Protein 4I2O (pdb70)

Organism: Bradyrhizobium japonicum (NCBI:txid375)

Foldseek 3Di:
DDWAKDKDAAFAWPFAAFAFLFKKKAWQAAKKWWWDADVVGQIATLDMHHHGRIDSQDPDGGDHTIMTTNHITMIIMDTNVVLVVVVVVDVVSVVVSVVSVVVSVVSNVVLVCQQVPWDLLLLLLVVVVVQCVVADDPQKGQASHDLCNSCSNRVHHSVSSVVSVVVCVVVVQWDDPDDRIIGGPDNVVSVVRHDDDD/DDWDKDKDAAFAWPFAAFAFLFKKKAWQAAKKWWWDADPVGQIATLDMHHHGGIDSQDPDTTHHTIMTTNHITMMIMDTNVVLVVVVVVDVVSVVVSVVSVVVSVVSNVVLVCQQPPWDLLLLLLVVVVVQCVVANDPQKGQASHDLCNSCSNRVHHSVSSVVSVVVCVVVVQWDDPDDRIIGGPDNVVSVVRHDDDD

Nearest PDB structures (foldseek):
  4i2o-assembly1_B  TM=1.005E+00  e=2.728E-39  Bradyrhizobium japonicum
  3e5u-assembly2_B  TM=6.978E-01  e=2.171E-11  Desulfitobacterium hafniense DCB-2
  3e5x-assembly1_A  TM=6.929E-01  e=2.901E-11  Desulfitobacterium hafniense DCB-2
  3e5u-assembly2_A  TM=6.449E-01  e=1.855E-10  Desulfitobacterium hafniense DCB-2
  2h6b-assembly1_B  TM=4.361E-01  e=1.288E-11  Desulfitobacterium hafniense

Solvent-accessible surface area: 18217 Å² total; per-residue (Å²): 190,118,41,78,155,110,74,22,182,122,77,65,91,17,9,11,59,106,72,92,10,100,64,6,14,46,1,68,78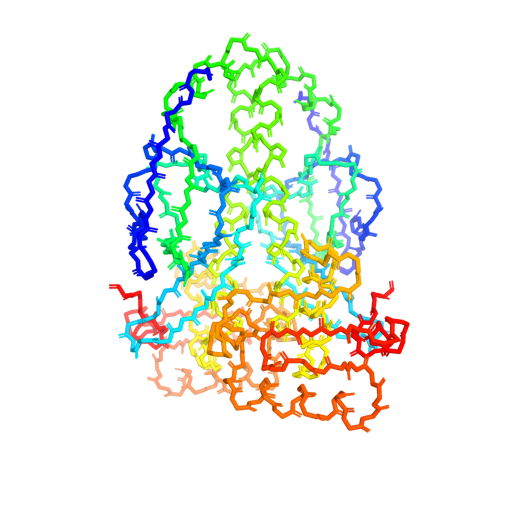,16,0,0,18,8,13,19,57,5,75,99,52,64,34,3,0,5,25,2,22,7,80,46,44,59,4,10,6,29,12,29,110,20,2,50,15,6,0,35,0,6,58,100,4,30,0,120,24,27,111,28,75,45,28,69,140,32,13,46,131,60,78,123,43,18,61,127,5,7,42,42,3,14,19,64,13,99,59,3,16,73,10,6,18,4,3,8,44,27,74,35,37,22,27,0,0,35,2,0,27,19,0,18,178,71,31,37,114,113,30,56,0,56,8,17,0,38,47,142,7,0,0,14,2,0,15,26,82,60,86,42,0,46,164,8,4,62,94,0,88,118,77,37,2,2,5,68,73,50,63,102,64,0,35,6,154,52,98,119,93,0,100,101,58,29,14,61,75,90,178,125,41,76,153,108,76,20,185,124,80,64,92,17,8,10,61,104,74,89,9,103,66,6,12,51,1,53,78,15,0,0,18,7,14,16,56,4,75,99,51,63,32,4,0,5,24,2,22,7,80,43,44,58,5,8,6,26,10,32,104,23,2,57,18,7,0,34,0,8,60,99,4,28,0,104,24,29,113,27,79,28,30,76,130,27,12,39,126,58,75,123,42,20,61,130,8,6,39,47,3,18,40,65,12,109,56,2,18,58,9,6,14,4,4,8,43,27,73,34,36,24,28,0,0,36,2,0,27,19,0,18,179,71,29,37,114,113,31,56,0,54,7,18,0,37,46,145,7,0,0,15,1,0,15,28,83,59,88,43,1,46,164,8,3,62,93,0,88,120,87,41,4,2,4,64,75,51,63,99,64,0,36,6,154,54,96,116,95,0,97,104,59,32,14,57,82,94

Structure (mmCIF, N/CA/C/O backbone):
data_4I2O
#
_entry.id   4I2O
#
_cell.length_a   111.330
_cell.length_b   43.880
_cell.length_c   70.110
_cell.angle_alpha   90.00
_cell.angle_beta   90.04
_cell.angle_gamma   90.00
#
_symmetry.space_group_name_H-M   'P 1 21 1'
#
loop_
_entity.id
_entity.type
_entity.pdbx_description
1 polymer 'FixK2 protein'
2 polymer 'Promoter of fixK2 direct target, fixN, upstream'
3 polymer 'Promoter of fixK2 direct target, fixN, downstream'
4 water water
#
loop_
_atom_site.group_PDB
_atom_site.id
_atom_site.type_symbol
_atom_site.label_atom_id
_atom_site.label_alt_id
_atom_site.label_comp_id
_atom_site.label_asym_id
_atom_site.label_entity_id
_atom_site.label_seq_id
_atom_site.pdbx_PDB_ins_code
_atom_site.Cartn_x
_atom_site.Cartn_y
_atom_site.Cartn_z
_atom_site.occupancy
_atom_site.B_iso_or_equiv
_atom_site.auth_seq_id
_atom_site.auth_comp_id
_atom_site.auth_asym_id
_atom_site.auth_atom_id
_atom_site.pdbx_PDB_model_num
ATOM 1 N N . LEU A 1 38 ? -43.320 2.791 20.719 1.00 64.02 38 LEU A N 1
ATOM 2 C CA . LEU A 1 38 ? -44.294 2.838 21.807 1.00 64.81 38 LEU A CA 1
ATOM 3 C C . LEU A 1 38 ? -45.740 2.897 21.292 1.00 63.61 38 LEU A C 1
ATOM 4 O O . LEU A 1 38 ? -46.266 1.888 20.816 1.00 68.00 38 LEU A O 1
ATOM 9 N N . VAL A 1 39 ? -46.382 4.063 21.406 1.00 57.51 39 VAL A N 1
ATOM 10 C CA . VAL A 1 39 ? -47.728 4.264 20.846 1.00 52.62 39 VAL A CA 1
ATOM 11 C C . VAL A 1 39 ? -47.748 4.746 19.376 1.00 49.88 39 VAL A C 1
ATOM 12 O O . VAL A 1 39 ? -47.240 5.829 19.017 1.00 52.16 39 VAL A O 1
ATOM 16 N N . ALA A 1 40 ? -48.292 3.915 18.500 1.00 46.82 40 ALA A N 1
ATOM 17 C CA . ALA A 1 40 ? -48.315 4.290 17.089 1.00 41.65 40 ALA A CA 1
ATOM 18 C C . ALA A 1 40 ? -49.615 5.053 16.823 1.00 44.02 40 ALA A C 1
ATOM 19 O O . ALA A 1 40 ? -50.613 4.862 17.554 1.00 53.36 40 ALA A O 1
ATOM 21 N N . THR A 1 41 ? -49.605 5.928 15.815 1.00 37.67 41 THR A N 1
ATOM 22 C CA . THR A 1 41 ? -50.822 6.636 15.394 1.00 38.98 41 THR A CA 1
ATOM 23 C C . THR A 1 41 ? -51.111 6.257 13.922 1.00 33.70 41 THR A C 1
ATOM 24 O O . THR A 1 41 ? -50.271 5.742 13.240 1.00 31.90 41 THR A O 1
ATOM 28 N N . GLU A 1 42 ? -52.347 6.422 13.469 1.00 36.72 42 GLU A N 1
ATOM 29 C CA . GLU A 1 42 ? -52.710 5.958 12.147 1.00 35.75 42 GLU A CA 1
ATOM 30 C C . GLU A 1 42 ? -52.789 7.162 11.221 1.00 34.00 42 GLU A C 1
ATOM 31 O O . GLU A 1 42 ? -53.163 8.261 11.682 1.00 40.37 42 GLU A O 1
ATOM 37 N N . PHE A 1 43 ? -52.523 6.976 9.928 1.00 33.34 43 PHE A N 1
ATOM 38 C CA . PHE A 1 43 ? -52.733 8.064 8.970 1.00 33.50 43 PHE A CA 1
ATOM 39 C C . PHE A 1 43 ? -52.937 7.485 7.592 1.00 27.83 43 PHE A C 1
ATOM 40 O O . PHE A 1 43 ? -52.492 6.418 7.353 1.00 31.03 43 PHE A O 1
ATOM 48 N N . SER A 1 44 ? -53.605 8.191 6.678 1.00 25.69 44 SER A N 1
ATOM 49 C CA . SER A 1 44 ? -53.739 7.629 5.336 1.00 24.28 44 SER A CA 1
ATOM 50 C C . SER A 1 44 ? -53.290 8.625 4.287 1.00 24.22 44 SER A C 1
ATOM 51 O O . SER A 1 44 ? -53.405 9.849 4.514 1.00 31.23 44 SER A O 1
ATOM 54 N N . TYR A 1 45 ? -52.812 8.113 3.157 1.00 26.88 45 TYR A N 1
ATOM 55 C CA . TYR A 1 45 ? -52.426 8.947 2.020 1.00 31.29 45 TYR A CA 1
ATOM 56 C C . TYR A 1 45 ? -53.144 8.486 0.753 1.00 26.56 45 TYR A C 1
ATOM 57 O O . TYR A 1 45 ? -53.249 7.257 0.532 1.00 26.69 45 TYR A O 1
ATOM 66 N N . ARG A 1 46 ? -53.582 9.451 -0.077 1.00 26.81 46 ARG A N 1
ATOM 67 C CA . ARG A 1 46 ? -54.188 9.189 -1.392 1.00 33.10 46 ARG A CA 1
ATOM 68 C C . ARG A 1 46 ? -53.115 8.737 -2.376 1.00 28.16 46 ARG A C 1
ATOM 69 O O . ARG A 1 46 ? -51.906 9.048 -2.220 1.00 29.84 46 ARG A O 1
ATOM 77 N N . LYS A 1 47 ? -53.543 7.965 -3.373 1.00 26.07 47 LYS A N 1
ATOM 78 C CA . LYS A 1 47 ? -52.690 7.630 -4.529 1.00 27.47 47 LYS A CA 1
ATOM 79 C C . LYS A 1 47 ? -51.911 8.860 -4.962 1.00 28.72 47 LYS A C 1
ATOM 80 O O . LYS A 1 47 ? -52.487 9.967 -5.081 1.00 27.91 47 LYS A O 1
ATOM 86 N N . ASP A 1 48 ? -50.603 8.666 -5.117 1.00 27.86 48 ASP A N 1
ATOM 87 C CA . ASP A 1 48 ? -49.647 9.700 -5.527 1.00 28.69 48 ASP A CA 1
ATOM 88 C C . ASP A 1 48 ? -49.324 10.785 -4.504 1.00 27.13 48 ASP A C 1
ATOM 89 O O . ASP A 1 48 ? -48.554 11.696 -4.806 1.00 32.47 48 ASP A O 1
ATOM 94 N N . GLU A 1 49 ? -49.883 10.715 -3.299 1.00 25.63 49 GLU A N 1
ATOM 95 C CA . GLU A 1 49 ? -49.525 11.721 -2.295 1.00 25.22 49 GLU A CA 1
ATOM 96 C C . GLU A 1 49 ? -48.119 11.448 -1.748 1.00 25.68 49 GLU A C 1
ATOM 97 O O . GLU A 1 49 ? -47.752 10.287 -1.475 1.00 26.90 49 GLU A O 1
ATOM 103 N N . GLU A 1 50 ? -47.351 12.516 -1.572 1.00 24.04 50 GLU A N 1
ATOM 104 C CA . GLU A 1 50 ? -45.991 12.388 -1.022 1.00 26.64 50 GLU A CA 1
ATOM 105 C C . GLU A 1 50 ? -46.149 12.200 0.500 1.00 27.09 50 GLU A C 1
ATOM 106 O O . GLU A 1 50 ? -46.951 12.905 1.138 1.00 28.94 50 GLU A O 1
ATOM 112 N N . ILE A 1 51 ? -45.433 11.231 1.060 1.00 24.39 51 ILE A N 1
ATOM 113 C CA . ILE A 1 51 ? -45.454 10.991 2.496 1.00 26.41 51 ILE A CA 1
ATOM 114 C C . ILE A 1 51 ? -44.311 11.798 3.123 1.00 29.06 51 ILE A C 1
ATOM 115 O O . ILE A 1 51 ? -44.520 12.433 4.166 1.00 30.50 51 ILE A O 1
ATOM 120 N N . TYR A 1 52 ? -43.120 11.762 2.503 1.00 28.44 52 TYR A N 1
ATOM 121 C CA . TYR A 1 52 ? -42.018 12.688 2.839 1.00 29.00 52 TYR A CA 1
ATOM 122 C C . TYR A 1 52 ? -41.133 12.901 1.627 1.00 30.58 52 TYR A C 1
ATOM 123 O O . TYR A 1 52 ? -41.101 12.052 0.741 1.00 27.65 52 TYR A O 1
ATOM 132 N N . GLY A 1 53 ? -40.386 14.015 1.613 1.00 33.94 53 GLY A N 1
ATOM 133 C CA . GLY A 1 53 ? -39.487 14.328 0.508 1.00 33.99 53 GLY A CA 1
ATOM 134 C C . GLY A 1 53 ? -38.057 13.980 0.770 1.00 35.42 53 GLY A C 1
ATOM 135 O O . GLY A 1 53 ? -37.633 13.779 1.932 1.00 34.72 53 GLY A O 1
ATOM 136 N N . GLU A 1 54 ? -37.290 13.914 -0.325 1.00 35.71 54 GLU A N 1
ATOM 137 C CA . GLU A 1 54 ? -35.851 13.753 -0.250 1.00 37.30 54 GLU A CA 1
ATOM 138 C C . GLU A 1 54 ? -35.198 14.889 0.536 1.00 40.74 54 GLU A C 1
ATOM 139 O O . GLU A 1 54 ? -35.514 16.057 0.319 1.00 43.95 54 GLU A O 1
ATOM 145 N N . ASP A 1 55 ? -34.276 14.539 1.436 1.00 44.86 55 ASP A N 1
ATOM 146 C CA . ASP A 1 55 ? -33.586 15.508 2.286 1.00 49.30 55 ASP A CA 1
ATOM 147 C C . ASP A 1 55 ? -34.472 16.175 3.331 1.00 49.13 55 ASP A C 1
ATOM 148 O O . ASP A 1 55 ? -34.004 17.108 3.981 1.00 46.64 55 ASP A O 1
ATOM 153 N N . GLU A 1 56 ? -35.737 15.764 3.462 1.00 48.34 56 GLU A N 1
ATOM 154 C CA . GLU A 1 56 ? -36.638 16.317 4.498 1.00 47.10 56 GLU A CA 1
ATOM 155 C C . GLU A 1 56 ? -36.276 15.713 5.872 1.00 39.82 56 GLU A C 1
ATOM 156 O O . GLU A 1 56 ? -35.789 14.588 5.943 1.00 38.59 56 GLU A O 1
ATOM 162 N N . PRO A 1 57 ? -36.489 16.462 6.968 1.00 43.13 57 PRO A N 1
ATOM 163 C CA . PRO A 1 57 ? -36.274 15.921 8.319 1.00 45.46 57 PRO A CA 1
ATOM 164 C C . PRO A 1 57 ? -36.954 14.553 8.573 1.00 42.35 57 PRO A C 1
ATOM 165 O O . PRO A 1 57 ? -38.138 14.357 8.276 1.00 41.26 57 PRO A O 1
ATOM 169 N N . ALA A 1 58 ? -36.176 13.601 9.096 1.00 42.53 58 ALA A N 1
ATOM 170 C CA . ALA A 1 58 ? -36.638 12.223 9.308 1.00 39.41 58 ALA A CA 1
ATOM 171 C C . ALA A 1 58 ? -37.286 12.141 10.665 1.00 41.05 58 ALA A C 1
ATOM 172 O O . ALA A 1 58 ? -36.696 11.595 11.583 1.00 43.33 58 ALA A O 1
ATOM 174 N N . GLU A 1 59 ? -38.500 12.670 10.775 1.00 42.73 59 GLU A N 1
ATOM 175 C CA . GLU A 1 59 ? -39.163 12.881 12.053 1.00 48.74 59 GLU A CA 1
ATOM 176 C C . GLU A 1 59 ? -40.041 11.695 12.479 1.00 42.27 59 GLU A C 1
ATOM 177 O O . GLU A 1 59 ? -40.212 11.416 13.682 1.00 42.35 59 GLU A O 1
ATOM 183 N N . TYR A 1 60 ? -40.571 10.995 11.495 1.00 33.12 60 TYR A N 1
ATOM 184 C CA . TYR A 1 60 ? -41.418 9.834 11.742 1.00 33.47 60 TYR A CA 1
ATOM 185 C C . TYR A 1 60 ? -40.906 8.596 11.052 1.00 29.55 60 TYR A C 1
ATOM 186 O O . TYR A 1 60 ? -40.150 8.693 10.083 1.00 28.88 60 TYR A O 1
ATOM 195 N N . VAL A 1 61 ? -41.276 7.431 11.592 1.00 26.76 61 VAL A N 1
ATOM 196 C CA . VAL A 1 61 ? -41.023 6.135 10.959 1.00 26.46 61 VAL A CA 1
ATOM 197 C C . VAL A 1 61 ? -42.393 5.521 10.766 1.00 28.90 61 VAL A C 1
ATOM 198 O O . VAL A 1 61 ? -43.279 5.746 11.582 1.00 30.11 61 VAL A O 1
ATOM 202 N N . TYR A 1 62 ? -42.548 4.737 9.707 1.00 25.03 62 TYR A N 1
ATOM 203 C CA . TYR A 1 62 ? -43.879 4.345 9.193 1.00 25.88 62 TYR A CA 1
ATOM 204 C C . TYR A 1 62 ? -43.976 2.843 8.922 1.00 28.21 62 TYR A C 1
ATOM 205 O O . TYR A 1 62 ? -42.973 2.200 8.586 1.00 28.85 62 TYR A O 1
ATOM 214 N N . GLN A 1 63 ? -45.182 2.283 9.014 1.00 26.44 63 GLN A N 1
ATOM 215 C CA . GLN A 1 63 ? -45.365 0.894 8.632 1.00 23.59 63 GLN A CA 1
ATOM 216 C C . GLN A 1 63 ? -46.607 0.841 7.762 1.00 25.27 63 GLN A C 1
ATOM 217 O O . GLN A 1 63 ? -47.646 1.375 8.138 1.00 24.54 63 GLN A O 1
ATOM 223 N N . VAL A 1 64 ? -46.503 0.269 6.561 1.00 22.93 64 VAL A N 1
ATOM 224 C CA . VAL A 1 64 ? -47.735 0.115 5.733 1.00 19.06 64 VAL A CA 1
ATOM 225 C C . VAL A 1 64 ? -48.725 -0.836 6.406 1.00 23.62 64 VAL A C 1
ATOM 226 O O . VAL A 1 64 ? -48.354 -1.941 6.833 1.00 26.86 64 VAL A O 1
ATOM 230 N N . VAL A 1 65 ? -49.981 -0.413 6.538 1.00 26.16 65 VAL A N 1
ATOM 231 C CA . VAL A 1 65 ? -51.045 -1.316 7.006 1.00 26.59 65 VAL A CA 1
ATOM 232 C C . VAL A 1 65 ? -51.795 -1.814 5.775 1.00 29.93 65 VAL A C 1
ATOM 233 O O . VAL A 1 65 ? -51.860 -3.025 5.511 1.00 31.30 65 VAL A O 1
ATOM 237 N N . THR A 1 66 ? -52.343 -0.898 4.991 1.00 23.34 66 THR A N 1
ATOM 238 C CA . THR A 1 66 ? -52.870 -1.322 3.676 1.00 23.07 66 THR A CA 1
ATOM 239 C C . THR A 1 66 ? -52.326 -0.437 2.602 1.00 22.97 66 THR A C 1
ATOM 240 O O . THR A 1 66 ? -51.930 0.689 2.889 1.00 28.37 66 THR A O 1
ATOM 244 N N . GLY A 1 67 ? -52.322 -0.939 1.368 1.00 23.91 67 GLY A N 1
ATOM 245 C CA . GLY A 1 67 ? -51.821 -0.191 0.223 1.00 20.35 67 GLY A CA 1
ATOM 246 C C . GLY A 1 67 ? -50.357 -0.457 -0.128 1.00 22.94 67 GLY A C 1
ATOM 247 O O . GLY A 1 67 ? -49.901 -1.580 -0.048 1.00 23.96 67 GLY A O 1
ATOM 248 N N . ALA A 1 68 ? -49.655 0.562 -0.606 1.00 17.80 68 ALA A N 1
ATOM 249 C CA . ALA A 1 68 ? -48.288 0.354 -1.130 1.00 20.18 68 ALA A CA 1
ATOM 250 C C . ALA A 1 68 ? -47.625 1.701 -1.309 1.00 19.19 68 ALA A C 1
ATOM 251 O O . ALA A 1 68 ? -48.286 2.680 -1.690 1.00 19.54 68 ALA A O 1
ATOM 253 N N . VAL A 1 69 ? -46.309 1.712 -1.119 1.00 19.28 69 VAL A N 1
ATOM 254 C CA . VAL A 1 69 ? -45.536 2.966 -1.141 1.00 15.79 69 VAL A CA 1
ATOM 255 C C . VAL A 1 69 ? -44.303 2.752 -2.028 1.00 18.85 69 VAL A C 1
ATOM 256 O O . VAL A 1 69 ? -43.712 1.686 -2.021 1.00 19.67 69 VAL A O 1
ATOM 260 N N . ARG A 1 70 ? -43.896 3.772 -2.764 1.00 16.93 70 ARG A N 1
ATOM 261 C CA . ARG A 1 70 ? -42.581 3.701 -3.454 1.00 17.73 70 ARG A CA 1
ATOM 262 C C . ARG A 1 70 ? -41.592 4.703 -2.882 1.00 19.71 70 ARG A C 1
ATOM 263 O O . ARG A 1 70 ? -41.972 5.832 -2.591 1.00 20.93 70 ARG A O 1
ATOM 271 N N . SER A 1 71 ? -40.327 4.295 -2.729 1.00 19.30 71 SER A N 1
ATOM 272 C CA . SER A 1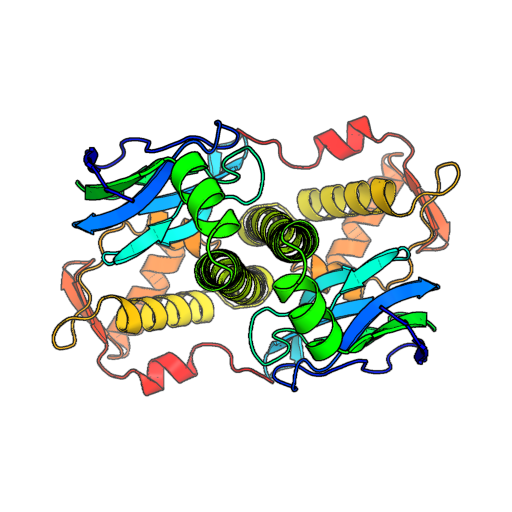 71 ? -39.250 5.175 -2.271 1.00 18.13 71 SER A CA 1
ATOM 273 C C . SER A 1 71 ? -38.352 5.361 -3.479 1.00 20.20 71 SER A C 1
ATOM 274 O O . SER A 1 71 ? -38.027 4.367 -4.130 1.00 19.04 71 SER A O 1
ATOM 277 N N . TYR A 1 72 ? -37.966 6.610 -3.770 1.00 17.75 72 TYR A N 1
ATOM 278 C CA . TYR A 1 72 ? -37.216 6.894 -4.996 1.00 20.60 72 TYR A CA 1
ATOM 279 C C . TYR A 1 72 ? -36.329 8.118 -4.903 1.00 22.04 72 TYR A C 1
ATOM 280 O O . TYR A 1 72 ? -36.428 8.960 -3.966 1.00 20.17 72 TYR A O 1
ATOM 289 N N . LYS A 1 73 ? -35.399 8.212 -5.859 1.00 20.49 73 LYS A N 1
ATOM 290 C CA . LYS A 1 73 ? -34.569 9.395 -5.973 1.00 22.42 73 LYS A CA 1
ATOM 291 C C . LYS A 1 73 ? -34.791 9.924 -7.363 1.00 20.75 73 LYS A C 1
ATOM 292 O O . LYS A 1 73 ? -34.982 9.135 -8.280 1.00 22.18 73 LYS A O 1
ATOM 298 N N . LEU A 1 74 ? -34.738 11.243 -7.532 1.00 23.03 74 LEU A N 1
ATOM 299 C CA . LEU A 1 74 ? -34.888 11.830 -8.891 1.00 26.59 74 LEU A CA 1
ATOM 300 C C . LEU A 1 74 ? -33.670 12.513 -9.387 1.00 32.67 74 LEU A C 1
ATOM 301 O O . LEU A 1 74 ? -32.845 12.997 -8.603 1.00 31.85 74 LEU A O 1
ATOM 306 N N . LEU A 1 75 ? -33.507 12.569 -10.712 1.00 29.28 75 LEU A N 1
ATOM 307 C CA . LEU A 1 75 ? -32.542 13.488 -11.249 1.00 26.77 75 LEU A CA 1
ATOM 308 C C . LEU A 1 75 ? -33.326 14.688 -11.762 1.00 25.78 75 LEU A C 1
ATOM 309 O O . LEU A 1 75 ? -34.535 14.610 -11.960 1.00 29.41 75 LEU A O 1
ATOM 314 N N . SER A 1 76 ? -32.645 15.798 -11.982 1.00 29.85 76 SER A N 1
ATOM 315 C CA . SER A 1 76 ? -33.324 17.043 -12.387 1.00 34.61 76 SER A CA 1
ATOM 316 C C . SER A 1 76 ? -34.112 17.001 -13.711 1.00 37.58 76 SER A C 1
ATOM 317 O O . SER A 1 76 ? -35.056 17.795 -13.911 1.00 32.66 76 SER A O 1
ATOM 320 N N . ASP A 1 77 ? -33.731 16.115 -14.630 1.00 37.79 77 ASP A N 1
ATOM 321 C CA . ASP A 1 77 ? -34.451 16.099 -15.891 1.00 33.55 77 ASP A CA 1
ATOM 322 C C . ASP A 1 77 ? -35.623 15.176 -15.765 1.00 31.17 77 ASP A C 1
ATOM 323 O O . ASP A 1 77 ? -36.297 14.908 -16.758 1.00 29.92 77 ASP A O 1
ATOM 328 N N . GLY A 1 78 ? -35.862 14.637 -14.564 1.00 26.98 78 GLY A N 1
ATOM 329 C CA . GLY A 1 78 ? -37.048 13.828 -14.377 1.00 29.32 78 GLY A CA 1
ATOM 330 C C . GLY A 1 78 ? -36.785 12.344 -14.316 1.00 25.40 78 GLY A C 1
ATOM 331 O O . GLY A 1 78 ? -37.681 11.560 -13.994 1.00 24.47 78 GLY A O 1
ATOM 332 N N . ARG A 1 79 ? -35.557 11.909 -14.627 1.00 18.92 79 ARG A N 1
ATOM 333 C CA . ARG A 1 79 ? -35.278 10.488 -14.488 1.00 17.04 79 ARG A CA 1
ATOM 334 C C . ARG A 1 79 ? -35.431 10.039 -13.045 1.00 19.48 79 ARG A C 1
ATOM 335 O O . ARG A 1 79 ? -35.087 10.783 -12.139 1.00 22.40 79 ARG A O 1
ATOM 343 N N . ARG A 1 80 ? -35.932 8.824 -12.820 1.00 20.46 80 ARG A N 1
ATOM 344 C CA . ARG A 1 80 ? -36.307 8.413 -11.464 1.00 17.06 80 ARG A CA 1
ATOM 345 C C . ARG A 1 80 ? -35.861 6.970 -11.220 1.00 19.98 80 ARG A C 1
ATOM 346 O O . ARG A 1 80 ? -36.077 6.132 -12.093 1.00 19.60 80 ARG A O 1
ATOM 354 N N . GLN A 1 81 ? -35.170 6.699 -10.107 1.00 15.82 81 GLN A N 1
ATOM 355 C CA . GLN A 1 81 ? -34.820 5.354 -9.702 1.00 14.75 81 GLN A CA 1
ATOM 356 C C . GLN A 1 81 ? -35.679 5.080 -8.483 1.00 18.29 81 GLN A C 1
ATOM 357 O O . GLN A 1 81 ? -35.573 5.800 -7.451 1.00 20.38 81 GLN A O 1
ATOM 363 N N . ILE A 1 82 ? -36.566 4.079 -8.591 1.00 15.66 82 ILE A N 1
ATOM 364 C CA . ILE A 1 82 ? -37.238 3.576 -7.375 1.00 16.62 82 ILE A CA 1
ATOM 365 C C . ILE A 1 82 ? -36.307 2.575 -6.630 1.00 19.16 82 ILE A C 1
ATOM 366 O O . ILE A 1 82 ? -35.862 1.521 -7.190 1.00 17.66 82 ILE A O 1
ATOM 371 N N . GLY A 1 83 ? -36.017 2.859 -5.350 1.00 21.64 83 GLY A N 1
ATOM 372 C CA . GLY A 1 83 ? -35.126 2.047 -4.565 1.00 20.00 83 GLY A CA 1
ATOM 373 C C . GLY A 1 83 ? -35.842 0.917 -3.887 1.00 21.32 83 GLY A C 1
ATOM 374 O O . GLY A 1 83 ? -35.237 -0.141 -3.628 1.00 20.66 83 GLY A O 1
ATOM 375 N N . ALA A 1 84 ? -37.161 1.078 -3.651 1.00 20.17 84 ALA A N 1
ATOM 376 C CA . ALA A 1 84 ? -37.862 0.029 -2.968 1.00 14.47 84 ALA A CA 1
ATOM 377 C C . ALA A 1 84 ? -39.361 0.259 -3.074 1.00 16.08 84 ALA A C 1
ATOM 378 O O . ALA A 1 84 ? -39.816 1.409 -3.155 1.00 18.64 84 ALA A O 1
ATOM 380 N N . PHE A 1 85 ? -40.083 -0.839 -3.014 1.00 17.33 85 PHE A N 1
ATOM 381 C CA . PHE A 1 85 ? -41.576 -0.795 -2.863 1.00 19.76 85 PHE A CA 1
ATOM 382 C C . PHE A 1 85 ? -41.861 -1.270 -1.462 1.00 18.29 85 PHE A C 1
ATOM 383 O O . PHE A 1 85 ? -41.256 -2.249 -1.015 1.00 21.47 85 PHE A O 1
ATOM 391 N N . HIS A 1 86 ? -42.730 -0.575 -0.718 1.00 17.99 86 HIS A N 1
ATOM 392 C CA . HIS A 1 86 ? -43.063 -1.005 0.670 1.00 18.48 86 HIS A CA 1
ATOM 393 C C . HIS A 1 86 ? -44.507 -1.432 0.652 1.00 22.82 86 HIS A C 1
ATOM 394 O O . HIS A 1 86 ? -45.365 -0.733 0.104 1.00 21.51 86 HIS A O 1
ATOM 401 N N . LEU A 1 87 ? -44.735 -2.653 1.120 1.00 18.82 87 LEU A N 1
ATOM 402 C CA . LEU A 1 87 ? -46.011 -3.341 0.939 1.00 21.78 87 LEU A CA 1
ATOM 403 C C . LEU A 1 87 ? -46.537 -3.574 2.377 1.00 20.78 87 LEU A C 1
ATOM 404 O O . LEU A 1 87 ? -45.850 -3.272 3.339 1.00 23.44 87 LEU A O 1
ATOM 409 N N . PRO A 1 88 ? -47.766 -4.093 2.543 1.00 23.75 88 PRO A N 1
ATOM 410 C CA . PRO A 1 88 ? -48.280 -4.193 3.912 1.00 24.52 88 PRO A CA 1
ATOM 411 C C . PRO A 1 88 ? -47.420 -4.997 4.898 1.00 27.19 88 PRO A C 1
ATOM 412 O O . PRO A 1 88 ? -46.905 -6.107 4.580 1.00 28.40 88 PRO A O 1
ATOM 416 N N . GLY A 1 89 ? -47.262 -4.397 6.074 1.00 28.48 89 GLY A N 1
ATOM 417 C CA . GLY A 1 89 ? -46.392 -4.900 7.118 1.00 26.91 89 GLY A CA 1
ATOM 418 C C . GLY A 1 89 ? -44.971 -4.333 7.041 1.00 23.34 89 GLY A C 1
ATOM 419 O O . GLY A 1 89 ? -44.235 -4.370 8.031 1.00 26.30 89 GLY A O 1
ATOM 420 N N . ASP A 1 90 ? -44.572 -3.801 5.893 1.00 22.92 90 ASP A N 1
ATOM 421 C CA . ASP A 1 90 ? -43.199 -3.302 5.759 1.00 22.88 90 ASP A CA 1
ATOM 422 C C . ASP A 1 90 ? -43.005 -1.999 6.517 1.00 27.04 90 ASP A C 1
ATOM 423 O O . ASP A 1 90 ? -43.845 -1.111 6.459 1.00 24.26 90 ASP A O 1
ATOM 428 N N . VAL A 1 91 ? -41.857 -1.840 7.182 1.00 26.93 91 VAL A N 1
ATOM 429 C CA . VAL A 1 91 ? -41.543 -0.573 7.829 1.00 25.71 91 VAL A CA 1
ATOM 430 C C . VAL A 1 91 ? -40.687 0.278 6.927 1.00 28.78 91 VAL A C 1
ATOM 431 O O . VAL A 1 91 ? -39.825 -0.272 6.210 1.00 35.18 91 VAL A O 1
ATOM 435 N N . PHE A 1 92 ? -40.920 1.599 6.883 1.00 22.37 92 PHE A N 1
ATOM 436 C CA . PHE A 1 92 ? -40.082 2.443 6.024 1.00 23.35 92 PHE A CA 1
ATOM 437 C C . PHE A 1 92 ? -39.878 3.803 6.675 1.00 24.62 92 PHE A C 1
ATOM 438 O O . PHE A 1 92 ? -40.568 4.189 7.639 1.00 25.37 92 PHE A O 1
ATOM 446 N N . GLY A 1 93 ? -38.890 4.513 6.167 1.00 24.76 93 GLY A N 1
ATOM 447 C CA . GLY A 1 93 ? -38.582 5.864 6.612 1.00 29.48 93 GLY A CA 1
ATOM 448 C C . GLY A 1 93 ? -37.662 5.929 7.800 1.00 27.95 93 GLY A C 1
ATOM 449 O O . GLY A 1 93 ? -37.415 7.026 8.316 1.00 27.62 93 GLY A O 1
ATOM 450 N N . LEU A 1 94 ? -37.168 4.770 8.265 1.00 24.16 94 LEU A N 1
ATOM 451 C CA . LEU A 1 94 ? -36.195 4.719 9.360 1.00 28.16 94 LEU A CA 1
ATOM 452 C C . LEU A 1 94 ? -34.837 5.235 8.886 1.00 29.05 94 LEU A C 1
ATOM 453 O O . LEU A 1 94 ? -34.296 4.759 7.872 1.00 29.22 94 LEU A O 1
ATOM 458 N N . GLU A 1 95 ? -34.317 6.230 9.595 1.00 31.74 95 GLU A N 1
ATOM 459 C CA . GLU A 1 95 ? -32.996 6.788 9.289 1.00 31.07 95 GLU A CA 1
ATOM 460 C C . GLU A 1 95 ? -32.175 6.898 10.536 1.00 28.57 95 GLU A C 1
ATOM 461 O O . GLU A 1 95 ? -32.671 7.295 11.643 1.00 31.32 95 GLU A O 1
ATOM 467 N N . SER A 1 96 ? -30.890 6.540 10.399 1.00 28.59 96 SER A N 1
ATOM 468 C CA . SER A 1 96 ? -30.002 6.707 11.504 1.00 32.45 96 SER A CA 1
ATOM 469 C C . SER A 1 96 ? -29.674 8.191 11.547 1.00 32.52 96 SER A C 1
ATOM 470 O O . SER A 1 96 ? -29.511 8.783 12.619 1.00 38.43 96 SER A O 1
ATOM 473 N N . GLY A 1 97 ? -29.555 8.783 10.364 1.00 34.61 97 GLY A N 1
ATOM 474 C CA . GLY A 1 97 ? -29.187 10.185 10.272 1.00 40.73 97 GLY A CA 1
ATOM 475 C C . GLY A 1 97 ? -30.419 11.069 10.388 1.00 44.65 97 GLY A C 1
ATOM 476 O O . GLY A 1 97 ? -31.514 10.593 10.726 1.00 44.36 97 GLY A O 1
ATOM 477 N N . PRO A 1 98 ? -30.250 12.365 10.100 1.00 44.52 98 PRO A N 1
ATOM 478 C CA . PRO A 1 98 ? -31.249 13.388 10.426 1.00 45.36 98 PRO A CA 1
ATOM 479 C C . PRO A 1 98 ? -32.302 13.590 9.334 1.00 42.53 98 PRO A C 1
ATOM 480 O O . PRO A 1 98 ? -33.286 14.278 9.573 1.00 41.08 98 PRO A O 1
ATOM 484 N N . SER A 1 99 ? -32.114 12.994 8.164 1.00 42.87 99 SER A N 1
ATOM 485 C CA . SER A 1 99 ? -33.041 13.257 7.065 1.00 42.51 99 SER A CA 1
ATOM 486 C C . SER A 1 99 ? -33.300 12.049 6.181 1.00 38.77 99 SER A C 1
ATOM 487 O O . SER A 1 99 ? -32.464 11.142 6.052 1.00 34.97 99 SER A O 1
ATOM 490 N N . HIS A 1 100 ? -34.487 12.024 5.572 1.00 29.13 100 HIS A N 1
ATOM 491 C CA . HIS A 1 100 ? -34.814 11.044 4.564 1.00 34.52 100 HIS A CA 1
ATOM 492 C C . HIS A 1 100 ? -33.940 11.166 3.353 1.00 35.89 100 HIS A C 1
ATOM 493 O O . HIS A 1 100 ? -33.814 12.263 2.804 1.00 36.04 100 HIS A O 1
ATOM 500 N N . ARG A 1 101 ? -33.362 10.039 2.924 1.00 32.33 101 ARG A N 1
ATOM 501 C CA . ARG A 1 101 ? -32.450 10.051 1.796 1.00 29.77 101 ARG A CA 1
ATOM 502 C C . ARG A 1 101 ? -33.163 9.714 0.500 1.00 31.63 101 ARG A C 1
ATOM 503 O O . ARG A 1 101 ? -32.570 9.856 -0.577 1.00 31.59 101 ARG A O 1
ATOM 511 N N . LEU A 1 102 ? -34.420 9.263 0.595 1.00 25.30 102 LEU A N 1
ATOM 512 C CA . LEU A 1 102 ? -35.255 8.994 -0.550 1.00 24.36 102 LEU A CA 1
ATOM 513 C C . LEU A 1 102 ? -36.595 9.676 -0.260 1.00 22.82 102 LEU A C 1
ATOM 514 O O . LEU A 1 102 ? -36.959 9.847 0.901 1.00 27.80 102 LEU A O 1
ATOM 519 N N . ALA A 1 103 ? -37.303 10.052 -1.299 1.00 26.10 103 ALA A N 1
ATOM 520 C CA . ALA A 1 103 ? -38.690 10.525 -1.162 1.00 27.35 103 ALA A CA 1
ATOM 521 C C . ALA A 1 103 ? -39.573 9.285 -1.093 1.00 24.90 103 ALA A C 1
ATOM 522 O O . ALA A 1 103 ? -39.146 8.205 -1.498 1.00 24.43 103 ALA A O 1
ATOM 524 N N . ALA A 1 104 ? -40.825 9.427 -0.605 1.00 20.04 104 ALA A N 1
ATOM 525 C CA . ALA A 1 104 ? -41.721 8.267 -0.521 1.00 19.29 104 ALA A CA 1
ATOM 526 C C . ALA A 1 104 ? -43.062 8.791 -0.901 1.00 23.77 104 ALA A C 1
ATOM 527 O O . ALA A 1 104 ? -43.443 9.893 -0.455 1.00 24.17 104 ALA A O 1
ATOM 529 N N . GLU A 1 105 ? -43.776 8.016 -1.711 1.00 20.85 105 GLU A N 1
ATOM 530 C CA . GLU A 1 105 ? -45.108 8.409 -2.196 1.00 19.79 105 GLU A CA 1
ATOM 531 C C . GLU A 1 105 ? -46.012 7.222 -2.143 1.00 20.81 105 GLU A C 1
ATOM 532 O O . GLU A 1 105 ? -45.606 6.109 -2.422 1.00 23.56 105 GLU A O 1
ATOM 538 N N . ALA A 1 106 ? -47.293 7.463 -1.845 1.00 20.69 106 ALA A N 1
ATOM 539 C CA . ALA A 1 106 ? -48.276 6.385 -1.932 1.00 21.05 106 ALA A CA 1
ATOM 540 C C . ALA A 1 106 ? -48.497 6.003 -3.391 1.00 19.25 106 ALA A C 1
ATOM 541 O O . ALA A 1 106 ? -48.717 6.864 -4.221 1.00 23.65 106 ALA A O 1
ATOM 543 N N . ILE A 1 107 ? -48.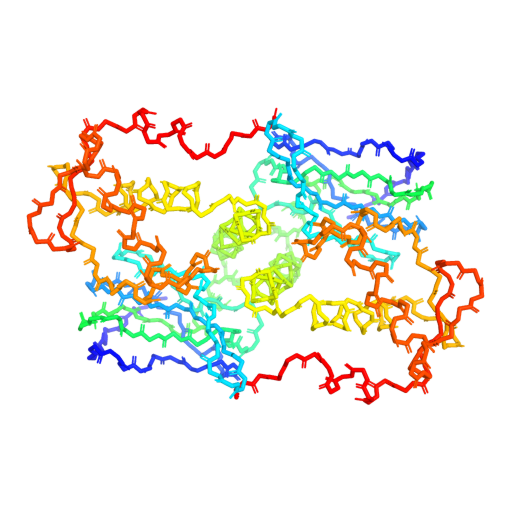460 4.699 -3.688 1.00 18.73 107 ILE A N 1
ATOM 544 C CA . ILE A 1 107 ? -48.714 4.195 -5.052 1.00 16.29 107 ILE A CA 1
ATOM 545 C C . ILE A 1 107 ? -50.215 4.113 -5.305 1.00 21.26 107 ILE A C 1
ATOM 546 O O . ILE A 1 107 ? -50.689 4.358 -6.434 1.00 22.29 107 ILE A O 1
ATOM 551 N N . ILE A 1 108 ? -50.948 3.784 -4.237 1.00 20.94 108 ILE A N 1
ATOM 552 C CA . ILE A 1 108 ? -52.439 3.684 -4.253 1.00 20.10 108 ILE A CA 1
ATOM 553 C C . ILE A 1 108 ? -52.865 4.212 -2.901 1.00 21.52 108 ILE A C 1
ATOM 554 O O . ILE A 1 108 ? -52.026 4.414 -2.043 1.00 24.75 108 ILE A O 1
ATOM 559 N N . ASP A 1 109 ? -54.162 4.496 -2.714 1.00 22.07 109 ASP A N 1
ATOM 560 C CA . ASP A 1 109 ? -54.579 4.882 -1.348 1.00 21.81 109 ASP A CA 1
ATOM 561 C C . ASP A 1 109 ? -53.968 3.937 -0.317 1.00 23.76 109 ASP A C 1
ATOM 562 O O . ASP A 1 109 ? -54.071 2.699 -0.492 1.00 24.19 109 ASP A O 1
ATOM 567 N N . THR A 1 110 ? -53.377 4.497 0.757 1.00 23.10 110 THR A N 1
ATOM 568 C CA . THR A 1 110 ? -52.551 3.691 1.679 1.00 20.10 110 THR A CA 1
ATOM 569 C C . THR A 1 110 ? -52.818 4.129 3.105 1.00 23.81 110 THR A C 1
ATOM 570 O O . THR A 1 110 ? -52.943 5.339 3.369 1.00 23.73 110 THR A O 1
ATOM 574 N N . SER A 1 111 ? -52.925 3.155 4.019 1.00 22.65 111 SER A N 1
ATOM 575 C CA . SER A 1 111 ? -52.979 3.487 5.449 1.00 19.27 111 SER A CA 1
ATOM 576 C C . SER A 1 111 ? -51.680 3.019 6.108 1.00 22.82 111 SER A C 1
ATOM 577 O O . SER A 1 111 ? -51.138 1.974 5.770 1.00 28.03 111 SER A O 1
ATOM 580 N N . VAL A 1 112 ? -51.145 3.849 6.995 1.00 27.55 112 VAL A N 1
ATOM 581 C CA . VAL A 1 112 ? -49.909 3.495 7.659 1.00 25.62 112 VAL A CA 1
ATOM 582 C C . VAL A 1 112 ? -50.120 3.630 9.173 1.00 28.45 112 VAL A C 1
ATOM 583 O O . VAL A 1 112 ? -51.087 4.260 9.660 1.00 31.68 112 VAL A O 1
ATOM 587 N N . ARG A 1 113 ? -49.210 3.038 9.925 1.00 26.92 113 ARG A N 1
ATOM 588 C CA . ARG A 1 113 ? -49.072 3.399 11.354 1.00 29.34 113 ARG A CA 1
ATOM 589 C C . ARG A 1 113 ? -47.748 4.172 11.427 1.00 29.99 113 ARG A C 1
ATOM 590 O O . ARG A 1 113 ? -46.818 3.906 10.642 1.00 30.64 113 ARG A O 1
ATOM 598 N N . LEU A 1 114 ? -47.624 5.145 12.331 1.00 31.84 114 LEU A N 1
ATOM 599 C CA . LEU A 1 114 ? -46.319 5.815 12.442 1.00 30.43 114 LEU A CA 1
ATOM 600 C C . LEU A 1 114 ? -45.978 6.132 13.883 1.00 34.14 114 LEU A C 1
ATOM 601 O O . LEU A 1 114 ? -46.860 6.214 14.708 1.00 33.98 114 LEU A O 1
ATOM 606 N N . VAL A 1 115 ? -44.686 6.305 14.161 1.00 33.60 115 VAL A N 1
ATOM 607 C CA . VAL A 1 115 ? -44.215 6.608 15.503 1.00 39.80 115 VAL A CA 1
ATOM 608 C C . VAL A 1 115 ? -43.190 7.705 15.360 1.00 35.91 115 VAL A C 1
ATOM 609 O O . VAL A 1 115 ? -42.572 7.823 14.316 1.00 34.77 115 VAL A O 1
ATOM 613 N N . LYS A 1 116 ? -43.008 8.519 16.393 1.00 37.76 116 LYS A N 1
ATOM 614 C CA . LYS A 1 116 ? -41.955 9.516 16.294 1.00 39.82 116 LYS A CA 1
ATOM 615 C C . LYS A 1 116 ? -40.596 8.829 16.338 1.00 40.12 116 LYS A C 1
ATOM 616 O O . LYS A 1 116 ? -40.369 7.922 17.142 1.00 40.60 116 LYS A O 1
ATOM 622 N N . ARG A 1 117 ? -39.723 9.264 15.445 1.00 37.89 117 ARG A N 1
ATOM 623 C CA . ARG A 1 117 ? -38.330 8.840 15.466 1.00 38.59 117 ARG A CA 1
ATOM 624 C C . ARG A 1 117 ? -37.707 9.064 16.864 1.00 42.42 117 ARG A C 1
ATOM 625 O O . ARG A 1 117 ? -36.973 8.213 17.374 1.00 42.93 117 ARG A O 1
ATOM 633 N N . SER A 1 118 ? -38.033 10.172 17.519 1.00 43.25 118 SER A N 1
ATOM 634 C CA . SER A 1 118 ? -37.445 10.434 18.838 1.00 46.17 118 SER A CA 1
ATOM 635 C C . SER A 1 118 ? -37.952 9.418 19.871 1.00 51.19 118 SER A C 1
ATOM 636 O O . SER A 1 118 ? -37.280 9.102 20.859 1.00 45.29 118 SER A O 1
ATOM 639 N N . SER A 1 119 ? -39.161 8.916 19.654 1.00 48.16 119 SER A N 1
ATOM 640 C CA . SER A 1 119 ? -39.696 7.895 20.536 1.00 43.91 119 SER A CA 1
ATOM 641 C C . SER A 1 119 ? -38.905 6.580 20.421 1.00 41.07 119 SER A C 1
ATOM 642 O O . SER A 1 119 ? -38.662 5.922 21.440 1.00 41.14 119 SER A O 1
ATOM 645 N N . LEU A 1 120 ? -38.506 6.227 19.195 1.00 36.28 120 LEU A N 1
ATOM 646 C CA . LEU A 1 120 ? -37.675 5.043 18.923 1.00 34.55 120 LEU A CA 1
ATOM 647 C C . LEU A 1 120 ? -36.273 5.182 19.512 1.00 41.84 120 LEU A C 1
ATOM 648 O O . LEU A 1 120 ? -35.723 4.219 20.073 1.00 45.53 120 LEU A O 1
ATOM 653 N N . GLU A 1 121 ? -35.677 6.367 19.341 1.00 37.46 121 GLU A N 1
ATOM 654 C CA . GLU A 1 121 ? -34.334 6.669 19.876 1.00 39.90 121 GLU A CA 1
ATOM 655 C C . GLU A 1 121 ? -34.326 6.494 21.396 1.00 41.16 121 GLU A C 1
ATOM 656 O O . GLU A 1 121 ? -33.347 6.037 21.985 1.00 44.90 121 GLU A O 1
ATOM 662 N N . LYS A 1 122 ? -35.417 6.858 22.047 1.00 44.94 122 LYS A N 1
ATOM 663 C CA . LYS A 1 122 ? -35.456 6.727 23.507 1.00 46.57 122 LYS A CA 1
ATOM 664 C C . LYS A 1 122 ? -35.565 5.259 23.944 1.00 47.63 122 LYS A C 1
ATOM 665 O O . LYS A 1 122 ? -34.867 4.818 24.879 1.00 46.88 122 LYS A O 1
ATOM 671 N N . ALA A 1 123 ? -36.432 4.506 23.263 1.00 45.56 123 ALA A N 1
ATOM 672 C CA . ALA A 1 123 ? -36.583 3.074 23.538 1.00 40.11 123 ALA A CA 1
ATOM 673 C C . ALA A 1 123 ? -35.261 2.332 23.286 1.00 45.66 123 ALA A C 1
ATOM 674 O O . ALA A 1 123 ? -34.859 1.453 24.060 1.00 43.23 123 ALA A O 1
ATOM 676 N N . ALA A 1 124 ? -34.569 2.701 22.206 1.00 40.54 124 ALA A N 1
ATOM 677 C CA . ALA A 1 124 ? -33.313 2.047 21.868 1.00 42.63 124 ALA A CA 1
ATOM 678 C C . ALA A 1 124 ? -32.237 2.340 22.886 1.00 41.27 124 ALA A C 1
ATOM 679 O O . ALA A 1 124 ? -31.310 1.552 23.031 1.00 48.67 124 ALA A O 1
ATOM 681 N N . GLY A 1 125 ? -32.342 3.473 23.572 1.00 41.39 125 GLY A N 1
ATOM 682 C CA . GLY A 1 125 ? -31.373 3.817 24.596 1.00 43.15 125 GLY A CA 1
ATOM 683 C C . GLY A 1 125 ? -31.663 3.066 25.873 1.00 45.36 125 GLY A C 1
ATOM 684 O O . GLY A 1 125 ? -30.737 2.822 26.682 1.00 47.31 125 GLY A O 1
ATOM 685 N N . ILE A 1 126 ? -32.935 2.709 26.050 1.00 44.62 126 ILE A N 1
ATOM 686 C CA . ILE A 1 126 ? -33.403 2.047 27.257 1.00 49.50 126 ILE A CA 1
ATOM 687 C C . ILE A 1 126 ? -33.186 0.538 27.094 1.00 50.95 126 ILE A C 1
ATOM 688 O O . ILE A 1 126 ? -32.791 -0.155 28.034 1.00 49.41 126 ILE A O 1
ATOM 693 N N . ASP A 1 127 ? -33.445 0.026 25.897 1.00 49.86 127 ASP A N 1
ATOM 694 C CA . ASP A 1 127 ? -33.386 -1.422 25.670 1.00 48.45 127 ASP A CA 1
ATOM 695 C C . ASP A 1 127 ? -32.415 -1.835 24.552 1.00 52.68 127 ASP A C 1
ATOM 696 O O . ASP A 1 127 ? -32.640 -1.522 23.382 1.00 41.97 127 ASP A O 1
ATOM 701 N N . VAL A 1 128 ? -31.374 -2.574 24.923 1.00 49.33 128 VAL A N 1
ATOM 702 C CA . VAL A 1 128 ? -30.410 -3.161 23.981 1.00 48.28 128 VAL A CA 1
ATOM 703 C C . VAL A 1 128 ? -31.081 -3.906 22.808 1.00 46.75 128 VAL A C 1
ATOM 704 O O . VAL A 1 128 ? -30.623 -3.818 21.666 1.00 41.41 128 VAL A O 1
ATOM 708 N N . GLN A 1 129 ? -32.178 -4.618 23.060 1.00 45.43 129 GLN A N 1
ATOM 709 C CA . GLN A 1 129 ? -32.818 -5.366 21.969 1.00 46.52 129 GLN A CA 1
ATOM 710 C C . GLN A 1 129 ? -33.533 -4.462 20.951 1.00 38.80 129 GLN A C 1
ATOM 711 O O . GLN A 1 129 ? -33.616 -4.776 19.754 1.00 39.76 129 GLN A O 1
ATOM 717 N N . VAL A 1 130 ? -34.094 -3.350 21.422 1.00 36.25 130 VAL A N 1
ATOM 718 C CA . VAL A 1 130 ? -34.648 -2.355 20.507 1.00 35.24 130 VAL A CA 1
ATOM 719 C C . VAL A 1 130 ? -33.535 -1.767 19.607 1.00 35.65 130 VAL A C 1
ATOM 720 O O . VAL A 1 130 ? -33.650 -1.794 18.374 1.00 33.81 130 VAL A O 1
ATOM 724 N N . ALA A 1 131 ? -32.445 -1.261 20.201 1.00 37.09 131 ALA A N 1
ATOM 725 C CA . ALA A 1 131 ? -31.299 -0.743 19.424 1.00 35.45 131 ALA A CA 1
ATOM 726 C C . ALA A 1 131 ? -30.836 -1.739 18.373 1.00 36.51 131 ALA A C 1
ATOM 727 O O . ALA A 1 131 ? -30.507 -1.388 17.218 1.00 33.76 131 ALA A O 1
ATOM 729 N N . ARG A 1 132 ? -30.826 -3.007 18.768 1.00 33.44 132 ARG A N 1
ATOM 730 C CA . ARG A 1 132 ? -30.357 -4.063 17.901 1.00 30.92 132 ARG A CA 1
ATOM 731 C C . ARG A 1 132 ? -31.318 -4.303 16.726 1.00 32.89 132 ARG A C 1
ATOM 732 O O . ARG A 1 132 ? -30.918 -4.564 15.577 1.00 32.77 132 ARG A O 1
ATOM 740 N N . LYS A 1 133 ? -32.608 -4.194 17.007 1.00 31.25 133 LYS A N 1
ATOM 741 C CA . LYS A 1 133 ? -33.634 -4.372 15.951 1.00 28.23 133 LYS A CA 1
ATOM 742 C C . LYS A 1 133 ? -33.587 -3.216 14.971 1.00 26.30 133 LYS A C 1
ATOM 743 O O . LYS A 1 133 ? -33.719 -3.414 13.753 1.00 33.77 133 LYS A O 1
ATOM 749 N N . LEU A 1 134 ? -33.364 -2.002 15.469 1.00 27.99 134 LEU A N 1
ATOM 750 C CA . LEU A 1 134 ? -33.217 -0.852 14.555 1.00 29.13 134 LEU A CA 1
ATOM 751 C C . LEU A 1 134 ? -32.045 -1.033 13.588 1.00 28.20 134 LEU A C 1
ATOM 752 O O . LEU A 1 134 ? -32.174 -0.866 12.363 1.00 24.14 134 LEU A O 1
ATOM 757 N N . TRP A 1 135 ? -30.887 -1.399 14.136 1.00 26.44 135 TRP A N 1
ATOM 758 C CA . TRP A 1 135 ? -29.729 -1.739 13.287 1.00 24.24 135 TRP A CA 1
ATOM 759 C C . TRP A 1 135 ? -30.101 -2.843 12.298 1.00 23.95 135 TRP A C 1
ATOM 760 O O . TRP A 1 135 ? -29.835 -2.747 11.087 1.00 23.34 135 TRP A O 1
ATOM 771 N N . ALA A 1 136 ? -30.749 -3.900 12.784 1.00 26.11 136 ALA A N 1
ATOM 772 C CA . ALA A 1 136 ? -31.171 -4.987 11.873 1.00 25.45 136 ALA A CA 1
ATOM 773 C C . ALA A 1 136 ? -32.081 -4.481 10.766 1.00 28.53 136 ALA A C 1
ATOM 774 O O . ALA A 1 136 ? -31.979 -4.949 9.638 1.00 25.30 136 ALA A O 1
ATOM 776 N N . MET A 1 137 ? -32.983 -3.540 11.064 1.00 26.12 137 MET A N 1
ATOM 777 C CA . MET A 1 137 ? -33.853 -3.022 9.990 1.00 23.44 137 MET A CA 1
ATOM 778 C C . MET A 1 137 ? -33.034 -2.366 8.895 1.00 24.04 137 MET A C 1
ATOM 779 O O . MET A 1 137 ? -33.218 -2.643 7.686 1.00 21.51 137 MET A O 1
ATOM 784 N N . THR A 1 138 ? -32.155 -1.465 9.299 1.00 22.66 138 THR A N 1
ATOM 785 C CA . THR A 1 138 ? -31.328 -0.751 8.332 1.00 25.18 138 THR A CA 1
ATOM 786 C C . THR A 1 138 ? -30.454 -1.770 7.572 1.00 22.11 138 THR A C 1
ATOM 787 O O . THR A 1 138 ? -30.176 -1.657 6.338 1.00 19.28 138 THR A O 1
ATOM 791 N N . ALA A 1 139 ? -29.982 -2.785 8.280 1.00 24.61 139 ALA A N 1
ATOM 792 C CA . ALA A 1 139 ? -29.126 -3.779 7.604 1.00 23.57 139 ALA A CA 1
ATOM 793 C C . ALA A 1 139 ? -29.901 -4.566 6.548 1.00 25.16 139 ALA A C 1
ATOM 794 O O . ALA A 1 139 ? -29.329 -4.972 5.517 1.00 20.27 139 ALA A O 1
ATOM 796 N N . GLY A 1 140 ? -31.195 -4.811 6.804 1.00 19.89 140 GLY A N 1
ATOM 797 C CA . GLY A 1 140 ? -32.004 -5.511 5.804 1.00 20.86 140 GLY A CA 1
ATOM 798 C C . GLY A 1 140 ? -32.212 -4.637 4.595 1.00 23.32 140 GLY A C 1
ATOM 799 O O . GLY A 1 140 ? -32.260 -5.162 3.469 1.00 20.27 140 GLY A O 1
ATOM 800 N N . GLU A 1 141 ? -32.359 -3.320 4.804 1.00 22.70 141 GLU A N 1
ATOM 801 C CA . GLU A 1 141 ? -32.434 -2.372 3.671 1.00 20.06 141 GLU A CA 1
ATOM 802 C C . GLU A 1 141 ? -31.155 -2.372 2.857 1.00 17.11 141 GLU A C 1
ATOM 803 O O . GLU A 1 141 ? -31.178 -2.342 1.610 1.00 18.72 141 GLU A O 1
ATOM 809 N N . LEU A 1 142 ? -30.013 -2.428 3.557 1.00 15.10 142 LEU A N 1
ATOM 810 C CA . LEU A 1 142 ? -28.718 -2.510 2.890 1.00 16.92 142 LEU A CA 1
ATOM 811 C C . LEU A 1 142 ? -28.575 -3.805 2.041 1.00 15.39 142 LEU A C 1
ATOM 812 O O . LEU A 1 142 ? -28.057 -3.761 0.878 1.00 16.68 142 LEU A O 1
ATOM 817 N N . ARG A 1 143 ? -28.999 -4.936 2.577 1.00 16.77 143 ARG A N 1
ATOM 818 C CA . ARG A 1 143 ? -28.901 -6.196 1.860 1.00 22.97 143 ARG A CA 1
ATOM 819 C C . ARG A 1 143 ? -29.767 -6.082 0.604 1.00 20.52 143 ARG A C 1
ATOM 820 O O . ARG A 1 143 ? -29.333 -6.453 -0.482 1.00 15.93 143 ARG A O 1
ATOM 828 N N . HIS A 1 144 ? -30.980 -5.535 0.739 1.00 17.91 144 HIS A N 1
ATOM 829 C CA . HIS A 1 144 ? -31.799 -5.352 -0.467 1.00 18.32 144 HIS A CA 1
ATOM 830 C C . HIS A 1 144 ? -31.121 -4.455 -1.526 1.00 19.18 144 HIS A C 1
ATOM 831 O O . HIS A 1 144 ? -31.149 -4.794 -2.715 1.00 18.17 144 HIS A O 1
ATOM 838 N N . ALA A 1 145 ? -30.493 -3.353 -1.092 1.00 15.67 145 ALA A N 1
ATOM 839 C CA . ALA A 1 145 ? -29.880 -2.396 -1.990 1.00 19.10 145 ALA A CA 1
ATOM 840 C C . ALA A 1 145 ? -28.661 -3.028 -2.639 1.00 17.14 145 ALA A C 1
ATOM 841 O O . ALA A 1 145 ? -28.439 -2.794 -3.850 1.00 17.03 145 ALA A O 1
ATOM 843 N N . GLU A 1 146 ? -27.891 -3.809 -1.881 1.00 16.11 146 GLU A N 1
ATOM 844 C CA . GLU A 1 146 ? -26.728 -4.545 -2.478 1.00 17.47 146 GLU A CA 1
ATOM 845 C C . GLU A 1 146 ? -27.149 -5.488 -3.606 1.00 20.00 146 GLU A C 1
ATOM 846 O O . GLU A 1 146 ? -26.568 -5.502 -4.722 1.00 18.45 146 GLU A O 1
ATOM 852 N N . ASP A 1 147 ? -28.176 -6.275 -3.352 1.00 17.10 147 ASP A N 1
ATOM 853 C CA . ASP A 1 147 ? -28.689 -7.163 -4.400 1.00 16.39 147 ASP A CA 1
ATOM 854 C C . ASP A 1 147 ? -29.182 -6.332 -5.551 1.00 18.05 147 ASP A C 1
ATOM 855 O O . ASP A 1 147 ? -29.002 -6.724 -6.742 1.00 17.81 147 ASP A O 1
ATOM 860 N N . HIS A 1 148 ? -29.877 -5.217 -5.236 1.00 17.68 148 HIS A N 1
ATOM 861 C CA . HIS A 1 148 ? -30.440 -4.392 -6.300 1.00 17.92 148 HIS A CA 1
ATOM 862 C C . HIS A 1 148 ? -29.343 -3.690 -7.109 1.00 20.07 148 HIS A C 1
ATOM 863 O O . HIS A 1 148 ? -29.507 -3.496 -8.318 1.00 17.94 148 HIS A O 1
ATOM 870 N N . MET A 1 149 ? -28.212 -3.331 -6.502 1.00 15.62 149 MET A N 1
ATOM 871 C CA . MET A 1 149 ? -27.105 -2.847 -7.371 1.00 14.69 149 MET A CA 1
ATOM 872 C C . MET A 1 149 ? -26.631 -3.841 -8.377 1.00 14.04 149 MET A C 1
ATOM 873 O O . MET A 1 149 ? -26.302 -3.482 -9.532 1.00 16.12 149 MET A O 1
ATOM 878 N N . LEU A 1 150 ? -26.515 -5.108 -7.962 1.00 15.94 150 LEU A N 1
ATOM 879 C CA . LEU A 1 150 ? -26.118 -6.158 -8.893 1.00 17.47 150 LEU A CA 1
ATOM 880 C C . LEU A 1 150 ? -27.107 -6.217 -10.036 1.00 16.29 150 LEU A C 1
ATOM 881 O O . LEU A 1 150 ? -26.741 -6.378 -11.191 1.00 15.68 150 LEU A O 1
ATOM 886 N N . LEU A 1 151 ? -28.390 -6.215 -9.707 1.00 13.42 151 LEU A N 1
ATOM 887 C CA . LEU A 1 151 ? -29.405 -6.190 -10.775 1.00 13.21 151 LEU A CA 1
ATOM 888 C C . LEU A 1 151 ? -29.267 -5.011 -11.722 1.00 16.05 151 LEU A C 1
ATOM 889 O O . LEU A 1 151 ? -29.297 -5.193 -12.973 1.00 14.37 151 LEU A O 1
ATOM 894 N N . LEU A 1 152 ? -29.135 -3.795 -11.196 1.00 13.32 152 LEU A N 1
ATOM 895 C CA . LEU A 1 152 ? -29.079 -2.579 -12.016 1.00 15.54 152 LEU A CA 1
ATOM 896 C C . LEU A 1 152 ? -27.757 -2.458 -12.780 1.00 15.57 152 LEU A C 1
ATOM 897 O O . LEU A 1 152 ? -27.753 -1.941 -13.917 1.00 15.09 152 LEU A O 1
ATOM 902 N N . GLY A 1 153 ? -26.689 -2.959 -12.203 1.00 16.19 153 GLY A N 1
ATOM 903 C CA . GLY A 1 153 ? -25.391 -2.894 -12.907 1.00 14.65 153 GLY A CA 1
ATOM 904 C C . GLY A 1 153 ? -25.188 -4.003 -13.922 1.00 15.38 153 GLY A C 1
ATOM 905 O O . GLY A 1 153 ? -24.487 -3.811 -14.947 1.00 17.27 153 GLY A O 1
ATOM 906 N N . ARG A 1 154 ? -25.734 -5.194 -13.669 1.00 13.49 154 ARG A N 1
ATOM 907 C CA . ARG A 1 154 ? -25.257 -6.340 -14.427 1.00 14.18 154 ARG A CA 1
ATOM 908 C C . ARG A 1 154 ? -26.329 -7.255 -15.076 1.00 17.60 154 ARG A C 1
ATOM 909 O O . ARG A 1 154 ? -25.965 -8.039 -15.989 1.00 18.10 154 ARG A O 1
ATOM 917 N N . LYS A 1 155 ? -27.629 -7.170 -14.673 1.00 17.70 155 LYS A N 1
ATOM 918 C CA . LYS A 1 155 ? -28.602 -8.154 -15.176 1.00 15.99 155 LYS A CA 1
ATOM 919 C C . LYS A 1 155 ? -29.215 -7.694 -16.510 1.00 18.86 155 LYS A C 1
ATOM 920 O O . LYS A 1 155 ? -29.292 -6.491 -16.788 1.00 16.35 155 LYS A O 1
ATOM 926 N N . THR A 1 156 ? -29.575 -8.640 -17.363 1.00 17.27 156 THR A N 1
ATOM 927 C CA . THR A 1 156 ? -30.222 -8.247 -18.638 1.00 18.68 156 THR A CA 1
ATOM 928 C C . THR A 1 156 ? -31.650 -7.820 -18.329 1.00 20.74 156 THR A C 1
ATOM 929 O O . THR A 1 156 ? -32.191 -8.000 -17.213 1.00 17.24 156 THR A O 1
ATOM 933 N N . ALA A 1 157 ? -32.325 -7.241 -19.294 1.00 18.66 157 ALA A N 1
ATOM 934 C CA . ALA A 1 157 ? -33.710 -6.786 -19.028 1.00 17.18 157 ALA A CA 1
ATOM 935 C C . ALA A 1 157 ? -34.580 -7.987 -18.586 1.00 16.80 157 ALA A C 1
ATOM 936 O O . ALA A 1 157 ? -35.382 -7.928 -17.644 1.00 17.94 157 ALA A O 1
ATOM 938 N N . MET A 1 158 ? -34.441 -9.112 -19.257 1.00 18.26 158 MET A N 1
ATOM 939 C CA . MET A 1 158 ? -35.269 -10.262 -18.848 1.00 20.88 158 MET A CA 1
ATOM 940 C C . MET A 1 158 ? -34.931 -10.793 -17.459 1.00 18.72 158 MET A C 1
ATOM 941 O O . MET A 1 158 ? -35.825 -11.112 -16.647 1.00 17.82 158 MET A O 1
ATOM 946 N N . GLU A 1 159 ? -33.645 -10.883 -17.152 1.00 16.04 159 GLU A N 1
ATOM 947 C CA . GLU A 1 159 ? -33.264 -11.227 -15.759 1.00 16.44 159 GLU A CA 1
ATOM 948 C C . GLU A 1 159 ? -33.810 -10.308 -14.717 1.00 15.90 159 GLU A C 1
ATOM 949 O O . GLU A 1 159 ? -34.161 -10.748 -13.577 1.00 17.53 159 GLU A O 1
ATOM 955 N N . ARG A 1 160 ? -33.852 -9.003 -15.009 1.00 14.78 160 ARG A N 1
ATOM 956 C CA . ARG A 1 160 ? -34.412 -8.047 -14.070 1.00 17.12 160 ARG A CA 1
ATOM 957 C C . ARG A 1 160 ? -35.885 -8.286 -13.887 1.00 13.97 160 ARG A C 1
ATOM 958 O O . ARG A 1 160 ? -36.388 -8.243 -12.757 1.00 14.70 160 ARG A O 1
ATOM 966 N N . VAL A 1 161 ? -36.591 -8.495 -14.975 1.00 15.08 161 VAL A N 1
ATOM 967 C CA . VAL A 1 161 ? -38.041 -8.712 -14.834 1.00 15.71 161 VAL A CA 1
ATOM 968 C C . VAL A 1 161 ? -38.384 -10.013 -14.119 1.00 15.08 161 VAL A C 1
ATOM 969 O O . VAL A 1 161 ? -39.285 -10.054 -13.264 1.00 19.79 161 VAL A O 1
ATOM 973 N N . ALA A 1 162 ? -37.638 -11.065 -14.396 1.00 19.85 162 ALA A N 1
ATOM 974 C CA . ALA A 1 162 ? -37.882 -12.323 -13.714 1.00 20.34 162 ALA A CA 1
ATOM 975 C C . ALA A 1 162 ? -37.542 -12.160 -12.231 1.00 20.46 162 ALA A C 1
ATOM 976 O O . ALA A 1 162 ? -38.251 -12.689 -11.377 1.00 20.92 162 ALA A O 1
ATOM 978 N N . THR A 1 163 ? -36.459 -11.442 -11.926 1.00 16.42 163 THR A N 1
ATOM 979 C CA . THR A 1 163 ? -36.142 -11.201 -10.486 1.00 16.86 163 THR A CA 1
ATOM 980 C C . THR A 1 163 ? -37.326 -10.500 -9.816 1.00 19.99 163 THR A C 1
ATOM 981 O O . THR A 1 163 ? -37.764 -10.899 -8.737 1.00 18.96 163 THR A O 1
ATOM 985 N N . PHE A 1 164 ? -37.827 -9.451 -10.462 1.00 16.94 164 PHE A N 1
ATOM 986 C CA . PHE A 1 164 ? -38.910 -8.644 -9.933 1.00 20.16 164 PHE A CA 1
ATOM 987 C C . PHE A 1 164 ? -40.130 -9.514 -9.697 1.00 18.25 164 PHE A C 1
ATOM 988 O O . PHE A 1 164 ? -40.757 -9.468 -8.603 1.00 17.32 164 PHE A O 1
ATOM 996 N N . LEU A 1 165 ? -40.550 -10.295 -10.689 1.00 16.75 165 LEU A N 1
ATOM 997 C CA . LEU A 1 165 ? -41.759 -11.153 -10.512 1.00 18.77 165 LEU A CA 1
ATOM 998 C C . LEU A 1 165 ? -41.618 -12.144 -9.357 1.00 20.55 165 LEU A C 1
ATOM 999 O O . LEU A 1 165 ? -42.538 -12.365 -8.567 1.00 21.11 165 LEU A O 1
ATOM 1004 N N . LEU A 1 166 ? -40.456 -12.761 -9.238 1.00 19.12 166 LEU A N 1
ATOM 1005 C CA . LEU A 1 166 ? -40.210 -13.628 -8.093 1.00 18.78 166 LEU A CA 1
ATOM 1006 C C . LEU A 1 166 ? -40.221 -12.932 -6.731 1.00 21.69 166 LEU A C 1
ATOM 1007 O O . LEU A 1 166 ? -40.732 -13.494 -5.755 1.00 20.32 166 LEU A O 1
ATOM 1012 N N . GLU A 1 167 ? -39.635 -11.731 -6.659 1.00 18.72 167 GLU A N 1
ATOM 1013 C CA . GLU A 1 167 ? -39.688 -10.937 -5.430 1.00 17.26 167 GLU A CA 1
ATOM 1014 C C . GLU A 1 167 ? -41.150 -10.605 -5.088 1.00 20.17 167 GLU A C 1
ATOM 1015 O O . GLU A 1 167 ? -41.606 -10.730 -3.914 1.00 17.81 167 GLU A O 1
ATOM 1021 N N . MET A 1 168 ? -41.884 -10.111 -6.070 1.00 17.30 168 MET A N 1
ATOM 1022 C CA . MET A 1 168 ? -43.310 -9.795 -5.779 1.00 19.20 168 MET A CA 1
ATOM 1023 C C . MET A 1 168 ? -44.154 -11.013 -5.431 1.00 21.56 168 MET A C 1
ATOM 1024 O O . MET A 1 168 ? -45.057 -10.924 -4.590 1.00 22.68 168 MET A O 1
ATOM 1029 N N . ASP A 1 169 ? -43.921 -12.153 -6.084 1.00 20.79 169 ASP A N 1
ATOM 1030 C CA . ASP A 1 169 ? -44.621 -13.370 -5.724 1.00 25.77 169 ASP A CA 1
ATOM 1031 C C . ASP A 1 169 ? -44.361 -13.742 -4.242 1.00 25.56 169 ASP A C 1
ATOM 1032 O O . ASP A 1 169 ? -45.251 -14.095 -3.494 1.00 22.56 169 ASP A O 1
ATOM 1037 N N . ARG A 1 170 ? -43.110 -13.671 -3.815 1.00 19.20 170 ARG A N 1
ATOM 1038 C CA . ARG A 1 170 ? -42.803 -13.997 -2.426 1.00 18.02 170 ARG A CA 1
ATOM 1039 C C . ARG A 1 170 ? -43.481 -13.029 -1.464 1.00 21.00 170 ARG A C 1
ATOM 1040 O O . ARG A 1 170 ? -43.991 -13.434 -0.387 1.00 24.58 170 ARG A O 1
ATOM 1048 N N . ARG A 1 171 ? -43.529 -11.742 -1.815 1.00 19.98 171 ARG A N 1
ATOM 1049 C CA . ARG A 1 171 ? -43.991 -10.711 -0.863 1.00 23.12 171 ARG A CA 1
ATOM 1050 C C . ARG A 1 171 ? -45.485 -10.464 -0.897 1.00 25.80 171 ARG A C 1
ATOM 1051 O O . ARG A 1 171 ? -46.074 -10.021 0.092 1.00 24.43 171 ARG A O 1
ATOM 1059 N N . L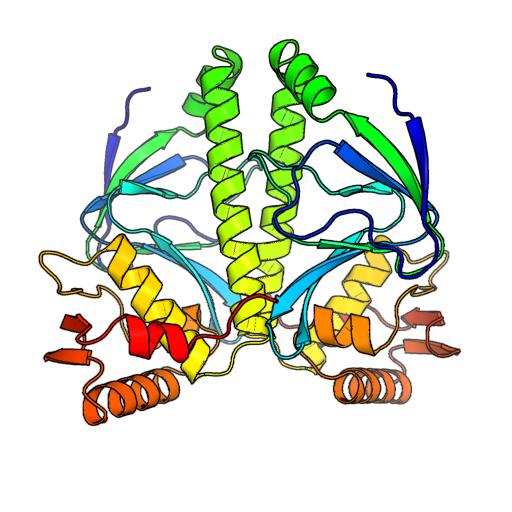EU A 1 172 ? -46.099 -10.708 -2.047 1.00 18.33 172 LEU A N 1
ATOM 1060 C CA . LEU A 1 172 ? -47.530 -10.345 -2.122 1.00 19.59 172 LEU A CA 1
ATOM 1061 C C . LEU A 1 172 ? -48.471 -11.369 -2.710 1.00 25.16 172 LEU A C 1
ATOM 1062 O O . LEU A 1 172 ? -49.700 -11.138 -2.688 1.00 27.32 172 LEU A O 1
ATOM 1067 N N . ALA A 1 173 ? -47.993 -12.528 -3.162 1.00 23.59 173 ALA A N 1
ATOM 1068 C CA . ALA A 1 173 ? -48.994 -13.462 -3.754 1.00 26.22 173 ALA A CA 1
ATOM 1069 C C . ALA A 1 173 ? -49.994 -13.937 -2.699 1.00 27.13 173 ALA A C 1
ATOM 1070 O O . ALA A 1 173 ? -49.639 -14.206 -1.537 1.00 24.57 173 ALA A O 1
ATOM 1072 N N . VAL A 1 174 ? -51.230 -14.097 -3.143 1.00 25.02 174 VAL A N 1
ATOM 1073 C CA . VAL A 1 174 ? -52.315 -14.634 -2.318 1.00 22.27 174 VAL A CA 1
ATOM 1074 C C . VAL A 1 174 ? -52.911 -15.812 -3.079 1.00 23.47 174 VAL A C 1
ATOM 1075 O O . VAL A 1 174 ? -53.392 -15.642 -4.224 1.00 26.16 174 VAL A O 1
ATOM 1079 N N . ALA A 1 175 ? -52.906 -16.995 -2.468 1.00 24.54 175 ALA A N 1
ATOM 1080 C CA . ALA A 1 175 ? -53.370 -18.212 -3.125 1.00 22.59 175 ALA A CA 1
ATOM 1081 C C . ALA A 1 175 ? -52.843 -18.246 -4.557 1.00 24.63 175 ALA A C 1
ATOM 1082 O O . ALA A 1 175 ? -53.585 -18.489 -5.510 1.00 25.60 175 ALA A O 1
ATOM 1084 N N . GLY A 1 176 ? -51.547 -17.989 -4.712 1.00 25.31 176 GLY A N 1
ATOM 1085 C CA . GLY A 1 176 ? -50.952 -18.077 -6.062 1.00 30.05 176 GLY A CA 1
ATOM 1086 C C . GLY A 1 176 ? -50.951 -16.886 -7.005 1.00 26.90 176 GLY A C 1
ATOM 1087 O O . GLY A 1 176 ? -50.270 -16.923 -8.043 1.00 30.83 176 GLY A O 1
ATOM 1088 N N . MET A 1 177 ? -51.686 -15.820 -6.692 1.00 24.83 177 MET A N 1
ATOM 1089 C CA . MET A 1 177 ? -51.830 -14.702 -7.641 1.00 20.84 177 MET A CA 1
ATOM 1090 C C . MET A 1 177 ? -51.329 -13.415 -7.010 1.00 25.94 177 MET A C 1
ATOM 1091 O O . MET A 1 177 ? -51.517 -13.220 -5.804 1.00 28.92 177 MET A O 1
ATOM 1096 N N . MET A 1 178 ? -50.607 -12.608 -7.804 1.00 25.76 178 MET A N 1
ATOM 1097 C CA . MET A 1 178 ? -50.076 -11.312 -7.403 1.00 24.73 178 MET A CA 1
ATOM 1098 C C . MET A 1 178 ? -50.978 -10.226 -7.939 1.00 25.85 178 MET A C 1
ATOM 1099 O O . MET A 1 178 ? -51.156 -10.107 -9.161 1.00 29.37 178 MET A O 1
ATOM 1104 N N . ALA A 1 179 ? -51.505 -9.398 -7.061 1.00 22.85 179 ALA A N 1
ATOM 1105 C CA . ALA A 1 179 ? -52.229 -8.219 -7.505 1.00 26.86 179 ALA A CA 1
ATOM 1106 C C . ALA A 1 179 ? -51.237 -7.087 -7.333 1.00 25.35 179 ALA A C 1
ATOM 1107 O O . ALA A 1 179 ? -50.945 -6.639 -6.191 1.00 27.16 179 ALA A O 1
ATOM 1109 N N . LEU A 1 180 ? -50.642 -6.661 -8.432 1.00 23.07 180 LEU A N 1
ATOM 1110 C CA . LEU A 1 180 ? -49.517 -5.732 -8.343 1.00 19.83 180 LEU A CA 1
ATOM 1111 C C . LEU A 1 180 ? -50.122 -4.358 -8.186 1.00 20.88 180 LEU A C 1
ATOM 1112 O O . LEU A 1 180 ? -51.133 -4.043 -8.869 1.00 22.13 180 LEU A O 1
ATOM 1117 N N . PRO A 1 181 ? -49.596 -3.555 -7.262 1.00 21.21 181 PRO A N 1
ATOM 1118 C CA . PRO A 1 181 ? -50.284 -2.257 -7.076 1.00 22.96 181 PRO A CA 1
ATOM 1119 C C . PRO A 1 181 ? -49.759 -1.158 -7.978 1.00 22.64 181 PRO A C 1
ATOM 1120 O O . PRO A 1 181 ? -50.445 -0.110 -8.049 1.00 24.17 181 PRO A O 1
ATOM 1124 N N . MET A 1 182 ? -48.602 -1.350 -8.640 1.00 20.19 182 MET A N 1
ATOM 1125 C CA . MET A 1 182 ? -47.950 -0.286 -9.360 1.00 21.38 182 MET A CA 1
ATOM 1126 C C . MET A 1 182 ? -48.006 -0.453 -10.913 1.00 17.93 182 MET A C 1
ATOM 1127 O O . MET A 1 182 ? -48.220 -1.586 -11.450 1.00 21.81 182 MET A O 1
ATOM 1132 N N . SER A 1 183 ? -47.801 0.674 -11.593 1.00 19.10 183 SER A N 1
ATOM 1133 C CA . SER A 1 183 ? -47.816 0.779 -13.038 1.00 20.13 183 SER A CA 1
ATOM 1134 C C . SER A 1 183 ? -46.560 0.209 -13.653 1.00 19.47 183 SER A C 1
ATOM 1135 O O . SER A 1 183 ? -45.581 -0.061 -12.954 1.00 20.24 183 SER A O 1
ATOM 1138 N N . ARG A 1 184 ? -46.579 0.072 -14.976 1.00 19.23 184 ARG A N 1
ATOM 1139 C CA . ARG A 1 184 ? -45.422 -0.417 -15.702 1.00 15.99 184 ARG A CA 1
ATOM 1140 C C . ARG A 1 184 ? -44.265 0.592 -15.604 1.00 15.40 184 ARG A C 1
ATOM 1141 O O . ARG A 1 184 ? -43.054 0.238 -15.624 1.00 19.04 184 ARG A O 1
ATOM 1149 N N . ARG A 1 185 ? -44.608 1.872 -15.525 1.00 19.02 185 ARG A N 1
ATOM 1150 C CA . ARG A 1 185 ? -43.557 2.869 -15.395 1.00 14.96 185 ARG A CA 1
ATOM 1151 C C . ARG A 1 185 ? -42.881 2.755 -14.011 1.00 18.39 185 ARG A C 1
ATOM 1152 O O . ARG A 1 185 ? -41.630 2.923 -13.899 1.00 18.68 185 ARG A O 1
ATOM 1160 N N . ASP A 1 186 ? -43.660 2.498 -12.968 1.00 18.49 186 ASP A N 1
ATOM 1161 C CA . ASP A 1 186 ? -42.980 2.295 -11.672 1.00 16.09 186 ASP A CA 1
ATOM 1162 C C . ASP A 1 186 ? -42.120 1.044 -11.748 1.00 18.32 186 ASP A C 1
ATOM 1163 O O . ASP A 1 186 ? -40.997 1.002 -11.192 1.00 18.81 186 ASP A O 1
ATOM 1168 N N . ILE A 1 187 ? -42.622 -0.033 -12.372 1.00 16.23 187 ILE A N 1
ATOM 1169 C CA . ILE A 1 187 ? -41.766 -1.238 -12.453 1.00 15.33 187 ILE A CA 1
ATOM 1170 C C . ILE A 1 187 ? -40.475 -0.914 -13.212 1.00 16.56 187 ILE A C 1
ATOM 1171 O O . ILE A 1 187 ? -39.403 -1.338 -12.797 1.00 17.79 187 ILE A O 1
ATOM 1176 N N . GLY A 1 188 ? -40.576 -0.274 -14.379 1.00 17.08 188 GLY A N 1
ATOM 1177 C CA . GLY A 1 188 ? -39.344 0.074 -15.120 1.00 14.08 188 GLY A CA 1
ATOM 1178 C C . GLY A 1 188 ? -38.437 0.945 -14.248 1.00 20.51 188 GLY A C 1
ATOM 1179 O O . GLY A 1 188 ? -37.241 0.698 -14.259 1.00 16.23 188 GLY A O 1
ATOM 1180 N N . ASP A 1 189 ? -38.960 1.953 -13.521 1.00 20.37 189 ASP A N 1
ATOM 1181 C CA . ASP A 1 189 ? -38.077 2.794 -12.667 1.00 19.66 189 ASP A CA 1
ATOM 1182 C C . ASP A 1 189 ? -37.493 2.085 -11.467 1.00 16.02 189 ASP A C 1
ATOM 1183 O O . ASP A 1 189 ? -36.430 2.496 -10.986 1.00 17.34 189 ASP A O 1
ATOM 1188 N N . TYR A 1 190 ? -38.079 0.947 -11.073 1.00 15.41 190 TYR A N 1
ATOM 1189 C CA . TYR A 1 190 ? -37.433 0.093 -10.055 1.00 17.91 190 TYR A CA 1
ATOM 1190 C C . TYR A 1 190 ? -36.323 -0.724 -10.669 1.00 16.71 190 TYR A C 1
ATOM 1191 O O . TYR A 1 190 ? -35.272 -0.947 -10.045 1.00 15.84 190 TYR A O 1
ATOM 1200 N N . LEU A 1 191 ? -36.489 -1.107 -11.933 1.00 17.54 191 LEU A N 1
ATOM 1201 C CA . LEU A 1 191 ? -35.549 -2.037 -12.574 1.00 15.84 191 LEU A CA 1
ATOM 1202 C C . LEU A 1 191 ? -34.543 -1.348 -13.523 1.00 15.77 191 LEU A C 1
ATOM 1203 O O . LEU A 1 191 ? -33.794 -2.050 -14.185 1.00 16.01 191 LEU A O 1
ATOM 1208 N N . GLY A 1 192 ? -34.524 -0.018 -13.605 1.00 12.76 192 GLY A N 1
ATOM 1209 C CA . GLY A 1 192 ? -33.564 0.666 -14.489 1.00 13.04 192 GLY A CA 1
ATOM 1210 C C . GLY A 1 192 ? -33.906 0.442 -15.947 1.00 18.99 192 GLY A C 1
ATOM 1211 O O . GLY A 1 192 ? -33.024 0.436 -16.808 1.00 17.15 192 GLY A O 1
ATOM 1212 N N . LEU A 1 193 ? -35.197 0.251 -16.244 1.00 14.58 193 LEU A N 1
ATOM 1213 C CA . LEU A 1 193 ? -35.689 -0.055 -17.653 1.00 13.65 193 LEU A CA 1
ATOM 1214 C C . LEU A 1 193 ? -36.838 0.875 -18.004 1.00 18.51 193 LEU A C 1
ATOM 1215 O O . LEU A 1 193 ? -37.381 1.531 -17.138 1.00 17.92 193 LEU A O 1
ATOM 1220 N N . THR A 1 194 ? -37.227 0.929 -19.289 1.00 15.32 194 THR A N 1
ATOM 1221 C CA . THR A 1 194 ? -38.471 1.638 -19.702 1.00 16.31 194 THR A CA 1
ATOM 1222 C C . THR A 1 194 ? -39.636 0.716 -19.493 1.00 21.04 194 THR A C 1
ATOM 1223 O O . THR A 1 194 ? -39.501 -0.532 -19.451 1.00 18.23 194 THR A O 1
ATOM 1227 N N . LEU A 1 195 ? -40.805 1.326 -19.328 1.00 17.27 195 LEU A N 1
ATOM 1228 C CA . LEU A 1 195 ? -42.025 0.545 -19.181 1.00 19.22 195 LEU A CA 1
ATOM 1229 C C . LEU A 1 195 ? -42.293 -0.309 -20.436 1.00 17.67 195 LEU A C 1
ATOM 1230 O O . LEU A 1 195 ? -42.840 -1.427 -20.312 1.00 20.24 195 LEU A O 1
ATOM 1235 N N . GLU A 1 196 ? -41.866 0.136 -21.619 1.00 17.07 196 GLU A N 1
ATOM 1236 C CA . GLU A 1 196 ? -42.066 -0.649 -22.841 1.00 21.51 196 GLU A CA 1
ATOM 1237 C C . GLU A 1 196 ? -41.247 -1.935 -22.759 1.00 20.35 196 GLU A C 1
ATOM 1238 O O . GLU A 1 196 ? -41.712 -3.002 -23.119 1.00 21.42 196 GLU A O 1
ATOM 1244 N N . THR A 1 197 ? -39.979 -1.818 -22.359 1.00 18.77 197 THR A N 1
ATOM 1245 C CA . THR A 1 197 ? -39.186 -3.025 -22.192 1.00 16.12 197 THR A CA 1
ATOM 1246 C C . THR A 1 197 ? -39.784 -4.004 -21.185 1.00 17.47 197 THR A C 1
ATOM 1247 O O . THR A 1 197 ? -39.818 -5.234 -21.411 1.00 19.09 197 THR A O 1
ATOM 1251 N N . VAL A 1 198 ? -40.202 -3.485 -20.034 1.00 16.85 198 VAL A N 1
ATOM 1252 C CA . VAL A 1 198 ? -40.925 -4.337 -19.064 1.00 19.00 198 VAL A CA 1
ATOM 1253 C C . VAL A 1 198 ? -42.150 -4.979 -19.714 1.00 19.66 198 VAL A C 1
ATOM 1254 O O . VAL A 1 198 ? -42.360 -6.191 -19.603 1.00 17.48 198 VAL A O 1
ATOM 1258 N N . SER A 1 199 ? -42.961 -4.201 -20.425 1.00 18.90 199 SER A N 1
ATOM 1259 C CA . SER A 1 199 ? -44.155 -4.807 -21.100 1.00 21.39 199 SER A CA 1
ATOM 1260 C C . SER A 1 199 ? -43.754 -5.963 -22.019 1.00 24.60 199 SER A C 1
ATOM 1261 O O . SER A 1 199 ? -44.392 -7.034 -22.015 1.00 22.26 199 SER A O 1
ATOM 1264 N N . ARG A 1 200 ? -42.693 -5.764 -22.821 1.00 24.84 200 ARG A N 1
ATOM 1265 C CA . ARG A 1 200 ? -42.281 -6.785 -23.767 1.00 21.71 200 ARG A CA 1
ATOM 1266 C C . ARG A 1 200 ? -41.834 -8.060 -23.098 1.00 20.06 200 ARG A C 1
ATOM 1267 O O . ARG A 1 200 ? -42.141 -9.161 -23.588 1.00 23.07 200 ARG A O 1
ATOM 1275 N N . ALA A 1 201 ? -41.109 -7.933 -21.983 1.00 21.35 201 ALA A N 1
ATOM 1276 C CA . ALA A 1 201 ? -40.615 -9.098 -21.278 1.00 24.31 201 ALA A CA 1
ATOM 1277 C C . ALA A 1 201 ? -41.808 -9.845 -20.685 1.00 22.42 201 ALA A C 1
ATOM 1278 O O . ALA A 1 201 ? -41.890 -11.082 -20.755 1.00 21.60 201 ALA A O 1
ATOM 1280 N N . LEU A 1 202 ? -42.742 -9.097 -20.094 1.00 17.88 202 LEU A N 1
ATOM 1281 C CA . LEU A 1 202 ? -43.978 -9.731 -19.566 1.00 23.31 202 LEU A CA 1
ATOM 1282 C C . LEU A 1 202 ? -44.787 -10.396 -20.672 1.00 27.10 202 LEU A C 1
ATOM 1283 O O . LEU A 1 202 ? -45.308 -11.504 -20.495 1.00 24.96 202 LEU A O 1
ATOM 1288 N N . SER A 1 203 ? -44.891 -9.745 -21.828 1.00 25.10 203 SER A N 1
ATOM 1289 C CA . SER A 1 203 ? -45.569 -10.380 -22.969 1.00 28.24 203 SER A CA 1
ATOM 1290 C C . SER A 1 203 ? -44.931 -11.683 -23.392 1.00 26.56 203 SER A C 1
ATOM 1291 O O . SER A 1 203 ? -45.605 -12.658 -23.691 1.00 32.24 203 SER A O 1
ATOM 1294 N N . GLN A 1 204 ? -43.604 -11.682 -23.441 1.00 23.44 204 GLN A N 1
ATOM 1295 C CA . GLN A 1 204 ? -42.893 -12.876 -23.799 1.00 23.23 204 GLN A CA 1
ATOM 1296 C C . GLN A 1 204 ? -43.099 -14.016 -22.792 1.00 27.57 204 GLN A C 1
ATOM 1297 O O . GLN A 1 204 ? -43.272 -15.174 -23.215 1.00 30.07 204 GLN A O 1
ATOM 1303 N N . LEU A 1 205 ? -43.083 -13.690 -21.485 1.00 24.35 205 LEU A N 1
ATOM 1304 C CA . LEU A 1 205 ? -43.259 -14.715 -20.422 1.00 24.48 205 LEU A CA 1
ATOM 1305 C C . LEU A 1 205 ? -44.655 -15.302 -20.524 1.00 25.97 205 LEU A C 1
ATOM 1306 O O . LEU A 1 205 ? -44.856 -16.525 -20.356 1.00 28.09 205 LEU A O 1
ATOM 1311 N N . HIS A 1 206 ? -45.621 -14.426 -20.808 1.00 25.41 206 HIS A N 1
ATOM 1312 C CA . HIS A 1 206 ? -47.000 -14.882 -21.040 1.00 29.76 206 HIS A CA 1
ATOM 1313 C C . HIS A 1 206 ? -47.105 -15.858 -22.204 1.00 30.57 206 HIS A C 1
ATOM 1314 O O . HIS A 1 206 ? -47.746 -16.923 -22.101 1.00 32.67 206 HIS A O 1
ATOM 1321 N N . THR A 1 207 ? -46.508 -15.498 -23.333 1.00 33.76 207 THR A N 1
ATOM 1322 C CA . THR A 1 207 ? -46.624 -16.302 -24.565 1.00 37.42 207 THR A CA 1
ATOM 1323 C C . THR A 1 207 ? -45.948 -17.661 -24.357 1.00 37.95 207 THR A C 1
ATOM 1324 O O . THR A 1 207 ? -46.410 -18.670 -24.863 1.00 36.04 207 THR A O 1
ATOM 1328 N N . GLN A 1 208 ? -44.894 -17.690 -23.535 1.00 34.09 208 GLN A N 1
ATOM 1329 C CA . GLN A 1 208 ? -44.184 -18.951 -23.249 1.00 36.21 208 GLN A CA 1
ATOM 1330 C C . GLN A 1 208 ? -44.883 -19.822 -22.192 1.00 34.32 208 GLN A C 1
ATOM 1331 O O . GLN A 1 208 ? -44.433 -20.936 -21.933 1.00 36.36 208 GLN A O 1
ATOM 1337 N N . GLY A 1 209 ? -45.952 -19.318 -21.568 1.00 35.82 209 GLY A N 1
ATOM 1338 C CA . GLY A 1 209 ? -46.701 -20.117 -20.605 1.00 35.13 209 GLY A CA 1
ATOM 1339 C C . GLY A 1 209 ? -46.151 -19.965 -19.185 1.00 33.18 209 GLY A C 1
ATOM 1340 O O . GLY A 1 209 ? -46.581 -20.670 -18.259 1.00 32.14 209 GLY A O 1
ATOM 1341 N N . ILE A 1 210 ? -45.213 -19.044 -18.997 1.00 27.67 210 ILE A N 1
ATOM 1342 C CA . ILE A 1 210 ? -44.658 -18.839 -17.658 1.00 25.25 210 ILE A CA 1
ATOM 1343 C C . ILE A 1 210 ? -45.529 -18.073 -16.679 1.00 30.37 210 ILE A C 1
ATOM 1344 O O . ILE A 1 210 ? -45.498 -18.357 -15.474 1.00 30.59 210 ILE A O 1
ATOM 1349 N N . LEU A 1 211 ? -46.340 -17.133 -17.159 1.00 29.27 211 LEU A N 1
ATOM 1350 C CA . LEU A 1 211 ? -47.269 -16.472 -16.267 1.00 26.75 211 LEU A CA 1
ATOM 1351 C C . LEU A 1 211 ? -48.618 -16.373 -16.934 1.00 31.05 211 LEU A C 1
ATOM 1352 O O . LEU A 1 211 ? -48.725 -16.538 -18.146 1.00 28.68 211 LEU A O 1
ATOM 1357 N N . GLY A 1 212 ? -49.622 -16.085 -16.128 1.00 25.87 212 GLY A N 1
ATOM 1358 C CA . GLY A 1 212 ? -50.988 -15.926 -16.623 1.00 29.24 212 GLY A CA 1
ATOM 1359 C C . GLY A 1 212 ? -51.351 -14.489 -16.265 1.00 32.89 212 GLY A C 1
ATOM 1360 O O . GLY A 1 212 ? -50.833 -13.969 -15.262 1.00 31.72 212 GLY A O 1
ATOM 1361 N N . PHE A 1 213 ? -52.273 -13.873 -17.020 1.00 30.76 213 PHE A N 1
ATOM 1362 C CA . PHE A 1 213 ? -52.800 -12.541 -16.678 1.00 28.51 213 PHE A CA 1
ATOM 1363 C C . PHE A 1 213 ? -54.293 -12.609 -16.451 1.00 33.75 213 PHE A C 1
ATOM 1364 O O . PHE A 1 213 ? -54.999 -13.385 -17.100 1.00 36.82 213 PHE A O 1
ATOM 1372 N N . SER A 1 214 ? -54.776 -11.773 -15.534 1.00 31.08 214 SER A N 1
ATOM 1373 C CA . SER A 1 214 ? -56.212 -11.581 -15.346 1.00 31.74 214 SER A CA 1
ATOM 1374 C C . SER A 1 214 ? -56.426 -10.075 -15.347 1.00 36.89 214 SER A C 1
ATOM 1375 O O . SER A 1 214 ? -56.878 -9.485 -14.359 1.00 38.66 214 SER A O 1
ATOM 1378 N N . GLY A 1 215 ? -56.023 -9.451 -16.452 1.00 37.44 215 GLY A N 1
ATOM 1379 C CA . GLY A 1 215 ? -55.831 -8.016 -16.454 1.00 32.25 215 GLY A CA 1
ATOM 1380 C C . GLY A 1 215 ? -54.328 -7.783 -16.226 1.00 32.23 215 GLY A C 1
ATOM 1381 O O . GLY A 1 215 ? -53.621 -8.642 -15.711 1.00 29.03 215 GLY A O 1
ATOM 1382 N N . ALA A 1 216 ? -53.852 -6.598 -16.578 1.00 28.14 216 ALA A N 1
ATOM 1383 C CA . ALA A 1 216 ? -52.390 -6.340 -16.624 1.00 22.16 216 ALA A CA 1
ATOM 1384 C C . ALA A 1 216 ? -51.666 -6.484 -15.307 1.00 23.50 216 ALA A C 1
ATOM 1385 O O . ALA A 1 216 ? -50.449 -6.818 -15.274 1.00 22.99 216 ALA A O 1
ATOM 1387 N N . ARG A 1 217 ? -52.317 -6.119 -14.213 1.00 25.11 217 ARG A N 1
ATOM 1388 C CA . ARG A 1 217 ? -51.587 -6.110 -12.935 1.00 24.15 217 ARG A CA 1
ATOM 1389 C C . ARG A 1 217 ? -51.997 -7.275 -12.049 1.00 32.93 217 ARG A C 1
ATOM 1390 O O .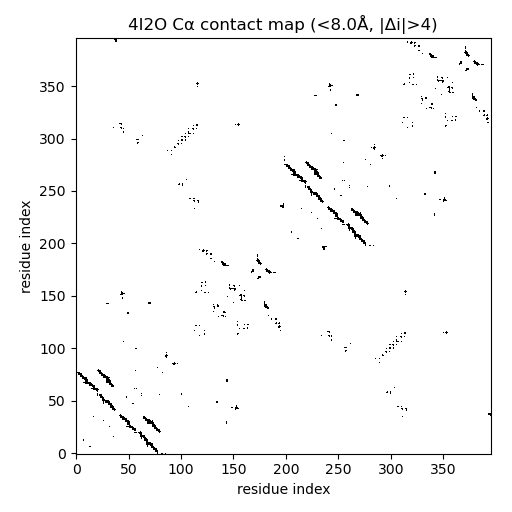 ARG A 1 217 ? -51.621 -7.303 -10.882 1.00 33.69 217 ARG A O 1
ATOM 1398 N N . GLN A 1 218 ? -52.766 -8.220 -12.586 1.00 24.82 218 GLN A N 1
ATOM 1399 C CA . GLN A 1 218 ? -53.114 -9.426 -11.817 1.00 26.98 218 GLN A CA 1
ATOM 1400 C C . GLN A 1 218 ? -52.387 -10.579 -12.467 1.00 28.52 218 GLN A C 1
ATOM 1401 O O . GLN A 1 218 ? -52.751 -11.004 -13.534 1.00 31.80 218 GLN A O 1
ATOM 1407 N N . ILE A 1 219 ? -51.341 -11.082 -11.840 1.00 24.96 219 ILE A N 1
ATOM 1408 C CA . ILE A 1 219 ? -50.426 -11.994 -12.539 1.00 20.83 219 ILE A CA 1
ATOM 1409 C C . ILE A 1 219 ? -50.321 -13.274 -11.744 1.00 27.83 219 ILE A C 1
ATOM 1410 O O . ILE A 1 219 ? -50.256 -13.223 -10.518 1.00 31.31 219 ILE A O 1
ATOM 1415 N N . VAL A 1 220 ? -50.334 -14.422 -12.424 1.00 28.86 220 VAL A N 1
ATOM 1416 C CA . VAL A 1 220 ? -50.271 -15.718 -11.727 1.00 26.26 220 VAL A CA 1
ATOM 1417 C C . VAL A 1 220 ? -49.037 -16.360 -12.318 1.00 31.43 220 VAL A C 1
ATOM 1418 O O . VAL A 1 220 ? -48.978 -16.573 -13.536 1.00 32.36 220 VAL A O 1
ATOM 1422 N N . LEU A 1 221 ? -48.024 -16.641 -11.498 1.00 27.10 221 LEU A N 1
ATOM 1423 C CA . LEU A 1 221 ? -46.856 -17.367 -12.014 1.00 29.24 221 LEU A CA 1
ATOM 1424 C C . LEU A 1 221 ? -47.214 -18.834 -12.173 1.00 35.32 221 LEU A C 1
ATOM 1425 O O . LEU A 1 221 ? -47.621 -19.500 -11.216 1.00 34.38 221 LEU A O 1
ATOM 1430 N N . ARG A 1 222 ? -47.059 -19.341 -13.383 1.00 29.00 222 ARG A N 1
ATOM 1431 C CA . ARG A 1 222 ? -47.415 -20.733 -13.671 1.00 32.23 222 ARG A CA 1
ATOM 1432 C C . ARG A 1 222 ? -46.267 -21.725 -13.494 1.00 35.32 222 ARG A C 1
ATOM 1433 O O . ARG A 1 222 ? -46.506 -22.931 -13.297 1.00 33.91 222 ARG A O 1
ATOM 1441 N N . ASN A 1 223 ? -45.024 -21.233 -13.605 1.00 34.60 223 ASN A N 1
ATOM 1442 C CA . ASN A 1 223 ? -43.849 -22.079 -13.383 1.00 34.12 223 ASN A CA 1
ATOM 1443 C C . ASN A 1 223 ? -42.734 -21.241 -12.774 1.00 35.52 223 ASN A C 1
ATOM 1444 O O . ASN A 1 223 ? -42.009 -20.545 -13.515 1.00 34.78 223 ASN A O 1
ATOM 1449 N N . ARG A 1 224 ? -42.603 -21.271 -11.439 1.00 35.67 224 ARG A N 1
ATOM 1450 C CA . ARG A 1 224 ? -41.601 -20.445 -10.781 1.00 31.96 224 ARG A CA 1
ATOM 1451 C C . ARG A 1 224 ? -40.206 -20.950 -11.133 1.00 28.64 224 ARG A C 1
ATOM 1452 O O . ARG A 1 224 ? -39.285 -20.161 -11.251 1.00 28.25 224 ARG A O 1
ATOM 1460 N N . GLN A 1 225 ? -40.045 -22.254 -11.303 1.00 29.17 225 GLN A N 1
ATOM 1461 C CA . GLN A 1 225 ? -38.717 -22.782 -11.652 1.00 30.47 225 GLN A CA 1
ATOM 1462 C C . GLN A 1 225 ? -38.233 -22.231 -12.986 1.00 33.41 225 GLN A C 1
ATOM 1463 O O . GLN A 1 225 ? -37.065 -21.785 -13.104 1.00 32.56 225 GLN A O 1
ATOM 1469 N N . ARG A 1 226 ? -39.099 -22.253 -13.997 1.00 29.71 226 ARG A N 1
ATOM 1470 C CA . ARG A 1 226 ? -38.681 -21.703 -15.289 1.00 30.89 226 ARG A CA 1
ATOM 1471 C C . ARG A 1 226 ? -38.321 -20.248 -15.181 1.00 31.75 226 ARG A C 1
ATOM 1472 O O . ARG A 1 226 ? -37.412 -19.767 -15.850 1.00 31.44 226 ARG A O 1
ATOM 1480 N N . LEU A 1 227 ? -39.048 -19.514 -14.346 1.00 29.55 227 LEU A N 1
ATOM 1481 C CA . LEU A 1 227 ? -38.763 -18.090 -14.191 1.00 28.50 227 LEU A CA 1
ATOM 1482 C C . LEU A 1 227 ? -37.473 -17.878 -13.410 1.00 33.64 227 LEU A C 1
ATOM 1483 O O . LEU A 1 227 ? -36.708 -16.941 -13.706 1.00 34.73 227 LEU A O 1
ATOM 1488 N N . HIS A 1 228 ? -37.231 -18.718 -12.394 1.00 28.28 228 HIS A N 1
ATOM 1489 C CA . HIS A 1 228 ? -35.973 -18.649 -11.648 1.00 29.51 228 HIS A CA 1
ATOM 1490 C C . HIS A 1 228 ? -34.829 -18.906 -12.626 1.00 31.90 228 HIS A C 1
ATOM 1491 O O . HIS A 1 228 ? -33.753 -18.306 -12.502 1.00 33.92 228 HIS A O 1
ATOM 1498 N N . ASN A 1 229 ? -35.019 -19.811 -13.582 1.00 29.22 229 ASN A N 1
ATOM 1499 C CA . ASN A 1 229 ? -33.920 -20.060 -14.560 1.00 29.87 229 ASN A CA 1
ATOM 1500 C C . ASN A 1 229 ? -33.578 -18.898 -15.479 1.00 31.62 229 ASN A C 1
ATOM 1501 O O . ASN A 1 229 ? -32.559 -18.964 -16.197 1.00 31.71 229 ASN A O 1
ATOM 1506 N N . LEU A 1 230 ? -34.466 -17.912 -15.539 1.00 29.85 230 LEU A N 1
ATOM 1507 C CA . LEU A 1 230 ? -34.258 -16.739 -16.375 1.00 32.48 230 LEU A CA 1
ATOM 1508 C C . LEU A 1 230 ? -33.667 -15.602 -15.573 1.00 29.69 230 LEU A C 1
ATOM 1509 O O . LEU A 1 230 ? -33.337 -14.561 -16.141 1.00 30.35 230 LEU A O 1
ATOM 1514 N N . ASP A 1 231 ? -33.574 -15.742 -14.251 1.00 30.18 231 ASP A N 1
ATOM 1515 C CA . ASP A 1 231 ? -32.893 -14.716 -13.545 1.00 31.75 231 ASP A CA 1
ATOM 1516 C C . ASP A 1 231 ? -31.390 -15.134 -13.693 1.00 38.52 231 ASP A C 1
ATOM 1517 O O . ASP A 1 231 ? -31.052 -16.107 -14.384 1.00 45.23 231 ASP A O 1
ATOM 1522 N N . ALA A 1 232 ? -30.485 -14.410 -13.108 1.00 42.06 232 ALA A N 1
ATOM 1523 C CA . ALA A 1 232 ? -29.093 -14.841 -13.298 1.00 38.87 232 ALA A CA 1
ATOM 1524 C C . ALA A 1 232 ? -28.696 -15.515 -11.991 1.00 50.79 232 ALA A C 1
ATOM 1525 O O . ALA A 1 232 ? -29.176 -15.108 -10.939 1.00 54.74 232 ALA A O 1
ATOM 1527 N N . ALA A 1 233 ? -27.834 -16.529 -12.019 1.00 60.32 233 ALA A N 1
ATOM 1528 C CA . ALA A 1 233 ? -27.513 -17.214 -10.750 1.00 64.27 233 ALA A CA 1
ATOM 1529 C C . ALA A 1 233 ? -26.216 -16.733 -10.142 1.00 65.84 233 ALA A C 1
ATOM 1530 O O . ALA A 1 233 ? -25.335 -16.258 -10.857 1.00 68.36 233 ALA A O 1
ATOM 1532 N N . ALA A 1 234 ? -26.113 -16.868 -8.819 1.00 63.81 234 ALA A N 1
ATOM 1533 C CA . ALA A 1 234 ? -24.931 -16.477 -8.077 1.00 75.37 234 ALA A CA 1
ATOM 1534 C C . ALA A 1 234 ? -23.794 -17.418 -8.427 1.00 78.94 234 ALA A C 1
ATOM 1535 O O . ALA A 1 234 ? -24.037 -18.579 -8.792 1.00 81.09 234 ALA A O 1
ATOM 1537 N N . ALA A 1 235 ? -22.566 -16.904 -8.311 1.00 78.15 235 ALA A N 1
ATOM 1538 C CA . ALA A 1 235 ? -21.355 -17.654 -8.592 1.00 76.91 235 ALA A CA 1
ATOM 1539 C C . ALA A 1 235 ? -21.156 -18.796 -7.593 1.00 83.11 235 ALA A C 1
ATOM 1540 O O . ALA A 1 235 ? -21.464 -18.657 -6.411 1.00 87.39 235 ALA A O 1
ATOM 1542 N N . LEU B 1 38 ? -12.402 -3.776 21.072 1.00 65.59 38 LEU B N 1
ATOM 1543 C CA . LEU B 1 38 ? -11.394 -3.699 22.122 1.00 70.74 38 LEU B CA 1
ATOM 1544 C C . LEU B 1 38 ? -10.045 -3.507 21.441 1.00 68.01 38 LEU B C 1
ATOM 1545 O O . LEU B 1 38 ? -9.780 -2.445 20.866 1.00 68.89 38 LEU B O 1
ATOM 1550 N N . VAL B 1 39 ? -9.199 -4.536 21.481 1.00 62.22 39 VAL B N 1
ATOM 1551 C CA . VAL B 1 39 ? -7.913 -4.468 20.789 1.00 51.75 39 VAL B CA 1
ATOM 1552 C C . VAL B 1 39 ? -7.944 -5.007 19.329 1.00 53.06 39 VAL B C 1
ATOM 1553 O O . VAL B 1 39 ? -8.525 -6.064 19.006 1.00 49.76 39 VAL B O 1
ATOM 1557 N N . ALA B 1 40 ? -7.386 -4.223 18.425 1.00 52.67 40 ALA B N 1
ATOM 1558 C CA . ALA B 1 40 ? -7.336 -4.653 17.040 1.00 46.79 40 ALA B CA 1
ATOM 1559 C C . ALA B 1 40 ? -6.014 -5.388 16.809 1.00 49.37 40 ALA B C 1
ATOM 1560 O O . ALA B 1 40 ? -5.021 -5.178 17.548 1.00 54.24 40 ALA B O 1
ATOM 1562 N N . THR B 1 41 ? -6.005 -6.265 15.807 1.00 37.91 41 THR B N 1
ATOM 1563 C CA . THR B 1 41 ? -4.806 -7.025 15.443 1.00 38.34 41 THR B CA 1
ATOM 1564 C C . THR B 1 41 ? -4.540 -6.675 13.966 1.00 36.67 41 THR B C 1
ATOM 1565 O O . THR B 1 41 ? -5.437 -6.273 13.262 1.00 33.83 41 THR B O 1
ATOM 1569 N N . GLU B 1 42 ? -3.293 -6.738 13.516 1.00 35.70 42 GLU B N 1
ATOM 1570 C CA . GLU B 1 42 ? -3.004 -6.310 12.148 1.00 33.60 42 GLU B CA 1
ATOM 1571 C C . GLU B 1 42 ? -2.928 -7.527 11.236 1.00 34.02 42 GLU B C 1
ATOM 1572 O O . GLU B 1 42 ? -2.559 -8.625 11.688 1.00 40.78 42 GLU B O 1
ATOM 1578 N N . PHE B 1 43 ? -3.170 -7.339 9.946 1.00 30.48 43 PHE B N 1
ATOM 1579 C CA . PHE B 1 43 ? -2.955 -8.425 9.000 1.00 32.46 43 PHE B CA 1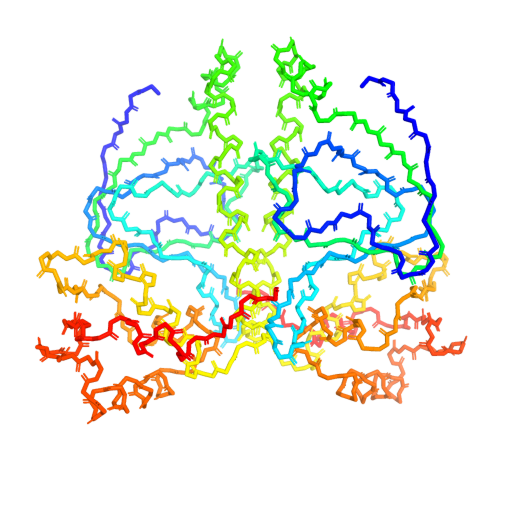
ATOM 1580 C C . PHE B 1 43 ? -2.752 -7.830 7.623 1.00 28.32 43 PHE B C 1
ATOM 1581 O O . PHE B 1 43 ? -3.188 -6.729 7.399 1.00 33.52 43 PHE B O 1
ATOM 1589 N N . SER B 1 44 ? -2.070 -8.534 6.707 1.00 27.95 44 SER B N 1
ATOM 1590 C CA . SER B 1 44 ? -1.925 -7.991 5.359 1.00 26.30 44 SER B CA 1
ATOM 1591 C C . SER B 1 44 ? -2.363 -9.000 4.304 1.00 27.69 44 SER B C 1
ATOM 1592 O O . SER B 1 44 ? -2.262 -10.230 4.526 1.00 34.28 44 SER B O 1
ATOM 1595 N N . TYR B 1 45 ? -2.803 -8.483 3.163 1.00 28.50 45 TYR B N 1
ATOM 1596 C CA . TYR B 1 45 ? -3.221 -9.298 2.043 1.00 27.57 45 TYR B CA 1
ATOM 1597 C C . TYR B 1 45 ? -2.523 -8.829 0.778 1.00 26.91 45 TYR B C 1
ATOM 1598 O O . TYR B 1 45 ? -2.438 -7.604 0.552 1.00 28.23 45 TYR B O 1
ATOM 1607 N N . ARG B 1 46 ? -2.048 -9.792 -0.029 1.00 26.68 46 ARG B N 1
ATOM 1608 C CA . ARG B 1 46 ? -1.486 -9.546 -1.360 1.00 30.71 46 ARG B CA 1
ATOM 1609 C C . ARG B 1 46 ? -2.564 -9.079 -2.333 1.00 26.01 46 ARG B C 1
ATOM 1610 O O . ARG B 1 46 ? -3.778 -9.410 -2.214 1.00 26.59 46 ARG B O 1
ATOM 1618 N N . LYS B 1 47 ? -2.134 -8.301 -3.323 1.00 26.33 47 LYS B N 1
ATOM 1619 C CA . LYS B 1 47 ? -2.987 -7.970 -4.479 1.00 25.02 47 LYS B CA 1
ATOM 1620 C C . LYS B 1 47 ? -3.750 -9.207 -4.944 1.00 26.40 47 LYS B C 1
ATOM 1621 O O . LYS B 1 47 ? -3.157 -10.313 -5.099 1.00 26.03 47 LYS B O 1
ATOM 1627 N N . ASP B 1 48 ? -5.067 -9.022 -5.100 1.00 27.64 48 ASP B N 1
ATOM 1628 C CA . ASP B 1 48 ? -6.011 -10.052 -5.507 1.00 29.56 48 ASP B CA 1
ATOM 1629 C C . ASP B 1 48 ? -6.340 -11.150 -4.479 1.00 27.56 48 ASP B C 1
ATOM 1630 O O . ASP B 1 48 ? -7.120 -12.052 -4.763 1.00 29.76 48 ASP B O 1
ATOM 1635 N N . GLU B 1 49 ? -5.792 -11.087 -3.278 1.00 26.46 49 GLU B N 1
ATOM 1636 C CA . GLU B 1 49 ? -6.134 -12.127 -2.305 1.00 27.99 49 GLU B CA 1
ATOM 1637 C C . GLU B 1 49 ? -7.543 -11.848 -1.767 1.00 24.94 49 GLU B C 1
ATOM 1638 O O . GLU B 1 49 ? -7.885 -10.684 -1.500 1.00 28.29 49 GLU B O 1
ATOM 1644 N N . GLU B 1 50 ? -8.346 -12.901 -1.639 1.00 25.59 50 GLU B N 1
ATOM 1645 C CA . GLU B 1 50 ? -9.686 -12.790 -1.033 1.00 30.56 50 GLU B CA 1
ATOM 1646 C C . GLU B 1 50 ? -9.521 -12.555 0.472 1.00 28.14 50 GLU B C 1
ATOM 1647 O O . GLU B 1 50 ? -8.707 -13.242 1.131 1.00 32.15 50 GLU B O 1
ATOM 1653 N N . ILE B 1 51 ? -10.265 -11.586 1.013 1.00 27.10 51 ILE B N 1
ATOM 1654 C CA . ILE B 1 51 ? -10.218 -11.339 2.456 1.00 25.15 51 ILE B CA 1
ATOM 1655 C C . ILE B 1 51 ? -11.358 -12.131 3.130 1.00 30.90 51 ILE B C 1
ATOM 1656 O O . ILE B 1 51 ? -11.133 -12.817 4.150 1.00 31.61 51 ILE B O 1
ATOM 1661 N N . TYR B 1 52 ? -12.570 -12.042 2.560 1.00 30.31 52 TYR B N 1
ATOM 1662 C CA . TYR B 1 52 ? -13.657 -12.978 2.882 1.00 33.21 52 TYR B CA 1
ATOM 1663 C C . TYR B 1 52 ? -14.531 -13.208 1.649 1.00 31.58 52 TYR B C 1
ATOM 1664 O O . TYR B 1 52 ? -14.534 -12.385 0.722 1.00 28.01 52 TYR B O 1
ATOM 1673 N N . GLY B 1 53 ? -15.303 -14.300 1.663 1.00 31.99 53 GLY B N 1
ATOM 1674 C CA . GLY B 1 53 ? -16.178 -14.630 0.539 1.00 36.09 53 GLY B CA 1
ATOM 1675 C C . GLY B 1 53 ? -17.625 -14.319 0.788 1.00 37.39 53 GLY B C 1
ATOM 1676 O O . GLY B 1 53 ? -18.068 -14.166 1.945 1.00 39.41 53 GLY B O 1
ATOM 1677 N N . GLU B 1 54 ? -18.389 -14.215 -0.300 1.00 39.33 54 GLU B N 1
ATOM 1678 C CA . GLU B 1 54 ? -19.831 -14.011 -0.177 1.00 38.04 54 GLU B CA 1
ATOM 1679 C C . GLU B 1 54 ? -20.462 -15.190 0.541 1.00 42.27 54 GLU B C 1
ATOM 1680 O O . GLU B 1 54 ? -20.125 -16.343 0.254 1.00 42.35 54 GLU B O 1
ATOM 1686 N N . ASP B 1 55 ? -21.374 -14.893 1.472 1.00 44.45 55 ASP B N 1
ATOM 1687 C CA . ASP B 1 55 ? -22.019 -15.882 2.337 1.00 45.91 55 ASP B CA 1
ATOM 1688 C C . ASP B 1 55 ? -21.143 -16.537 3.385 1.00 48.58 55 ASP B C 1
ATOM 1689 O O . ASP B 1 55 ? -21.622 -17.423 4.098 1.00 49.68 55 ASP B O 1
ATOM 1694 N N . GLU B 1 56 ? -19.863 -16.169 3.457 1.00 48.09 56 GLU B N 1
ATOM 1695 C CA . GLU B 1 56 ? -18.980 -16.710 4.495 1.00 46.63 56 GLU B CA 1
ATOM 1696 C C . GLU B 1 56 ? -19.379 -16.084 5.840 1.00 40.91 56 GLU B C 1
ATOM 1697 O O . GLU B 1 56 ? -19.870 -14.960 5.875 1.00 39.94 56 GLU B O 1
ATOM 1703 N N . PRO B 1 57 ? -19.171 -16.798 6.958 1.00 44.16 57 PRO B N 1
ATOM 1704 C CA . PRO B 1 57 ? -19.470 -16.214 8.279 1.00 44.40 57 PRO B CA 1
ATOM 1705 C C . PRO B 1 57 ? -18.800 -14.851 8.556 1.00 45.10 57 PRO B C 1
ATOM 1706 O O . PRO B 1 57 ? -17.592 -14.685 8.342 1.00 42.24 57 PRO B O 1
ATOM 1710 N N . ALA B 1 58 ? -19.593 -13.880 9.018 1.00 38.37 58 ALA B N 1
ATOM 1711 C CA . ALA B 1 58 ? -19.082 -12.535 9.270 1.00 37.89 58 ALA B CA 1
ATOM 1712 C C . ALA B 1 58 ? -18.428 -12.515 10.623 1.00 39.45 58 ALA B C 1
ATOM 1713 O O . ALA B 1 58 ? -18.993 -12.001 11.575 1.00 39.86 58 ALA B O 1
ATOM 1715 N N . GLU B 1 59 ? -17.212 -13.052 10.705 1.00 38.35 59 GLU B N 1
ATOM 1716 C CA . GLU B 1 59 ? -16.558 -13.252 11.979 1.00 35.84 59 GLU B CA 1
ATOM 1717 C C . GLU B 1 59 ? -15.671 -12.076 12.415 1.00 33.83 59 GLU B C 1
ATOM 1718 O O . GLU B 1 59 ? -15.491 -11.846 13.627 1.00 32.32 59 GLU B O 1
ATOM 1724 N N . TYR B 1 60 ? -15.146 -11.326 11.452 1.00 33.03 60 TYR B N 1
ATOM 1725 C CA . TYR B 1 60 ? -14.313 -10.155 11.763 1.00 30.81 60 TYR B CA 1
ATOM 1726 C C . TYR B 1 60 ? -14.803 -8.922 11.073 1.00 31.10 60 TYR B C 1
ATOM 1727 O O . TYR B 1 60 ? -15.548 -9.006 10.073 1.00 27.03 60 TYR B O 1
ATOM 1736 N N . VAL B 1 61 ? -14.387 -7.762 11.595 1.00 26.15 61 VAL B N 1
ATOM 1737 C CA . VAL B 1 61 ? -14.682 -6.477 10.945 1.00 26.19 61 VAL B CA 1
ATOM 1738 C C . VAL B 1 61 ? -13.320 -5.821 10.768 1.00 29.44 61 VAL B C 1
ATOM 1739 O O . VAL B 1 61 ? -12.422 -6.008 11.596 1.00 28.22 61 VAL B O 1
ATOM 1743 N N . TYR B 1 62 ? -13.156 -5.079 9.689 1.00 24.51 62 TYR B N 1
ATOM 1744 C CA . TYR B 1 62 ? -11.822 -4.694 9.195 1.00 24.36 62 TYR B CA 1
ATOM 1745 C C . TYR B 1 62 ? -11.716 -3.189 8.934 1.00 27.94 62 TYR B C 1
ATOM 1746 O O . TYR B 1 62 ? -12.710 -2.508 8.632 1.00 25.71 62 TYR B O 1
ATOM 1755 N N . GLN B 1 63 ? -10.504 -2.659 9.014 1.00 27.44 63 GLN B N 1
ATOM 1756 C CA . GLN B 1 63 ? -10.298 -1.277 8.642 1.00 24.95 63 GLN B CA 1
ATOM 1757 C C . GLN B 1 63 ? -9.051 -1.214 7.770 1.00 27.25 63 GLN B C 1
ATOM 1758 O O . GLN B 1 63 ? -8.009 -1.781 8.126 1.00 24.01 63 GLN B O 1
ATOM 1764 N N . VAL B 1 64 ? -9.153 -0.593 6.583 1.00 24.29 64 VAL B N 1
ATOM 1765 C CA . VAL B 1 64 ? -7.941 -0.470 5.754 1.00 20.62 64 VAL B CA 1
ATOM 1766 C C . VAL B 1 64 ? -6.936 0.488 6.396 1.00 21.16 64 VAL B C 1
ATOM 1767 O O . VAL B 1 64 ? -7.293 1.610 6.761 1.00 22.74 64 VAL B O 1
ATOM 1771 N N . VAL B 1 65 ? -5.676 0.061 6.540 1.00 25.75 65 VAL B N 1
ATOM 1772 C CA . VAL B 1 65 ? -4.592 0.939 7.015 1.00 25.28 65 VAL B CA 1
ATOM 1773 C C . VAL B 1 65 ? -3.844 1.436 5.798 1.00 27.39 65 VAL B C 1
ATOM 1774 O O . VAL B 1 65 ? -3.801 2.660 5.537 1.00 30.68 65 VAL B O 1
ATOM 1778 N N . THR B 1 66 ? -3.316 0.517 4.993 1.00 22.77 66 THR B N 1
ATOM 1779 C CA . THR B 1 66 ? -2.804 0.953 3.665 1.00 22.97 66 THR B CA 1
ATOM 1780 C C . THR B 1 66 ? -3.355 0.072 2.577 1.00 24.06 66 THR B C 1
ATOM 1781 O O . THR B 1 66 ? -3.767 -1.052 2.869 1.00 28.58 66 THR B O 1
ATOM 1785 N N . GLY B 1 67 ? -3.331 0.552 1.337 1.00 26.49 67 GLY B N 1
ATOM 1786 C CA . GLY B 1 67 ? -3.838 -0.221 0.202 1.00 21.92 67 GLY B CA 1
ATOM 1787 C C . GLY B 1 67 ? -5.313 0.088 -0.151 1.00 21.71 67 GLY B C 1
ATOM 1788 O O . GLY B 1 67 ? -5.745 1.230 -0.049 1.00 23.84 67 GLY B O 1
ATOM 1789 N N . ALA B 1 68 ? -6.048 -0.913 -0.618 1.00 18.81 68 ALA B N 1
ATOM 1790 C CA . ALA B 1 68 ? -7.419 -0.704 -1.122 1.00 17.97 68 ALA B CA 1
ATOM 1791 C C . ALA B 1 68 ? -8.044 -2.058 -1.323 1.00 18.50 68 ALA B C 1
ATOM 1792 O O . ALA B 1 68 ? -7.378 -3.033 -1.694 1.00 19.95 68 ALA B O 1
ATOM 1794 N N . VAL B 1 69 ? -9.360 -2.083 -1.134 1.00 19.15 69 VAL B N 1
ATOM 1795 C CA . VAL B 1 69 ? -10.119 -3.338 -1.166 1.00 15.29 69 VAL B CA 1
ATOM 1796 C C . VAL B 1 69 ? -11.354 -3.127 -2.046 1.00 16.64 69 VAL B C 1
ATOM 1797 O O . VAL B 1 69 ? -11.907 -2.062 -2.051 1.00 19.48 69 VAL B O 1
ATOM 1801 N N . ARG B 1 70 ? -11.769 -4.148 -2.768 1.00 15.63 70 ARG B N 1
ATOM 1802 C CA . ARG B 1 70 ? -13.077 -4.066 -3.455 1.00 15.03 70 ARG B CA 1
ATOM 1803 C C . ARG B 1 70 ? -14.053 -5.059 -2.880 1.00 18.69 70 ARG B C 1
ATOM 1804 O O . ARG B 1 70 ? -13.689 -6.229 -2.635 1.00 19.99 70 ARG B O 1
ATOM 1812 N N . SER B 1 71 ? -15.323 -4.636 -2.744 1.00 17.59 71 SER B N 1
ATOM 1813 C CA . SER B 1 71 ? -16.388 -5.531 -2.276 1.00 16.98 71 SER B CA 1
ATOM 1814 C C . SER B 1 71 ? -17.273 -5.716 -3.484 1.00 20.57 71 SER B C 1
ATOM 1815 O O . SER B 1 71 ? -17.581 -4.740 -4.148 1.00 19.59 71 SER B O 1
ATOM 1818 N N . TYR B 1 72 ? -17.654 -6.955 -3.739 1.00 16.75 72 TYR B N 1
ATOM 1819 C CA . TYR B 1 72 ? -18.416 -7.243 -4.955 1.00 22.56 72 TYR B CA 1
ATOM 1820 C C . TYR B 1 72 ? -19.338 -8.444 -4.874 1.00 19.78 72 TYR B C 1
ATOM 1821 O O . TYR B 1 72 ? -19.237 -9.314 -3.992 1.00 20.95 72 TYR B O 1
ATOM 1830 N N . LYS B 1 73 ? -20.291 -8.508 -5.807 1.00 20.37 73 LYS B N 1
ATOM 1831 C CA . LYS B 1 73 ? -21.065 -9.710 -5.965 1.00 19.79 73 LYS B CA 1
ATOM 1832 C C . LYS B 1 73 ? -20.858 -10.227 -7.382 1.00 19.47 73 LYS B C 1
ATOM 1833 O O . LYS B 1 73 ? -20.663 -9.433 -8.301 1.00 19.82 73 LYS B O 1
ATOM 1839 N N . LEU B 1 74 ? -20.961 -11.535 -7.576 1.00 22.93 74 LEU B N 1
ATOM 1840 C CA . LEU B 1 74 ? -20.763 -12.106 -8.918 1.00 26.38 74 LEU B CA 1
ATOM 1841 C C . LEU B 1 74 ? -21.956 -12.841 -9.380 1.00 30.32 74 LEU B C 1
ATOM 1842 O O . LEU B 1 74 ? -22.687 -13.377 -8.570 1.00 30.40 74 LEU B O 1
ATOM 1847 N N . LEU B 1 75 ? -22.146 -12.922 -10.697 1.00 28.45 75 LEU B N 1
ATOM 1848 C CA . LEU B 1 75 ? -23.059 -13.890 -11.217 1.00 27.64 75 LEU B CA 1
ATOM 1849 C C . LEU B 1 75 ? -22.291 -15.066 -11.763 1.00 25.87 75 LEU B C 1
ATOM 1850 O O . LEU B 1 75 ? -21.094 -14.997 -12.044 1.00 29.79 75 LEU B O 1
ATOM 1855 N N . SER B 1 76 ? -22.999 -16.163 -11.933 1.00 27.22 76 SER B N 1
ATOM 1856 C CA . SER B 1 76 ? -22.332 -17.408 -12.340 1.00 29.89 76 SER B CA 1
ATOM 1857 C C . SER B 1 76 ? -21.555 -17.362 -13.667 1.00 36.19 76 SER B C 1
ATOM 1858 O O . SER B 1 76 ? -20.562 -18.112 -13.836 1.00 32.54 76 SER B O 1
ATOM 1861 N N . ASP B 1 77 ? -21.972 -16.505 -14.607 1.00 32.14 77 ASP B N 1
ATOM 1862 C CA . ASP B 1 77 ? -21.205 -16.435 -15.856 1.00 29.50 77 ASP B CA 1
ATOM 1863 C C . ASP B 1 77 ? -20.033 -15.504 -15.723 1.00 30.13 77 ASP B C 1
ATOM 1864 O O . ASP B 1 77 ? -19.334 -15.273 -16.710 1.00 28.41 77 ASP B O 1
ATOM 1869 N N . GLY B 1 78 ? -19.809 -14.950 -14.527 1.00 28.74 78 GLY B N 1
ATOM 1870 C CA . GLY B 1 78 ? -18.619 -14.145 -14.317 1.00 28.85 78 GLY B CA 1
ATOM 1871 C C . GLY B 1 78 ? -18.850 -12.657 -14.300 1.00 24.35 78 GLY B C 1
ATOM 1872 O O . GLY B 1 78 ? -17.924 -11.840 -14.048 1.00 23.96 78 GLY B O 1
ATOM 1873 N N . ARG B 1 79 ? -20.092 -12.239 -14.578 1.00 19.03 79 ARG B N 1
ATOM 1874 C CA . ARG B 1 79 ? -20.378 -10.828 -14.474 1.00 16.59 79 ARG B CA 1
ATOM 1875 C C . ARG B 1 79 ? -20.230 -10.390 -13.036 1.00 16.71 79 ARG B C 1
ATOM 1876 O O . ARG B 1 79 ? -20.606 -11.128 -12.137 1.00 22.45 79 ARG B O 1
ATOM 1884 N N . ARG B 1 80 ? -19.689 -9.187 -12.824 1.00 18.57 80 ARG B N 1
ATOM 1885 C CA . ARG B 1 80 ? -19.347 -8.773 -11.459 1.00 14.79 80 ARG B CA 1
ATOM 1886 C C . ARG B 1 80 ? -19.788 -7.336 -11.243 1.00 18.65 80 ARG B C 1
ATOM 1887 O O . ARG B 1 80 ? -19.566 -6.522 -12.126 1.00 19.00 80 ARG B O 1
ATOM 1895 N N . GLN B 1 81 ? -20.513 -7.055 -10.149 1.00 15.95 81 GLN B N 1
ATOM 1896 C CA . GLN B 1 81 ? -20.832 -5.712 -9.703 1.00 16.51 81 GLN B CA 1
ATOM 1897 C C . GLN B 1 81 ? -19.954 -5.452 -8.488 1.00 18.93 81 GLN B C 1
ATOM 1898 O O . GLN B 1 81 ? -20.052 -6.176 -7.461 1.00 18.37 81 GLN B O 1
ATOM 1904 N N . ILE B 1 82 ? -19.101 -4.430 -8.586 1.00 17.09 82 ILE B N 1
ATOM 1905 C CA . ILE B 1 82 ? -18.424 -3.932 -7.393 1.00 18.05 82 ILE B CA 1
ATOM 1906 C C . ILE B 1 82 ? -19.358 -2.940 -6.653 1.00 18.67 82 ILE B C 1
ATOM 1907 O O . ILE B 1 82 ? -19.800 -1.908 -7.214 1.00 17.80 82 ILE B O 1
ATOM 1912 N N . GLY B 1 83 ? -19.673 -3.234 -5.385 1.00 22.21 83 GLY B N 1
ATOM 1913 C CA . GLY B 1 83 ? -20.535 -2.398 -4.573 1.00 19.00 83 GLY B CA 1
ATOM 1914 C C . GLY B 1 83 ? -19.812 -1.247 -3.917 1.00 21.08 83 GLY B C 1
ATOM 1915 O O . GLY B 1 83 ? -20.414 -0.191 -3.662 1.00 19.46 83 GLY B O 1
ATOM 1916 N N . ALA B 1 84 ? -18.494 -1.418 -3.625 1.00 20.02 84 ALA B N 1
ATOM 1917 C CA . ALA B 1 84 ? -17.788 -0.346 -2.985 1.00 15.28 84 ALA B CA 1
ATOM 1918 C C . ALA B 1 84 ? -16.282 -0.612 -3.064 1.00 14.12 84 ALA B C 1
ATOM 1919 O O . ALA B 1 84 ? -15.823 -1.777 -3.130 1.00 17.63 84 ALA B O 1
ATOM 1921 N N . PHE B 1 85 ? -15.556 0.491 -3.040 1.00 15.42 85 PHE B N 1
ATOM 1922 C CA . PHE B 1 85 ? -14.107 0.477 -2.850 1.00 17.12 85 PHE B CA 1
ATOM 1923 C C . PHE B 1 85 ? -13.845 0.917 -1.433 1.00 16.82 85 PHE B C 1
ATOM 1924 O O . PHE B 1 85 ? -14.458 1.863 -0.978 1.00 21.75 85 PHE B O 1
ATOM 1932 N N . HIS B 1 86 ? -12.920 0.256 -0.735 1.00 19.62 86 HIS B N 1
ATOM 1933 C CA . HIS B 1 86 ? -12.596 0.669 0.664 1.00 18.56 86 HIS B CA 1
ATOM 1934 C C . HIS B 1 86 ? -11.163 1.112 0.646 1.00 20.02 86 HIS B C 1
ATOM 1935 O O . HIS B 1 86 ? -10.283 0.406 0.134 1.00 20.76 86 HIS B O 1
ATOM 1942 N N . LEU B 1 87 ? -10.939 2.331 1.116 1.00 18.34 87 LEU B N 1
ATOM 1943 C CA . LEU B 1 87 ? -9.668 3.017 0.969 1.00 21.87 87 LEU B CA 1
ATOM 1944 C C . LEU B 1 87 ? -9.152 3.254 2.399 1.00 21.79 87 LEU B C 1
ATOM 1945 O O . LEU B 1 87 ? -9.871 2.983 3.393 1.00 25.81 87 LEU B O 1
ATOM 1950 N N . PRO B 1 88 ? -7.916 3.758 2.531 1.00 24.47 88 PRO B N 1
ATOM 1951 C CA . PRO B 1 88 ? -7.371 3.867 3.878 1.00 21.33 88 PRO B CA 1
ATOM 1952 C C . PRO B 1 88 ? -8.232 4.664 4.826 1.00 26.68 88 PRO B C 1
ATOM 1953 O O . PRO B 1 88 ? -8.721 5.776 4.491 1.00 27.26 88 PRO B O 1
ATOM 1957 N N . GLY B 1 89 ? -8.421 4.058 5.997 1.00 26.69 89 GLY B N 1
ATOM 1958 C CA . GLY B 1 89 ? -9.266 4.588 7.050 1.00 28.27 89 GLY B CA 1
ATOM 1959 C C . GLY B 1 89 ? -10.668 4.014 6.991 1.00 27.76 89 GLY B C 1
ATOM 1960 O O . GLY B 1 89 ? -11.401 4.093 7.975 1.00 25.41 89 GLY B O 1
ATOM 1961 N N . ASP B 1 90 ? -11.083 3.458 5.853 1.00 23.28 90 ASP B N 1
ATOM 1962 C CA . ASP B 1 90 ? -12.460 2.945 5.763 1.00 22.04 90 ASP B CA 1
ATOM 1963 C C . ASP B 1 90 ? -12.641 1.644 6.522 1.00 25.71 90 ASP B C 1
ATOM 1964 O O . ASP B 1 90 ? -11.818 0.745 6.433 1.00 25.21 90 ASP B O 1
ATOM 1969 N N . VAL B 1 91 ? -13.764 1.489 7.216 1.00 28.18 91 VAL B N 1
ATOM 1970 C CA . VAL B 1 91 ? -14.111 0.198 7.798 1.00 25.99 91 VAL B CA 1
ATOM 1971 C C . VAL B 1 91 ? -14.973 -0.633 6.856 1.00 31.56 91 VAL B C 1
ATOM 1972 O O . VAL B 1 91 ? -15.815 -0.082 6.123 1.00 31.53 91 VAL B O 1
ATOM 1976 N N . PHE B 1 92 ? -14.762 -1.951 6.836 1.00 21.64 92 PHE B N 1
ATOM 1977 C CA . PHE B 1 92 ? -15.612 -2.817 6.004 1.00 21.87 92 PHE B CA 1
ATOM 1978 C C . PHE B 1 92 ? -15.820 -4.179 6.662 1.00 24.10 92 PHE B C 1
ATOM 1979 O O . PHE B 1 92 ? -15.093 -4.564 7.608 1.00 25.32 92 PHE B O 1
ATOM 1987 N N . GLY B 1 93 ? -16.821 -4.902 6.147 1.00 23.27 93 GLY B N 1
ATOM 1988 C CA . GLY B 1 93 ? -17.138 -6.230 6.634 1.00 25.84 93 GLY B CA 1
ATOM 1989 C C . GLY B 1 93 ? -18.064 -6.264 7.816 1.00 25.25 93 GLY B C 1
ATOM 1990 O O . GLY B 1 93 ? -18.301 -7.341 8.353 1.00 27.18 93 GLY B O 1
ATOM 1991 N N . LEU B 1 94 ? -18.546 -5.096 8.263 1.00 23.22 94 LEU B N 1
ATOM 1992 C CA . LEU B 1 94 ? -19.473 -5.039 9.387 1.00 26.07 94 LEU B CA 1
ATOM 1993 C C . LEU B 1 94 ? -20.815 -5.610 8.920 1.00 28.61 94 LEU B C 1
ATOM 1994 O O . LEU B 1 94 ? -21.389 -5.147 7.910 1.00 28.59 94 LEU B O 1
ATOM 1999 N N . GLU B 1 95 ? -21.319 -6.614 9.629 1.00 33.30 95 GLU B N 1
ATOM 2000 C CA . GLU B 1 95 ? -22.630 -7.169 9.264 1.00 31.21 95 GLU B CA 1
ATOM 2001 C C . GLU B 1 95 ? -23.494 -7.283 10.501 1.00 30.46 95 GLU B C 1
ATOM 2002 O O . GLU B 1 95 ? -23.021 -7.690 11.596 1.00 32.94 95 GLU B O 1
ATOM 2008 N N . SER B 1 96 ? -24.767 -6.889 10.357 1.00 25.31 96 SER B N 1
ATOM 2009 C CA . SER B 1 96 ? -25.688 -7.034 11.468 1.00 25.37 96 SER B CA 1
ATOM 2010 C C . SER B 1 96 ? -26.039 -8.508 11.558 1.00 31.45 96 SER B C 1
ATOM 2011 O O . SER B 1 96 ? -26.140 -9.083 12.670 1.00 35.70 96 SER B O 1
ATOM 2014 N N . GLY B 1 97 ? -26.214 -9.126 10.395 1.00 31.01 97 GLY B N 1
ATOM 2015 C CA . GLY B 1 97 ? -26.560 -10.540 10.350 1.00 37.67 97 GLY B CA 1
ATOM 2016 C C . GLY B 1 97 ? -25.321 -11.418 10.464 1.00 38.84 97 GLY B C 1
ATOM 2017 O O . GLY B 1 97 ? -24.250 -10.937 10.848 1.00 42.41 97 GLY B O 1
ATOM 2018 N N . PRO B 1 98 ? -25.451 -12.709 10.118 1.00 46.09 98 PRO B N 1
ATOM 2019 C CA . PRO B 1 98 ? -24.410 -13.714 10.394 1.00 44.28 98 PRO B CA 1
ATOM 2020 C C . PRO B 1 98 ? -23.350 -13.885 9.308 1.00 42.91 98 PRO B C 1
ATOM 2021 O O . PRO B 1 98 ? -22.308 -14.496 9.570 1.00 41.09 98 PRO B O 1
ATOM 2025 N N . SER B 1 99 ? -23.600 -13.350 8.117 1.00 46.24 99 SER B N 1
ATOM 2026 C CA . SER B 1 99 ? -22.750 -13.617 6.963 1.00 39.94 99 SER B CA 1
ATOM 2027 C C . SER B 1 99 ? -22.405 -12.357 6.201 1.00 38.96 99 SER B C 1
ATOM 2028 O O . SER B 1 99 ? -23.197 -11.401 6.131 1.00 34.39 99 SER B O 1
ATOM 2031 N N . HIS B 1 100 ? -21.225 -12.373 5.600 1.00 35.17 100 HIS B N 1
ATOM 2032 C CA . HIS B 1 100 ? -20.847 -11.387 4.603 1.00 33.43 100 HIS B CA 1
ATOM 2033 C C . HIS B 1 100 ? -21.732 -11.500 3.376 1.00 38.59 100 HIS B C 1
ATOM 2034 O O . HIS B 1 100 ? -21.925 -12.608 2.865 1.00 41.36 100 HIS B O 1
ATOM 2041 N N . ARG B 1 101 ? -22.282 -10.366 2.919 1.00 37.03 101 ARG B N 1
ATOM 2042 C CA . ARG B 1 101 ? -23.219 -10.379 1.774 1.00 37.97 101 ARG B CA 1
ATOM 2043 C C . ARG B 1 101 ? -22.503 -10.062 0.462 1.00 33.92 101 ARG B C 1
ATOM 2044 O O . ARG B 1 101 ? -23.104 -10.199 -0.611 1.00 35.93 101 ARG B O 1
ATOM 2052 N N . LEU B 1 102 ? -21.245 -9.628 0.549 1.00 27.87 102 LEU B N 1
ATOM 2053 C CA . LEU B 1 102 ? -20.405 -9.356 -0.599 1.00 26.91 102 LEU B CA 1
ATOM 2054 C C . LEU B 1 102 ? -19.094 -10.036 -0.308 1.00 26.67 102 LEU B C 1
ATOM 2055 O O . LEU B 1 102 ? -18.714 -10.168 0.856 1.00 29.38 102 LEU B O 1
ATOM 2060 N N . ALA B 1 103 ? -18.379 -10.432 -1.344 1.00 25.69 103 ALA B N 1
ATOM 2061 C CA . ALA B 1 103 ? -16.991 -10.887 -1.137 1.00 26.11 103 ALA B CA 1
ATOM 2062 C C . ALA B 1 103 ? -16.089 -9.659 -1.104 1.00 27.20 103 ALA B C 1
ATOM 2063 O O . ALA B 1 103 ? -16.497 -8.586 -1.550 1.00 24.10 103 ALA B O 1
ATOM 2065 N N . ALA B 1 104 ? -14.857 -9.788 -0.589 1.00 22.69 104 ALA B N 1
ATOM 2066 C CA . ALA B 1 104 ? -13.955 -8.619 -0.489 1.00 20.04 104 ALA B CA 1
ATOM 2067 C C . ALA B 1 104 ? -12.614 -9.132 -0.887 1.00 23.60 104 ALA B C 1
ATOM 2068 O O . ALA B 1 104 ? -12.224 -10.225 -0.460 1.00 26.92 104 ALA B O 1
ATOM 2070 N N . GLU B 1 105 ? -11.911 -8.385 -1.729 1.00 19.36 105 GLU B N 1
ATOM 2071 C CA . GLU B 1 105 ? -10.552 -8.761 -2.165 1.00 19.90 105 GLU B CA 1
ATOM 2072 C C . GLU B 1 105 ? -9.646 -7.558 -2.122 1.00 21.67 105 GLU B C 1
ATOM 2073 O O . GLU B 1 105 ? -10.072 -6.457 -2.383 1.00 21.64 105 GLU B O 1
ATOM 2079 N N . ALA B 1 106 ? -8.351 -7.760 -1.793 1.00 19.55 106 ALA B N 1
ATOM 2080 C CA . ALA B 1 106 ? -7.393 -6.669 -1.928 1.00 20.57 106 ALA B CA 1
ATOM 2081 C C . ALA B 1 106 ? -7.141 -6.310 -3.394 1.00 19.01 106 ALA B C 1
ATOM 2082 O O . ALA B 1 106 ? -6.925 -7.189 -4.197 1.00 23.48 106 ALA B O 1
ATOM 2084 N N . ILE B 1 107 ? -7.187 -5.019 -3.709 1.00 18.92 107 ILE B N 1
ATOM 2085 C CA . ILE B 1 107 ? -6.931 -4.514 -5.080 1.00 17.94 107 ILE B CA 1
ATOM 2086 C C . ILE B 1 107 ? -5.431 -4.486 -5.312 1.00 19.71 107 ILE B C 1
ATOM 2087 O O . ILE B 1 107 ? -4.974 -4.738 -6.443 1.00 22.63 107 ILE B O 1
ATOM 2092 N N . ILE B 1 108 ? -4.698 -4.180 -4.227 1.00 19.47 108 ILE B N 1
ATOM 2093 C CA . ILE B 1 108 ? -3.179 -4.051 -4.267 1.00 18.99 108 ILE B CA 1
ATOM 2094 C C . ILE B 1 108 ? -2.765 -4.557 -2.912 1.00 22.17 108 ILE B C 1
ATOM 2095 O O . ILE B 1 108 ? -3.632 -4.750 -2.073 1.00 25.61 108 ILE B O 1
ATOM 2100 N N . ASP B 1 109 ? -1.482 -4.833 -2.688 1.00 20.35 109 ASP B N 1
ATOM 2101 C CA . ASP B 1 109 ? -1.066 -5.226 -1.335 1.00 20.93 109 ASP B CA 1
ATOM 2102 C C . ASP B 1 109 ? -1.680 -4.247 -0.347 1.00 22.51 109 ASP B C 1
ATOM 2103 O O . ASP B 1 109 ? -1.559 -3.006 -0.542 1.00 23.73 109 ASP B O 1
ATOM 2108 N N . THR B 1 110 ? -2.286 -4.793 0.722 1.00 23.79 110 THR B N 1
ATOM 2109 C CA . THR B 1 110 ? -3.074 -4.017 1.681 1.00 19.51 110 THR B CA 1
ATOM 2110 C C . THR B 1 110 ? -2.832 -4.473 3.095 1.00 23.86 110 THR B C 1
ATOM 2111 O O . THR B 1 110 ? -2.683 -5.683 3.342 1.00 25.28 110 THR B O 1
ATOM 2115 N N . SER B 1 111 ? -2.738 -3.520 4.020 1.00 21.98 111 SER B N 1
ATOM 2116 C CA . SER B 1 111 ? -2.691 -3.860 5.447 1.00 22.04 111 SER B CA 1
ATOM 2117 C C . SER B 1 111 ? -3.993 -3.389 6.101 1.00 26.52 111 SER B C 1
ATOM 2118 O O . SER B 1 111 ? -4.504 -2.308 5.780 1.00 27.27 111 SER B O 1
ATOM 2121 N N . VAL B 1 112 ? -4.561 -4.215 6.987 1.00 26.18 112 VAL B N 1
ATOM 2122 C CA . VAL B 1 112 ? -5.821 -3.855 7.622 1.00 23.91 112 VAL B CA 1
ATOM 2123 C C . VAL B 1 112 ? -5.613 -3.993 9.158 1.00 25.71 112 VAL B C 1
ATOM 2124 O O . VAL B 1 112 ? -4.603 -4.572 9.605 1.00 30.81 112 VAL B O 1
ATOM 2128 N N . ARG B 1 113 ? -6.516 -3.416 9.950 1.00 28.16 113 ARG B N 1
ATOM 2129 C CA . ARG B 1 113 ? -6.643 -3.789 11.386 1.00 29.62 113 ARG B CA 1
ATOM 2130 C C . ARG B 1 113 ? -7.953 -4.569 11.428 1.00 28.19 113 ARG B C 1
ATOM 2131 O O . ARG B 1 113 ? -8.891 -4.312 10.618 1.00 28.06 113 ARG B O 1
ATOM 2139 N N . LEU B 1 114 ? -8.077 -5.529 12.339 1.00 26.41 114 LEU B N 1
ATOM 2140 C CA . LEU B 1 114 ? -9.378 -6.183 12.440 1.00 29.42 114 LEU B CA 1
ATOM 2141 C C . LEU B 1 114 ? -9.690 -6.504 13.877 1.00 31.15 114 LEU B C 1
ATOM 2142 O O . LEU B 1 114 ? -8.792 -6.590 14.737 1.00 32.41 114 LEU B O 1
ATOM 2147 N N . VAL B 1 115 ? -10.972 -6.669 14.131 1.00 29.62 115 VAL B N 1
ATOM 2148 C CA . VAL B 1 115 ? -11.472 -6.945 15.474 1.00 33.04 115 VAL B CA 1
ATOM 2149 C C . VAL B 1 115 ? -12.515 -8.037 15.337 1.00 34.05 115 VAL B C 1
ATOM 2150 O O . VAL B 1 115 ? -13.151 -8.147 14.295 1.00 32.16 115 VAL B O 1
ATOM 2154 N N . LYS B 1 116 ? -12.684 -8.856 16.371 1.00 38.12 116 LYS B N 1
ATOM 2155 C CA . LYS B 1 116 ? -13.702 -9.886 16.305 1.00 37.84 116 LYS B CA 1
ATOM 2156 C C . LYS B 1 116 ? -15.070 -9.233 16.348 1.00 37.38 116 LYS B C 1
ATOM 2157 O O . LYS B 1 116 ? -15.330 -8.319 17.126 1.00 36.71 116 LYS B O 1
ATOM 2163 N N . ARG B 1 117 ? -15.944 -9.676 15.462 1.00 34.17 117 ARG B N 1
ATOM 2164 C CA . ARG B 1 117 ? -17.322 -9.207 15.500 1.00 32.97 117 ARG B CA 1
ATOM 2165 C C . ARG B 1 117 ? -17.959 -9.379 16.886 1.00 33.80 117 ARG B C 1
ATOM 2166 O O . ARG B 1 117 ? -18.663 -8.488 17.388 1.00 35.64 117 ARG B O 1
ATOM 2174 N N . SER B 1 118 ? -17.706 -10.502 17.530 1.00 42.94 118 SER B N 1
ATOM 2175 C CA . SER B 1 118 ? -18.322 -10.722 18.829 1.00 46.07 118 SER B CA 1
ATOM 2176 C C . SER B 1 118 ? -17.811 -9.722 19.860 1.00 51.67 118 SER B C 1
ATOM 2177 O O . SER B 1 118 ? -18.507 -9.429 20.839 1.00 47.66 118 SER B O 1
ATOM 2180 N N . SER B 1 119 ? -16.588 -9.219 19.664 1.00 47.66 119 SER B N 1
ATOM 2181 C CA . SER B 1 119 ? -16.042 -8.244 20.601 1.00 45.03 119 SER B CA 1
ATOM 2182 C C . SER B 1 119 ? -16.805 -6.931 20.454 1.00 42.56 119 SER B C 1
ATOM 2183 O O . SER B 1 119 ? -17.041 -6.264 21.459 1.00 39.42 119 SER B O 1
ATOM 2186 N N . LEU B 1 120 ? -17.196 -6.589 19.218 1.00 38.82 120 LEU B N 1
ATOM 2187 C CA . LEU B 1 120 ? -17.992 -5.399 18.919 1.00 34.53 120 LEU B CA 1
ATOM 2188 C C . LEU B 1 120 ? -19.406 -5.518 19.509 1.00 41.81 120 LEU B C 1
ATOM 2189 O O . LEU B 1 120 ? -19.954 -4.541 20.049 1.00 42.48 120 LEU B O 1
ATOM 2194 N N . GLU B 1 121 ? -20.011 -6.696 19.340 1.00 38.49 121 GLU B N 1
ATOM 2195 C CA . GLU B 1 121 ? -21.378 -6.965 19.845 1.00 39.96 121 GLU B CA 1
ATOM 2196 C C . GLU B 1 121 ? -21.377 -6.813 21.375 1.00 41.00 121 GLU B C 1
ATOM 2197 O O . GLU B 1 121 ? -22.298 -6.236 21.965 1.00 43.98 121 GLU B O 1
ATOM 2203 N N . LYS B 1 122 ? -20.345 -7.335 22.016 1.00 45.19 122 LYS B N 1
ATOM 2204 C CA . LYS B 1 122 ? -20.216 -7.169 23.463 1.00 45.42 122 LYS B CA 1
ATOM 2205 C C . LYS B 1 122 ? -20.139 -5.682 23.862 1.00 49.62 122 LYS B C 1
ATOM 2206 O O . LYS B 1 122 ? -20.857 -5.235 24.762 1.00 43.95 122 LYS B O 1
ATOM 2212 N N . ALA B 1 123 ? -19.265 -4.917 23.200 1.00 46.46 123 ALA B N 1
ATOM 2213 C CA . ALA B 1 123 ? -19.126 -3.483 23.502 1.00 44.57 123 ALA B CA 1
ATOM 2214 C C . ALA B 1 123 ? -20.432 -2.709 23.256 1.00 43.72 123 ALA B C 1
ATOM 2215 O O . ALA B 1 123 ? -20.802 -1.800 24.009 1.00 41.71 123 ALA B O 1
ATOM 2217 N N . ALA B 1 124 ? -21.141 -3.085 22.196 1.00 37.31 124 ALA B N 1
ATOM 2218 C CA . ALA B 1 124 ? -22.401 -2.439 21.857 1.00 41.91 124 ALA B CA 1
ATOM 2219 C C . ALA B 1 124 ? -23.450 -2.665 22.909 1.00 39.73 124 ALA B C 1
ATOM 2220 O O . ALA B 1 124 ? -24.327 -1.828 23.094 1.00 48.24 124 ALA B O 1
ATOM 2222 N N . GLY B 1 125 ? -23.376 -3.816 23.575 1.00 41.26 125 GLY B N 1
ATOM 2223 C CA . GLY B 1 125 ? -24.309 -4.156 24.635 1.00 44.59 125 GLY B CA 1
ATOM 2224 C C . GLY B 1 125 ? -24.026 -3.385 25.895 1.00 47.35 125 GLY B C 1
ATOM 2225 O O . GLY B 1 125 ? -24.942 -3.115 26.706 1.00 48.81 125 GLY B O 1
ATOM 2226 N N . ILE B 1 126 ? -22.751 -3.057 26.080 1.00 48.82 126 ILE B N 1
ATOM 2227 C CA . ILE B 1 126 ? -22.299 -2.363 27.266 1.00 51.00 126 ILE B CA 1
ATOM 2228 C C . ILE B 1 126 ? -22.524 -0.858 27.104 1.00 49.11 126 ILE B C 1
ATOM 2229 O O . ILE B 1 126 ? -22.863 -0.166 28.079 1.00 50.03 126 ILE B O 1
ATOM 2234 N N . ASP B 1 127 ? -22.332 -0.363 25.876 1.00 48.37 127 ASP B N 1
ATOM 2235 C CA . ASP B 1 127 ? -22.301 1.080 25.624 1.00 47.51 127 ASP B CA 1
ATOM 2236 C C . ASP B 1 127 ? -23.278 1.477 24.511 1.00 48.54 127 ASP B C 1
ATOM 2237 O O . ASP B 1 127 ? -23.046 1.183 23.320 1.00 40.42 127 ASP B O 1
ATOM 2242 N N . VAL B 1 128 ? -24.350 2.163 24.902 1.00 47.92 128 VAL B N 1
ATOM 2243 C CA . VAL B 1 128 ? -25.316 2.715 23.942 1.00 45.43 128 VAL B CA 1
ATOM 2244 C C . VAL B 1 128 ? -24.642 3.496 22.813 1.00 43.19 128 VAL B C 1
ATOM 2245 O O . VAL B 1 128 ? -25.133 3.477 21.671 1.00 41.50 128 VAL B O 1
ATOM 2249 N N . GLN B 1 129 ? -23.511 4.160 23.098 1.00 44.02 129 GLN B N 1
ATOM 2250 C CA . GLN B 1 129 ? -22.821 4.957 22.057 1.00 49.03 129 GLN B CA 1
ATOM 2251 C C . GLN B 1 129 ? -22.142 4.097 20.981 1.00 43.57 129 GLN B C 1
ATOM 2252 O O . GLN B 1 129 ? -22.027 4.492 19.793 1.00 43.50 129 GLN B O 1
ATOM 2258 N N . VAL B 1 130 ? -21.644 2.938 21.401 1.00 37.42 130 VAL B N 1
ATOM 2259 C CA . VAL B 1 130 ? -21.058 1.979 20.476 1.00 40.09 130 VAL B CA 1
ATOM 2260 C C . VAL B 1 130 ? -22.174 1.400 19.592 1.00 35.08 130 VAL B C 1
ATOM 2261 O O . VAL B 1 130 ? -22.047 1.354 18.355 1.00 35.02 130 VAL B O 1
ATOM 2265 N N . ALA B 1 131 ? -23.278 0.980 20.206 1.00 40.12 131 ALA B N 1
ATOM 2266 C CA . ALA B 1 131 ? -24.400 0.416 19.457 1.00 37.48 131 ALA B CA 1
ATOM 2267 C C . ALA B 1 131 ? -24.889 1.399 18.400 1.00 35.85 131 ALA B C 1
ATOM 2268 O O . ALA B 1 131 ? -25.171 1.041 17.267 1.00 33.90 131 ALA B O 1
ATOM 2270 N N . ARG B 1 132 ? -24.896 2.672 18.757 1.00 38.96 132 ARG B N 1
ATOM 2271 C CA . ARG B 1 132 ? -25.378 3.728 17.879 1.00 39.65 132 ARG B CA 1
ATOM 2272 C C . ARG B 1 132 ? -24.394 4.018 16.753 1.00 35.22 132 ARG B C 1
ATOM 2273 O O . ARG B 1 132 ? -24.748 4.407 15.619 1.00 30.94 132 ARG B O 1
ATOM 2281 N N . LYS B 1 133 ? -23.120 3.816 17.043 1.00 31.36 133 LYS B N 1
ATOM 2282 C CA . LYS B 1 133 ? -22.081 3.993 16.023 1.00 29.66 133 LYS B CA 1
ATOM 2283 C C . LYS B 1 133 ? -22.073 2.824 15.039 1.00 28.59 133 LYS B C 1
ATOM 2284 O O . LYS B 1 133 ? -21.880 3.009 13.849 1.00 32.98 133 LYS B O 1
ATOM 2290 N N . LEU B 1 134 ? -22.296 1.606 15.516 1.00 28.97 134 LEU B N 1
ATOM 2291 C CA . LEU B 1 134 ? -22.465 0.497 14.564 1.00 27.16 134 LEU B CA 1
ATOM 2292 C C . LEU B 1 134 ? -23.638 0.715 13.615 1.00 29.75 134 LEU B C 1
ATOM 2293 O O . LEU B 1 134 ? -23.513 0.561 12.393 1.00 25.71 134 LEU B O 1
ATOM 2298 N N . TRP B 1 135 ? -24.773 1.119 14.160 1.00 26.30 135 TRP B N 1
ATOM 2299 C CA . TRP B 1 135 ? -25.939 1.379 13.260 1.00 24.81 135 TRP B CA 1
ATOM 2300 C C . TRP B 1 135 ? -25.586 2.467 12.265 1.00 22.93 135 TRP B C 1
ATOM 2301 O O . TRP B 1 135 ? -25.857 2.365 11.055 1.00 23.49 135 TRP B O 1
ATOM 2312 N N . ALA B 1 136 ? -24.965 3.535 12.744 1.00 26.12 136 ALA B N 1
ATOM 2313 C CA . ALA B 1 136 ? -24.508 4.620 11.839 1.00 26.65 136 ALA B CA 1
ATOM 2314 C C . ALA B 1 136 ? -23.595 4.141 10.733 1.00 32.18 136 ALA B C 1
ATOM 2315 O O . ALA B 1 136 ? -23.664 4.654 9.602 1.00 24.87 136 ALA B O 1
ATOM 2317 N N . MET B 1 137 ? -22.723 3.169 11.027 1.00 28.82 137 MET B N 1
ATOM 2318 C CA . MET B 1 137 ? -21.835 2.666 9.970 1.00 23.05 137 MET B CA 1
ATOM 2319 C C . MET B 1 137 ? -22.622 1.969 8.867 1.00 22.34 137 MET B C 1
ATOM 2320 O O . MET B 1 137 ? -22.427 2.229 7.664 1.00 22.36 137 MET B O 1
ATOM 2325 N N . THR B 1 138 ? -23.531 1.092 9.250 1.00 23.10 138 THR B N 1
ATOM 2326 C CA . THR B 1 138 ? -24.402 0.426 8.300 1.00 25.87 138 THR B CA 1
ATOM 2327 C C . THR B 1 138 ? -25.271 1.443 7.564 1.00 21.87 138 THR B C 1
ATOM 2328 O O . THR B 1 138 ? -25.461 1.364 6.337 1.00 19.27 138 THR B O 1
ATOM 2332 N N . ALA B 1 139 ? -25.778 2.438 8.275 1.00 26.31 139 ALA B N 1
ATOM 2333 C CA . ALA B 1 139 ? -26.559 3.490 7.594 1.00 23.19 139 ALA B CA 1
ATOM 2334 C C . ALA B 1 139 ? -25.786 4.261 6.519 1.00 24.32 139 ALA B C 1
ATOM 2335 O O . ALA B 1 139 ? -26.344 4.640 5.462 1.00 20.96 139 ALA B O 1
ATOM 2337 N N . GLY B 1 140 ? -24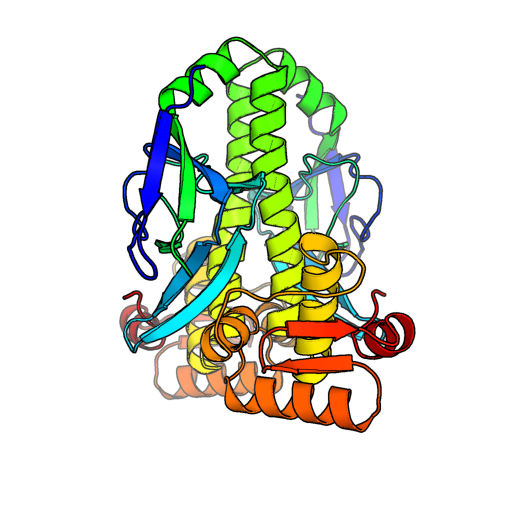.489 4.504 6.755 1.00 21.96 140 GLY B N 1
ATOM 2338 C CA . GLY B 1 140 ? -23.694 5.206 5.756 1.00 20.91 140 GLY B CA 1
ATOM 2339 C C . GLY B 1 140 ? -23.464 4.317 4.560 1.00 22.56 140 GLY B C 1
ATOM 2340 O O . GLY B 1 140 ? -23.401 4.809 3.432 1.00 20.38 140 GLY B O 1
ATOM 2341 N N . GLU B 1 141 ? -23.306 3.013 4.796 1.00 19.57 141 GLU B N 1
ATOM 2342 C CA . GLU B 1 141 ? -23.228 2.062 3.681 1.00 17.41 141 GLU B CA 1
ATOM 2343 C C . GLU B 1 141 ? -24.501 2.050 2.876 1.00 17.57 141 GLU B C 1
ATOM 2344 O O . GLU B 1 141 ? -24.464 1.975 1.635 1.00 16.83 141 GLU B O 1
ATOM 2350 N N . LEU B 1 142 ? -25.620 2.089 3.572 1.00 17.11 142 LEU B N 1
ATOM 2351 C CA . LEU B 1 142 ? -26.937 2.153 2.902 1.00 15.97 142 LEU B CA 1
ATOM 2352 C C . LEU B 1 142 ? -27.062 3.444 2.043 1.00 18.66 142 LEU B C 1
ATOM 2353 O O . LEU B 1 142 ? -27.578 3.396 0.887 1.00 15.82 142 LEU B O 1
ATOM 2358 N N . ARG B 1 143 ? -26.637 4.589 2.572 1.00 17.49 143 ARG B N 1
ATOM 2359 C CA . ARG B 1 143 ? -26.764 5.848 1.858 1.00 20.50 143 ARG B CA 1
ATOM 2360 C C . ARG B 1 143 ? -25.905 5.739 0.585 1.00 20.15 143 ARG B C 1
ATOM 2361 O O . ARG B 1 143 ? -26.322 6.114 -0.501 1.00 17.96 143 ARG B O 1
ATOM 2369 N N . HIS B 1 144 ? -24.686 5.222 0.718 1.00 16.66 144 HIS B N 1
ATOM 2370 C CA . HIS B 1 144 ? -23.862 5.050 -0.477 1.00 15.16 144 HIS B CA 1
ATOM 2371 C C . HIS B 1 144 ? -24.520 4.127 -1.515 1.00 17.27 144 HIS B C 1
ATOM 2372 O O . HIS B 1 144 ? -24.479 4.433 -2.731 1.00 18.37 144 HIS B O 1
ATOM 2379 N N . ALA B 1 145 ? -25.166 3.043 -1.053 1.00 16.73 145 ALA B N 1
ATOM 2380 C CA . ALA B 1 145 ? -25.794 2.077 -1.967 1.00 19.99 145 ALA B CA 1
ATOM 2381 C C . ALA B 1 145 ? -27.001 2.684 -2.658 1.00 15.69 145 ALA B C 1
ATOM 2382 O O . ALA B 1 145 ? -27.210 2.430 -3.876 1.00 17.84 145 ALA B O 1
ATOM 2384 N N . GLU B 1 146 ? -27.765 3.460 -1.905 1.00 15.51 146 GLU B N 1
ATOM 2385 C CA . GLU B 1 146 ? -28.953 4.191 -2.483 1.00 15.67 146 GLU B CA 1
ATOM 2386 C C . GLU B 1 146 ? -28.533 5.147 -3.605 1.00 21.12 146 GLU B C 1
ATOM 2387 O O . GLU B 1 146 ? -29.081 5.155 -4.729 1.00 18.08 146 GLU B O 1
ATOM 2393 N N . ASP B 1 147 ? -27.523 5.963 -3.326 1.00 16.66 147 ASP B N 1
ATOM 2394 C CA . ASP B 1 147 ? -26.968 6.822 -4.412 1.00 15.97 147 ASP B CA 1
ATOM 2395 C C . ASP B 1 147 ? -26.445 5.988 -5.562 1.00 17.09 147 ASP B C 1
ATOM 2396 O O . ASP B 1 147 ? -26.574 6.373 -6.762 1.00 17.94 147 ASP B O 1
ATOM 2401 N N . HIS B 1 148 ? -25.809 4.851 -5.228 1.00 16.71 148 HIS B N 1
ATOM 2402 C CA . HIS B 1 148 ? -25.215 4.043 -6.276 1.00 20.19 148 HIS B CA 1
ATOM 2403 C C . HIS B 1 148 ? -26.311 3.331 -7.099 1.00 16.79 148 HIS B C 1
ATOM 2404 O O . HIS B 1 148 ? -26.148 3.142 -8.341 1.00 15.97 148 HIS B O 1
ATOM 2411 N N . MET B 1 149 ? -27.440 2.988 -6.480 1.00 15.85 149 MET B N 1
ATOM 2412 C CA . MET B 1 149 ? -28.548 2.477 -7.338 1.00 17.18 149 MET B CA 1
ATOM 2413 C C . MET B 1 149 ? -29.027 3.493 -8.374 1.00 16.81 149 MET B C 1
ATOM 2414 O O . MET B 1 149 ? -29.379 3.150 -9.531 1.00 16.75 149 MET B O 1
ATOM 2419 N N . LEU B 1 150 ? -29.108 4.759 -7.970 1.00 17.41 150 LEU B N 1
ATOM 2420 C CA . LEU B 1 150 ? -29.528 5.782 -8.911 1.00 17.02 150 LEU B CA 1
ATOM 2421 C C . LEU B 1 150 ? -28.526 5.876 -10.059 1.00 14.76 150 LEU B C 1
ATOM 24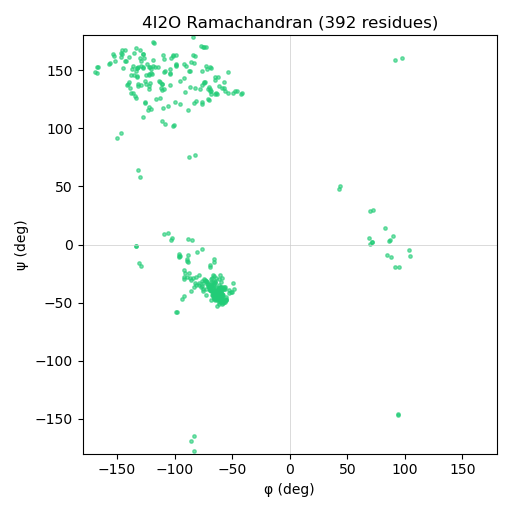22 O O . LEU B 1 150 ? -28.884 6.051 -11.236 1.00 15.30 150 LEU B O 1
ATOM 2427 N N . LEU B 1 151 ? -27.251 5.800 -9.729 1.00 12.83 151 LEU B N 1
ATOM 2428 C CA . LEU B 1 151 ? -26.228 5.828 -10.794 1.00 13.07 151 LEU B CA 1
ATOM 2429 C C . LEU B 1 151 ? -26.357 4.656 -11.745 1.00 15.46 151 LEU B C 1
ATOM 2430 O O . LEU B 1 151 ? -26.346 4.852 -12.994 1.00 15.77 151 LEU B O 1
ATOM 2435 N N . LEU B 1 152 ? -26.505 3.440 -11.222 1.00 15.35 152 LEU B N 1
ATOM 2436 C CA . LEU B 1 152 ? -26.553 2.220 -12.027 1.00 15.04 152 LEU B CA 1
ATOM 2437 C C . LEU B 1 152 ? -27.881 2.102 -12.781 1.00 15.29 152 LEU B C 1
ATOM 2438 O O . LEU B 1 152 ? -27.903 1.571 -13.925 1.00 14.04 152 LEU B O 1
ATOM 2443 N N . GLY B 1 153 ? -28.959 2.625 -12.206 1.00 15.87 153 GLY B N 1
ATOM 2444 C CA . GLY B 1 153 ? -30.222 2.527 -12.926 1.00 15.69 153 GLY B CA 1
ATOM 2445 C C . GLY B 1 153 ? -30.468 3.654 -13.909 1.00 16.38 153 GLY B C 1
ATOM 2446 O O . GLY B 1 153 ? -31.157 3.480 -14.953 1.00 17.06 153 GLY B O 1
ATOM 2447 N N . ARG B 1 154 ? -29.916 4.829 -13.644 1.00 14.93 154 ARG B N 1
ATOM 2448 C CA . ARG B 1 154 ? -30.378 5.991 -14.394 1.00 15.17 154 ARG B CA 1
ATOM 2449 C C . ARG B 1 154 ? -29.320 6.899 -15.077 1.00 17.55 154 ARG B C 1
ATOM 2450 O O . ARG B 1 154 ? -29.680 7.665 -15.992 1.00 17.44 154 ARG B O 1
ATOM 2458 N N . LYS B 1 155 ? -28.025 6.843 -14.668 1.00 15.92 155 LYS B N 1
ATOM 2459 C CA . LYS B 1 155 ? -27.048 7.798 -15.198 1.00 15.71 155 LYS B CA 1
ATOM 2460 C C . LYS B 1 155 ? -26.420 7.322 -16.531 1.00 13.80 155 LYS B C 1
ATOM 2461 O O . LYS B 1 155 ? -26.345 6.106 -16.816 1.00 15.44 155 LYS B O 1
ATOM 2467 N N . THR B 1 156 ? -26.060 8.269 -17.375 1.00 15.78 156 THR B N 1
ATOM 2468 C CA . THR B 1 156 ? -25.405 7.903 -18.646 1.00 16.85 156 THR B CA 1
ATOM 2469 C C . THR B 1 156 ? -23.988 7.458 -18.327 1.00 20.38 156 THR B C 1
ATOM 2470 O O . THR B 1 156 ? -23.455 7.648 -17.207 1.00 18.37 156 THR B O 1
ATOM 2474 N N . ALA B 1 157 ? -23.333 6.904 -19.302 1.00 15.84 157 ALA B N 1
ATOM 2475 C CA . ALA B 1 157 ? -21.925 6.443 -19.057 1.00 14.93 157 ALA B CA 1
ATOM 2476 C C . ALA B 1 157 ? -21.055 7.625 -18.629 1.00 19.29 157 ALA B C 1
ATOM 2477 O O . ALA B 1 157 ? -20.275 7.534 -17.677 1.00 19.06 157 ALA B O 1
ATOM 2479 N N . MET B 1 158 ? -21.169 8.754 -19.306 1.00 17.78 158 MET B N 1
ATOM 2480 C CA . MET B 1 158 ? -20.345 9.884 -18.863 1.00 22.74 158 MET B CA 1
ATOM 2481 C C . MET B 1 158 ? -20.696 10.402 -17.472 1.00 18.79 158 MET B C 1
ATOM 2482 O O . MET B 1 158 ? -19.806 10.739 -16.675 1.00 19.86 158 MET B O 1
ATOM 2487 N N . GLU B 1 159 ? -21.972 10.583 -17.182 1.00 16.46 159 GLU B N 1
ATOM 2488 C CA . GLU B 1 159 ? -22.368 10.876 -15.772 1.00 14.43 159 GLU B CA 1
ATOM 2489 C C . GLU B 1 159 ? -21.825 9.947 -14.751 1.00 17.08 159 GLU B C 1
ATOM 2490 O O . GLU B 1 159 ? -21.462 10.393 -13.626 1.00 18.89 159 GLU B O 1
ATOM 2496 N N . ARG B 1 160 ? -21.792 8.642 -15.043 1.00 16.01 160 ARG B N 1
ATOM 2497 C CA . ARG B 1 160 ? -21.257 7.707 -14.078 1.00 17.02 160 ARG B CA 1
ATOM 2498 C C . ARG B 1 160 ? -19.762 7.934 -13.890 1.00 15.35 160 ARG B C 1
ATOM 2499 O O . ARG B 1 160 ? -19.255 7.899 -12.759 1.00 15.30 160 ARG B O 1
ATOM 2507 N N . VAL B 1 161 ? -19.046 8.146 -14.986 1.00 14.58 161 VAL B N 1
ATOM 2508 C CA . VAL B 1 161 ? -17.596 8.363 -14.833 1.00 16.18 161 VAL B CA 1
ATOM 2509 C C . VAL B 1 161 ? -17.279 9.688 -14.139 1.00 15.14 161 VAL B C 1
ATOM 2510 O O . VAL B 1 161 ? -16.353 9.762 -13.305 1.00 19.71 161 VAL B O 1
ATOM 2514 N N . ALA B 1 162 ? -18.063 10.719 -14.396 1.00 18.91 162 ALA B N 1
ATOM 2515 C CA . ALA B 1 162 ? -17.828 11.994 -13.747 1.00 19.95 162 ALA B CA 1
ATOM 2516 C C . ALA B 1 162 ? -18.132 11.825 -12.257 1.00 21.46 162 ALA B C 1
ATOM 2517 O O . ALA B 1 162 ? -17.377 12.295 -11.407 1.00 19.36 162 ALA B O 1
ATOM 2519 N N . THR B 1 163 ? -19.193 11.102 -11.942 1.00 17.32 163 THR B N 1
ATOM 2520 C CA . THR B 1 163 ? -19.501 10.848 -10.495 1.00 16.85 163 THR B CA 1
ATOM 2521 C C . THR B 1 163 ? -18.306 10.155 -9.829 1.00 20.53 163 THR B C 1
ATOM 2522 O O . THR B 1 163 ? -17.861 10.550 -8.749 1.00 18.37 163 THR B O 1
ATOM 2526 N N . PHE B 1 164 ? -17.819 9.091 -10.455 1.00 18.53 164 PHE B N 1
ATOM 2527 C CA . PHE B 1 164 ? -16.724 8.290 -9.933 1.00 18.90 164 PHE B CA 1
ATOM 2528 C C . PHE B 1 164 ? -15.499 9.155 -9.670 1.00 19.33 164 PHE B C 1
ATOM 2529 O O . PHE B 1 164 ? -14.881 9.085 -8.571 1.00 18.30 164 PHE B O 1
ATOM 2537 N N . LEU B 1 165 ? -15.105 9.966 -10.655 1.00 18.39 165 LEU B N 1
ATOM 2538 C CA . LEU B 1 165 ? -13.883 10.812 -10.517 1.00 19.54 165 LEU B CA 1
ATOM 2539 C C . LEU B 1 165 ? -14.039 11.813 -9.372 1.00 18.38 165 LEU B C 1
ATOM 2540 O O . LEU B 1 165 ? -13.113 12.053 -8.579 1.00 20.49 165 LEU B O 1
ATOM 2545 N N . LEU B 1 166 ? -15.223 12.393 -9.218 1.00 17.65 166 LEU B N 1
ATOM 2546 C CA . LEU B 1 166 ? -15.450 13.291 -8.082 1.00 19.26 166 LEU B CA 1
ATOM 2547 C C . LEU B 1 166 ? -15.426 12.592 -6.717 1.00 22.13 166 LEU B C 1
ATOM 2548 O O . LEU B 1 166 ? -14.917 13.153 -5.744 1.00 20.69 166 LEU B O 1
ATOM 2553 N N . GLU B 1 167 ? -15.972 11.371 -6.659 1.00 17.86 167 GLU B N 1
ATOM 2554 C CA . GLU B 1 167 ? -15.945 10.592 -5.424 1.00 18.23 167 GLU B CA 1
ATOM 2555 C C . GLU B 1 167 ? -14.489 10.286 -5.087 1.00 17.87 167 GLU B C 1
ATOM 2556 O O . GLU B 1 167 ? -14.072 10.390 -3.922 1.00 16.56 167 GLU B O 1
ATOM 2562 N N . MET B 1 168 ? -13.719 9.829 -6.069 1.00 16.03 168 MET B N 1
ATOM 2563 C CA . MET B 1 168 ? -12.305 9.498 -5.762 1.00 17.45 168 MET B CA 1
ATOM 2564 C C . MET B 1 168 ? -11.494 10.702 -5.417 1.00 21.83 168 MET B C 1
ATOM 2565 O O . MET B 1 168 ? -10.595 10.600 -4.581 1.00 23.84 168 MET B O 1
ATOM 2570 N N . ASP B 1 169 ? -11.779 11.835 -6.049 1.00 20.05 169 ASP B N 1
ATOM 2571 C CA . ASP B 1 169 ? -11.033 13.026 -5.735 1.00 23.07 169 ASP B CA 1
ATOM 2572 C C . ASP B 1 169 ? -11.290 13.389 -4.259 1.00 26.09 169 ASP B C 1
ATOM 2573 O O . ASP B 1 169 ? -10.398 13.760 -3.510 1.00 23.44 169 ASP B O 1
ATOM 2578 N N . ARG B 1 170 ? -12.543 13.303 -3.846 1.00 19.25 170 ARG B N 1
ATOM 2579 C CA . ARG B 1 170 ? -12.875 13.657 -2.450 1.00 18.11 170 ARG B CA 1
ATOM 2580 C C . ARG B 1 170 ? -12.170 12.693 -1.494 1.00 22.66 170 ARG B C 1
ATOM 2581 O O . ARG B 1 170 ? -11.633 13.110 -0.456 1.00 24.84 170 ARG B O 1
ATOM 2589 N N . ARG B 1 171 ? -12.142 11.400 -1.839 1.00 19.18 171 ARG B N 1
ATOM 2590 C CA . ARG B 1 171 ? -11.662 10.372 -0.926 1.00 21.22 171 ARG B CA 1
ATOM 2591 C C . ARG B 1 171 ? -10.184 10.136 -0.928 1.00 25.17 171 ARG B C 1
ATOM 2592 O O . ARG B 1 171 ? -9.626 9.693 0.069 1.00 25.10 171 ARG B O 1
ATOM 2600 N N . LEU B 1 172 ? -9.550 10.352 -2.070 1.00 17.79 172 LEU B N 1
ATOM 2601 C CA . LEU B 1 172 ? -8.116 9.987 -2.101 1.00 18.82 172 LEU B CA 1
ATOM 2602 C C . LEU B 1 172 ? -7.196 11.028 -2.708 1.00 23.40 172 LEU B C 1
ATOM 2603 O O . LEU B 1 172 ? -5.979 10.814 -2.703 1.00 25.40 172 LEU B O 1
ATOM 2608 N N . ALA B 1 173 ? -7.711 12.162 -3.192 1.00 21.91 173 ALA B N 1
ATOM 2609 C CA . ALA B 1 173 ? -6.735 13.157 -3.734 1.00 26.56 173 ALA B CA 1
ATOM 2610 C C . ALA B 1 173 ? -5.687 13.585 -2.706 1.00 28.37 173 ALA B C 1
ATOM 2611 O O . ALA B 1 173 ? -5.998 13.837 -1.521 1.00 27.07 173 ALA B O 1
ATOM 2613 N N . VAL B 1 174 ? -4.440 13.724 -3.170 1.00 21.91 174 VAL B N 1
ATOM 2614 C CA . VAL B 1 174 ? -3.375 14.268 -2.327 1.00 22.22 174 VAL B CA 1
ATOM 2615 C C . VAL B 1 174 ? -2.762 15.430 -3.086 1.00 24.91 174 VAL B C 1
ATOM 2616 O O . VAL B 1 174 ? -2.271 15.245 -4.245 1.00 26.75 174 VAL B O 1
ATOM 2620 N N . ALA B 1 175 ? -2.775 16.615 -2.476 1.00 24.06 175 ALA B N 1
ATOM 2621 C CA . ALA B 1 175 ? -2.291 17.823 -3.148 1.00 23.41 175 ALA B CA 1
ATOM 2622 C C . ALA B 1 175 ? -2.802 17.864 -4.601 1.00 23.52 175 ALA B C 1
ATOM 2623 O O . ALA B 1 175 ? -2.049 18.101 -5.546 1.00 25.79 175 ALA B O 1
ATOM 2625 N N . GLY B 1 176 ? -4.090 17.671 -4.766 1.00 26.31 176 GLY B N 1
ATOM 2626 C CA . GLY B 1 176 ? -4.719 17.748 -6.102 1.00 30.08 176 GLY B CA 1
ATOM 2627 C C . GLY B 1 176 ? -4.715 16.539 -7.035 1.00 29.55 176 GLY B C 1
ATOM 2628 O O . GLY B 1 176 ? -5.373 16.558 -8.098 1.00 29.51 176 GLY B O 1
ATOM 2629 N N . MET B 1 177 ? -3.987 15.480 -6.702 1.00 24.81 177 MET B N 1
ATOM 2630 C CA . MET B 1 177 ? -3.796 14.365 -7.644 1.00 22.07 177 MET B CA 1
ATOM 2631 C C . MET B 1 177 ? -4.291 13.076 -7.023 1.00 24.92 177 MET B C 1
ATOM 2632 O O . MET B 1 177 ? -4.077 12.861 -5.830 1.00 27.87 177 MET B O 1
ATOM 2637 N N . MET B 1 178 ? -5.059 12.308 -7.806 1.00 25.45 178 MET B N 1
ATOM 2638 C CA . MET B 1 178 ? -5.599 10.999 -7.438 1.00 24.47 178 MET B CA 1
ATOM 2639 C C . MET B 1 178 ? -4.693 9.914 -7.957 1.00 26.81 178 MET B C 1
ATOM 2640 O O . MET B 1 178 ? -4.495 9.813 -9.182 1.00 32.00 178 MET B O 1
ATOM 2645 N N . ALA B 1 179 ? -4.161 9.083 -7.072 1.00 23.77 179 ALA B N 1
ATOM 2646 C CA . ALA B 1 179 ? -3.448 7.893 -7.509 1.00 26.16 179 ALA B CA 1
ATOM 2647 C C . ALA B 1 179 ? -4.399 6.724 -7.350 1.00 27.39 179 ALA B C 1
ATOM 2648 O O . ALA B 1 179 ? -4.653 6.267 -6.240 1.00 25.48 179 ALA B O 1
ATOM 2650 N N . LEU B 1 180 ? -4.981 6.262 -8.438 1.00 20.41 180 LEU B N 1
ATOM 2651 C CA . LEU B 1 180 ? -6.130 5.375 -8.335 1.00 16.77 180 LEU B CA 1
ATOM 2652 C C . LEU B 1 180 ? -5.514 4.008 -8.207 1.00 19.47 180 LEU B C 1
ATOM 2653 O O . LEU B 1 180 ? -4.529 3.711 -8.943 1.00 22.40 180 LEU B O 1
ATOM 2658 N N . PRO B 1 181 ? -6.034 3.180 -7.283 1.00 22.74 181 PRO B N 1
ATOM 2659 C CA . PRO B 1 181 ? -5.389 1.870 -7.074 1.00 22.26 181 PRO B CA 1
ATOM 2660 C C . PRO B 1 181 ? -5.920 0.772 -7.973 1.00 23.56 181 PRO B C 1
ATOM 2661 O O . PRO B 1 181 ? -5.233 -0.251 -8.049 1.00 24.38 181 PRO B O 1
ATOM 2665 N N . MET B 1 182 ? -7.078 0.945 -8.636 1.00 21.42 182 MET B N 1
ATOM 2666 C CA . MET B 1 182 ? -7.696 -0.148 -9.358 1.00 22.93 182 MET B CA 1
ATOM 2667 C C . MET B 1 182 ? -7.641 0.035 -10.887 1.00 18.72 182 MET B C 1
ATOM 2668 O O . MET B 1 182 ? -7.457 1.168 -11.391 1.00 21.59 182 MET B O 1
ATOM 2673 N N . SER B 1 183 ? -7.859 -1.069 -11.596 1.00 19.07 183 SER B N 1
ATOM 2674 C CA . SER B 1 183 ? -7.826 -1.155 -13.043 1.00 21.79 183 SER B CA 1
ATOM 2675 C C . SER B 1 183 ? -9.099 -0.571 -13.650 1.00 20.08 183 SER B C 1
ATOM 2676 O O . SER B 1 183 ? -10.056 -0.281 -12.950 1.00 20.86 183 SER B O 1
ATOM 2679 N N . ARG B 1 184 ? -9.101 -0.429 -14.978 1.00 17.68 184 ARG B N 1
ATOM 2680 C CA . ARG B 1 184 ? -10.243 0.080 -15.695 1.00 16.43 184 ARG B CA 1
ATOM 2681 C C . ARG B 1 184 ? -11.378 -0.950 -15.612 1.00 15.44 184 ARG B C 1
ATOM 2682 O O . ARG B 1 184 ? -12.563 -0.599 -15.633 1.00 18.99 184 ARG B O 1
ATOM 2690 N N . ARG B 1 185 ? -11.016 -2.232 -15.515 1.00 17.98 185 ARG B N 1
ATOM 2691 C CA . ARG B 1 185 ? -12.080 -3.254 -15.375 1.00 16.31 185 ARG B CA 1
ATOM 2692 C C . ARG B 1 185 ? -12.740 -3.144 -13.995 1.00 17.69 185 ARG B C 1
ATOM 2693 O O . ARG B 1 185 ? -14.003 -3.269 -13.869 1.00 18.08 185 ARG B O 1
ATOM 2701 N N . ASP B 1 186 ? -11.969 -2.833 -12.977 1.00 18.38 186 ASP B N 1
ATOM 2702 C CA . ASP B 1 186 ? -12.642 -2.611 -11.674 1.00 17.43 186 ASP B CA 1
ATOM 2703 C C . ASP B 1 186 ? -13.503 -1.362 -11.705 1.00 17.52 186 ASP B C 1
ATOM 2704 O O . ASP B 1 186 ? -14.628 -1.324 -11.165 1.00 18.24 186 ASP B O 1
ATOM 2709 N N . ILE B 1 187 ? -13.053 -0.314 -12.400 1.00 17.30 187 ILE B N 1
ATOM 2710 C CA . ILE B 1 187 ? -13.876 0.890 -12.440 1.00 16.73 187 ILE B CA 1
ATOM 2711 C C . ILE B 1 187 ? -15.158 0.567 -13.198 1.00 16.26 187 ILE B C 1
ATOM 2712 O O . ILE B 1 187 ? -16.236 1.033 -12.818 1.00 16.13 187 ILE B O 1
ATOM 2717 N N . GLY B 1 188 ? -15.056 -0.110 -14.346 1.00 16.75 188 GLY B N 1
ATOM 2718 C CA . GLY B 1 188 ? -16.287 -0.443 -15.072 1.00 14.48 188 GLY B CA 1
ATOM 2719 C C . GLY B 1 188 ? -17.210 -1.298 -14.238 1.00 20.40 188 GLY B C 1
ATOM 2720 O O . GLY B 1 188 ? -18.435 -1.045 -14.257 1.00 17.33 188 GLY B O 1
ATOM 2721 N N . ASP B 1 189 ? -16.683 -2.303 -13.535 1.00 20.91 189 ASP B N 1
ATOM 2722 C CA . ASP B 1 189 ? -17.580 -3.163 -12.718 1.00 19.19 189 ASP B CA 1
ATOM 2723 C C . ASP B 1 189 ? -18.171 -2.424 -11.509 1.00 16.55 189 ASP B C 1
ATOM 2724 O O . ASP B 1 189 ? -19.233 -2.807 -11.027 1.00 17.64 189 ASP B O 1
ATOM 2729 N N . TYR B 1 190 ? -17.560 -1.313 -11.082 1.00 15.26 190 TYR B N 1
ATOM 2730 C CA . TYR B 1 190 ? -18.201 -0.437 -10.087 1.00 18.34 190 TYR B CA 1
ATOM 2731 C C . TYR B 1 190 ? -19.314 0.378 -10.707 1.00 15.83 190 TYR B C 1
ATOM 2732 O O . TYR B 1 190 ? -20.379 0.592 -10.055 1.00 16.57 190 TYR B O 1
ATOM 2741 N N . LEU B 1 191 ? -19.162 0.741 -11.978 1.00 16.68 191 LEU B N 1
ATOM 2742 C CA . LEU B 1 191 ? -20.100 1.674 -12.600 1.00 16.63 191 LEU B CA 1
ATOM 2743 C C . LEU B 1 191 ? -21.094 0.979 -13.509 1.00 15.91 191 LEU B C 1
ATOM 2744 O O . LEU B 1 191 ? -21.837 1.697 -14.153 1.00 15.87 191 LEU B O 1
ATOM 2749 N N . GLY B 1 192 ? -21.101 -0.356 -13.604 1.00 13.19 192 GLY B N 1
ATOM 2750 C CA . GLY B 1 192 ? -22.091 -1.016 -14.480 1.00 13.55 192 GLY B CA 1
ATOM 2751 C C . GLY B 1 192 ? -21.715 -0.790 -15.938 1.00 18.23 192 GLY B C 1
ATOM 2752 O O . GLY B 1 192 ? -22.576 -0.778 -16.810 1.00 18.59 192 GLY B O 1
ATOM 2753 N N . LEU B 1 193 ? -20.409 -0.645 -16.230 1.00 13.37 193 LEU B N 1
ATOM 2754 C CA . LEU B 1 193 ? -19.966 -0.311 -17.643 1.00 14.11 193 LEU B CA 1
ATOM 2755 C C . LEU B 1 193 ? -18.804 -1.245 -18.015 1.00 17.10 193 LEU B C 1
ATOM 2756 O O . LEU B 1 193 ? -18.200 -1.862 -17.127 1.00 17.40 193 LEU B O 1
ATOM 2761 N N . THR B 1 194 ? -18.407 -1.270 -19.299 1.00 14.61 194 THR B N 1
ATOM 2762 C CA . THR B 1 194 ? -17.175 -1.988 -19.673 1.00 15.97 194 THR B CA 1
ATOM 2763 C C . THR B 1 194 ? -16.001 -1.074 -19.492 1.00 20.20 194 THR B C 1
ATOM 2764 O O . THR B 1 194 ? -16.125 0.173 -19.473 1.00 18.78 194 THR B O 1
ATOM 2768 N N . LEU B 1 195 ? -14.838 -1.708 -19.333 1.00 17.09 195 LEU B N 1
ATOM 2769 C CA . LEU B 1 195 ? -13.615 -0.951 -19.229 1.00 20.74 195 LEU B CA 1
ATOM 2770 C C . LEU B 1 195 ? -13.366 -0.087 -20.472 1.00 17.54 195 LEU B C 1
ATOM 2771 O O . LEU B 1 195 ? -12.839 1.034 -20.326 1.00 20.97 195 LEU B O 1
ATOM 2776 N N . GLU B 1 196 ? -13.793 -0.526 -21.680 1.00 18.12 196 GLU B N 1
ATOM 2777 C CA . GLU B 1 196 ? -13.570 0.264 -22.852 1.00 22.53 196 GLU B CA 1
ATOM 2778 C C . GLU B 1 196 ? -14.387 1.550 -22.731 1.00 19.99 196 GLU B C 1
ATOM 2779 O O . GLU B 1 196 ? -13.893 2.615 -23.069 1.00 19.57 196 GLU B O 1
ATOM 2785 N N . THR B 1 197 ? -15.662 1.467 -22.312 1.00 18.29 197 THR B N 1
ATOM 2786 C CA . THR B 1 197 ? -16.443 2.705 -22.195 1.00 17.17 197 THR B CA 1
ATOM 2787 C C . THR B 1 197 ? -15.862 3.704 -21.184 1.00 17.38 197 THR B C 1
ATOM 2788 O O . THR B 1 197 ? -15.823 4.945 -21.431 1.00 19.58 197 THR B O 1
ATOM 2792 N N . VAL B 1 198 ? -15.414 3.175 -20.048 1.00 18.11 198 VAL B N 1
ATOM 2793 C CA . VAL B 1 198 ? -14.692 4.003 -19.055 1.00 18.66 198 VAL B CA 1
ATOM 2794 C C . VAL B 1 198 ? -13.480 4.680 -19.724 1.00 19.66 198 VAL B C 1
ATOM 2795 O O . VAL B 1 198 ? -13.289 5.908 -19.621 1.00 17.74 198 VAL B O 1
ATOM 2799 N N . SER B 1 199 ? -12.689 3.910 -20.468 1.00 19.67 199 SER B N 1
ATOM 2800 C CA . SER B 1 199 ? -11.466 4.470 -21.074 1.00 21.31 199 SER B CA 1
ATOM 2801 C C . SER B 1 199 ? -11.861 5.598 -22.015 1.00 20.58 199 SER B C 1
ATOM 2802 O O . SER B 1 199 ? -11.207 6.647 -22.077 1.00 21.48 199 SER B O 1
ATOM 2805 N N . ARG B 1 200 ? -12.944 5.384 -22.772 1.00 23.23 200 ARG B N 1
ATOM 2806 C CA . ARG B 1 200 ? -13.318 6.362 -23.771 1.00 19.92 200 ARG B CA 1
ATOM 2807 C C . ARG B 1 200 ? -13.772 7.663 -23.109 1.00 19.35 200 ARG B C 1
ATOM 2808 O O . ARG B 1 200 ? -13.475 8.775 -23.635 1.00 22.01 200 ARG B O 1
ATOM 2816 N N . ALA B 1 201 ? -14.526 7.550 -22.014 1.00 21.76 201 ALA B N 1
ATOM 2817 C CA . ALA B 1 201 ? -15.004 8.724 -21.286 1.00 22.63 201 ALA B CA 1
ATOM 2818 C C . ALA B 1 201 ? -13.816 9.492 -20.707 1.00 22.13 201 ALA B C 1
ATOM 2819 O O . ALA B 1 201 ? -13.754 10.736 -20.753 1.00 20.82 201 ALA B O 1
ATOM 2821 N N . LEU B 1 202 ? -12.882 8.756 -20.110 1.00 16.99 202 LEU B N 1
ATOM 2822 C CA . LEU B 1 202 ? -11.643 9.413 -19.596 1.00 21.52 202 LEU B CA 1
ATOM 2823 C C . LEU B 1 202 ? -10.838 10.082 -20.685 1.00 25.00 202 LEU B C 1
ATOM 2824 O O . LEU B 1 202 ? -10.333 11.207 -20.513 1.00 25.40 202 LEU B O 1
ATOM 2829 N N . SER B 1 203 ? -10.736 9.429 -21.847 1.00 24.22 203 SER B N 1
ATOM 2830 C CA . SER B 1 203 ? -10.044 10.039 -22.966 1.00 26.87 203 SER B CA 1
ATOM 2831 C C . SER B 1 203 ? -10.687 11.340 -23.382 1.00 29.93 203 SER B C 1
ATOM 2832 O O . SER B 1 203 ? -10.013 12.310 -23.638 1.00 31.39 203 SER B O 1
ATOM 2835 N N . GLN B 1 204 ? -12.020 11.345 -23.463 1.00 25.70 204 GLN B N 1
ATOM 2836 C CA . GLN B 1 204 ? -12.729 12.541 -23.838 1.00 25.21 204 GLN B CA 1
ATOM 2837 C C . GLN B 1 204 ? -12.533 13.654 -22.813 1.00 27.19 204 GLN B C 1
ATOM 2838 O O . GLN B 1 204 ? -12.315 14.804 -23.213 1.00 29.94 204 GLN B O 1
ATOM 2844 N N . LEU B 1 205 ? -12.606 13.318 -21.518 1.00 22.73 205 LEU B N 1
ATOM 2845 C CA . LEU B 1 205 ? -12.388 14.319 -20.456 1.00 20.65 205 LEU B CA 1
ATOM 2846 C C . LEU B 1 205 ? -10.968 14.920 -20.535 1.00 26.74 205 LEU B C 1
ATOM 2847 O O . LEU B 1 205 ? -10.776 16.128 -20.359 1.00 30.63 205 LEU B O 1
ATOM 2852 N N . HIS B 1 206 ? -9.982 14.065 -20.809 1.00 22.83 206 HIS B N 1
ATOM 2853 C CA . HIS B 1 206 ? -8.615 14.555 -21.036 1.00 28.07 206 HIS B CA 1
ATOM 2854 C C . HIS B 1 206 ? -8.526 15.495 -22.244 1.00 30.33 206 HIS B C 1
ATOM 2855 O O . HIS B 1 206 ? -7.893 16.566 -22.174 1.00 31.44 206 HIS B O 1
ATOM 2862 N N . THR B 1 207 ? -9.160 15.126 -23.360 1.00 34.54 207 THR B N 1
ATOM 2863 C CA . THR B 1 207 ? -9.047 15.955 -24.572 1.00 37.17 207 THR B CA 1
ATOM 2864 C C . THR B 1 207 ? -9.669 17.342 -24.336 1.00 32.83 207 THR B C 1
ATOM 2865 O O . THR B 1 207 ? -9.185 18.369 -24.810 1.00 38.96 207 THR B O 1
ATOM 2869 N N . GLN B 1 208 ? -10.747 17.355 -23.568 1.00 32.33 208 GLN B N 1
ATOM 2870 C CA . GLN B 1 208 ? -11.431 18.599 -23.240 1.00 31.78 208 GLN B CA 1
ATOM 2871 C C . GLN B 1 208 ? -10.742 19.446 -22.183 1.00 35.79 208 GLN B C 1
ATOM 2872 O O . GLN B 1 208 ? -11.213 20.547 -21.893 1.00 36.62 208 GLN B O 1
ATOM 2878 N N . GLY B 1 209 ? -9.644 18.941 -21.602 1.00 34.83 209 GLY B N 1
ATOM 2879 C CA . GLY B 1 209 ? -8.880 19.709 -20.622 1.00 35.71 209 GLY B CA 1
ATOM 2880 C C . GLY B 1 209 ? -9.462 19.630 -19.214 1.00 32.55 209 GLY B C 1
ATOM 2881 O O . GLY B 1 209 ? -9.055 20.384 -18.312 1.00 32.31 209 GLY B O 1
ATOM 2882 N N . ILE B 1 210 ? -10.371 18.689 -18.994 1.00 22.81 210 ILE B N 1
ATOM 2883 C CA . ILE B 1 210 ? -10.969 18.547 -17.669 1.00 21.39 210 ILE B CA 1
ATOM 2884 C C . ILE B 1 210 ? -10.109 17.769 -16.684 1.00 25.81 210 ILE B C 1
ATOM 2885 O O . ILE B 1 210 ? -10.190 17.999 -15.464 1.00 27.44 210 ILE B O 1
ATOM 2890 N N . LEU B 1 211 ? -9.271 16.864 -17.184 1.00 27.53 211 LEU B N 1
ATOM 2891 C CA . LEU B 1 211 ? -8.364 16.159 -16.295 1.00 30.55 211 LEU B CA 1
ATOM 2892 C C . LEU B 1 211 ? -7.020 16.025 -16.967 1.00 33.58 211 LEU B C 1
ATOM 2893 O O . LEU B 1 211 ? -6.903 16.152 -18.192 1.00 31.12 211 LEU B O 1
ATOM 2898 N N . GLY B 1 212 ? -6.023 15.763 -16.140 1.00 25.88 212 GLY B N 1
ATOM 2899 C CA . GLY B 1 212 ? -4.644 15.591 -16.584 1.00 28.43 212 GLY B CA 1
ATOM 2900 C C . GLY B 1 212 ? -4.267 14.145 -16.239 1.00 29.22 212 GLY B C 1
ATOM 2901 O O . GLY B 1 212 ? -4.797 13.599 -15.260 1.00 29.66 212 GLY B O 1
ATOM 2902 N N . PHE B 1 213 ? -3.324 13.555 -16.987 1.00 30.42 213 PHE B N 1
ATOM 2903 C CA . PHE B 1 213 ? -2.817 12.202 -16.678 1.00 29.43 213 PHE B CA 1
ATOM 2904 C C . PHE B 1 213 ? -1.314 12.288 -16.478 1.00 32.43 213 PHE B C 1
ATOM 2905 O O . PHE B 1 213 ? -0.633 13.108 -17.129 1.00 35.42 213 PHE B O 1
ATOM 2913 N N . SER B 1 214 ? -0.806 11.451 -15.563 1.00 30.65 214 SER B N 1
ATOM 2914 C CA . SER B 1 214 ? 0.643 11.226 -15.402 1.00 32.59 214 SER B CA 1
ATOM 2915 C C . SER B 1 214 ? 0.814 9.712 -15.357 1.00 36.96 214 SER B C 1
ATOM 2916 O O . SER B 1 214 ? 1.181 9.150 -14.306 1.00 40.30 214 SER B O 1
ATOM 2919 N N . GLY B 1 215 ? 0.483 9.050 -16.473 1.00 34.45 215 GLY B N 1
ATOM 2920 C CA . GLY B 1 215 ? 0.200 7.625 -16.442 1.00 31.62 215 GLY B CA 1
ATOM 2921 C C . GLY B 1 215 ? -1.312 7.391 -16.229 1.00 30.27 215 GLY B C 1
ATOM 2922 O O . GLY B 1 215 ? -2.035 8.244 -15.688 1.00 27.62 215 GLY B O 1
ATOM 2923 N N . ALA B 1 216 ? -1.805 6.205 -16.593 1.00 29.45 216 ALA B N 1
ATOM 2924 C CA . ALA B 1 216 ? -3.248 6.001 -16.652 1.00 24.56 216 ALA B CA 1
ATOM 2925 C C . ALA B 1 216 ? -3.982 6.116 -15.318 1.00 27.31 216 ALA B C 1
ATOM 2926 O O . ALA B 1 216 ? -5.177 6.431 -15.291 1.00 23.77 216 ALA B O 1
ATOM 2928 N N . ARG B 1 217 ? -3.326 5.800 -14.210 1.00 23.78 217 ARG B N 1
ATOM 2929 C CA . ARG B 1 217 ? -4.052 5.793 -12.935 1.00 23.79 217 ARG B CA 1
ATOM 2930 C C . ARG B 1 217 ? -3.627 6.932 -12.049 1.00 29.98 217 ARG B C 1
ATOM 2931 O O . ARG B 1 217 ? -4.072 6.989 -10.890 1.00 33.92 217 ARG B O 1
ATOM 2939 N N . GLN B 1 218 ? -2.840 7.857 -12.581 1.00 25.55 218 GLN B N 1
ATOM 2940 C CA . GLN B 1 218 ? -2.503 9.071 -11.837 1.00 26.27 218 GLN B CA 1
ATOM 2941 C C . GLN B 1 218 ? -3.253 10.228 -12.480 1.00 27.58 218 GLN B C 1
ATOM 2942 O O . GLN B 1 218 ? -2.904 10.688 -13.557 1.00 30.37 218 GLN B O 1
ATOM 2948 N N . ILE B 1 219 ? -4.335 10.693 -11.851 1.00 26.13 219 ILE B N 1
ATOM 2949 C CA . ILE B 1 219 ? -5.255 11.623 -12.552 1.00 23.61 219 ILE B CA 1
ATOM 2950 C C . ILE B 1 219 ? -5.364 12.907 -11.738 1.00 27.97 219 ILE B C 1
ATOM 2951 O O . ILE B 1 219 ? -5.394 12.860 -10.500 1.00 31.01 219 ILE B O 1
ATOM 2956 N N . VAL B 1 220 ? -5.322 14.044 -12.415 1.00 26.34 220 VAL B N 1
ATOM 2957 C CA . VAL B 1 220 ? -5.337 15.351 -11.735 1.00 28.75 220 VAL B CA 1
ATOM 2958 C C . VAL B 1 220 ? -6.585 15.992 -12.326 1.00 33.13 220 VAL B C 1
ATOM 2959 O O . VAL B 1 220 ? -6.646 16.208 -13.552 1.00 30.32 220 VAL B O 1
ATOM 2963 N N . LEU B 1 221 ? -7.589 16.279 -11.491 1.00 26.82 221 LEU B N 1
ATOM 2964 C CA . LEU B 1 221 ? -8.762 17.016 -11.981 1.00 28.81 221 LEU B CA 1
ATOM 2965 C C . LEU B 1 221 ? -8.442 18.474 -12.145 1.00 35.66 221 LEU B C 1
ATOM 2966 O O . LEU B 1 221 ? -8.042 19.154 -11.191 1.00 36.41 221 LEU B O 1
ATOM 2971 N N . ARG B 1 222 ? -8.605 18.968 -13.365 1.00 28.83 222 ARG B N 1
ATOM 2972 C CA . ARG B 1 222 ? -8.225 20.350 -13.678 1.00 32.69 222 ARG B CA 1
ATOM 2973 C C . ARG B 1 222 ? -9.367 21.351 -13.512 1.00 36.93 222 ARG B C 1
ATOM 2974 O O . ARG B 1 222 ? -9.124 22.558 -13.390 1.00 37.35 222 ARG B O 1
ATOM 2982 N N . ASN B 1 223 ? -10.607 20.861 -13.561 1.00 37.73 223 ASN B N 1
ATOM 2983 C CA . ASN B 1 223 ? -11.770 21.715 -13.382 1.00 39.78 223 ASN B CA 1
ATOM 2984 C C . ASN B 1 223 ? -12.907 20.914 -12.752 1.00 35.35 223 ASN B C 1
ATOM 2985 O O . ASN B 1 223 ? -13.687 20.269 -13.479 1.00 33.87 223 ASN B O 1
ATOM 2990 N N . ARG B 1 224 ? -13.012 20.913 -11.419 1.00 35.79 224 ARG B N 1
ATOM 2991 C CA . ARG B 1 224 ? -14.050 20.088 -10.785 1.00 35.03 224 ARG B CA 1
ATOM 2992 C C . ARG B 1 224 ? -15.430 20.585 -11.161 1.00 28.95 224 ARG B C 1
ATOM 2993 O O . ARG B 1 224 ? -16.347 19.793 -11.289 1.00 27.57 224 ARG B O 1
ATOM 3001 N N . GLN B 1 225 ? -15.579 21.887 -11.340 1.00 32.79 225 GLN B N 1
ATOM 3002 C CA . GLN B 1 225 ? -16.913 22.419 -11.647 1.00 32.62 225 GLN B CA 1
ATOM 3003 C C . GLN B 1 225 ? -17.395 21.874 -12.972 1.00 34.83 225 GLN B C 1
ATOM 3004 O O . GLN B 1 225 ? -18.554 21.385 -13.078 1.00 33.68 225 GLN B O 1
ATOM 3010 N N . ARG B 1 226 ? -16.533 21.934 -13.991 1.00 32.51 226 ARG B N 1
ATOM 3011 C CA . ARG B 1 226 ? -16.933 21.372 -15.290 1.00 35.57 226 ARG B CA 1
ATOM 3012 C C . ARG B 1 226 ? -17.315 19.918 -15.153 1.00 34.89 226 ARG B C 1
ATOM 3013 O O . ARG B 1 226 ? -18.221 19.446 -15.810 1.00 33.78 226 ARG B O 1
ATOM 3021 N N . LEU B 1 227 ? -16.612 19.195 -14.290 1.00 31.31 227 LEU B N 1
ATOM 3022 C CA . LEU B 1 227 ? -16.858 17.764 -14.175 1.00 32.58 227 LEU B CA 1
ATOM 3023 C C . LEU B 1 227 ? -18.137 17.577 -13.394 1.00 32.24 227 LEU B C 1
ATOM 3024 O O . LEU B 1 227 ? -18.926 16.660 -13.686 1.00 33.86 227 LEU B O 1
ATOM 3029 N N . HIS B 1 228 ? -18.379 18.447 -12.406 1.00 30.34 228 HIS B N 1
ATOM 3030 C CA . HIS B 1 228 ? -19.632 18.372 -11.665 1.00 27.13 228 HIS B CA 1
ATOM 3031 C C . HIS B 1 228 ? -20.757 18.599 -12.653 1.00 33.55 228 HIS B C 1
ATOM 3032 O O . HIS B 1 228 ? -21.830 17.981 -12.535 1.00 36.38 228 HIS B O 1
ATOM 3039 N N . ASN B 1 229 ? -20.570 19.513 -13.609 1.00 29.18 229 ASN B N 1
ATOM 3040 C CA . ASN B 1 229 ? -21.703 19.741 -14.574 1.00 29.86 229 ASN B CA 1
ATOM 3041 C C . ASN B 1 229 ? -22.054 18.575 -15.496 1.00 30.43 229 ASN B C 1
ATOM 3042 O O . ASN B 1 229 ? -23.062 18.654 -16.208 1.00 36.66 229 ASN B O 1
ATOM 3047 N N . LEU B 1 230 ? -21.185 17.571 -15.544 1.00 30.74 230 LEU B N 1
ATOM 3048 C CA . LEU B 1 230 ? -21.350 16.388 -16.404 1.00 32.66 230 LEU B CA 1
ATOM 3049 C C . LEU B 1 230 ? -21.979 15.246 -15.631 1.00 33.34 230 LEU B C 1
ATOM 3050 O O . LEU B 1 230 ? -22.321 14.212 -16.207 1.00 32.56 230 LEU B O 1
ATOM 3055 N N . ASP B 1 231 ? -22.072 15.380 -14.314 1.00 30.63 231 ASP B N 1
ATOM 3056 C CA . ASP B 1 231 ? -22.787 14.364 -13.583 1.00 30.35 231 ASP B CA 1
ATOM 3057 C C . ASP B 1 231 ? -24.262 14.806 -13.695 1.00 40.30 231 ASP B C 1
ATOM 3058 O O . ASP B 1 231 ? -24.598 15.839 -14.307 1.00 44.47 231 ASP B O 1
ATOM 3063 N N . ALA B 1 232 ? -25.162 14.049 -13.136 1.00 42.75 232 ALA B N 1
ATOM 3064 C CA . ALA B 1 232 ? -26.546 14.482 -13.293 1.00 39.80 232 ALA B CA 1
ATOM 3065 C C . ALA B 1 232 ? -26.908 15.207 -12.008 1.00 49.76 232 ALA B C 1
ATOM 3066 O O . ALA B 1 232 ? -26.323 14.924 -10.972 1.00 55.79 232 ALA B O 1
ATOM 3068 N N . ALA B 1 233 ? -27.849 16.141 -12.037 1.00 57.73 233 ALA B N 1
ATOM 3069 C CA . ALA B 1 233 ? -28.127 16.858 -10.788 1.00 62.66 233 ALA B CA 1
ATOM 3070 C C . ALA B 1 233 ? -29.409 16.411 -10.110 1.00 62.57 233 ALA B C 1
ATOM 3071 O O . ALA B 1 233 ? -30.374 16.033 -10.775 1.00 65.15 233 ALA B O 1
ATOM 3073 N N . ALA B 1 234 ? -29.383 16.463 -8.780 1.00 58.49 234 ALA B N 1
ATOM 3074 C CA . ALA B 1 234 ? -30.516 16.198 -7.930 1.00 69.18 234 ALA B CA 1
ATOM 3075 C C . ALA B 1 234 ? -31.674 17.078 -8.363 1.00 76.11 234 ALA B C 1
ATOM 3076 O O . ALA B 1 234 ? -31.459 18.189 -8.873 1.00 78.73 234 ALA B O 1
ATOM 3078 N N . ALA B 1 235 ? -32.892 16.565 -8.177 1.00 78.23 235 ALA B N 1
ATOM 3079 C CA . ALA B 1 235 ? -34.098 17.362 -8.297 1.00 79.56 235 ALA B CA 1
ATOM 3080 C C . ALA B 1 235 ? -34.305 18.141 -6.992 1.00 87.04 235 ALA B C 1
ATOM 3081 O O . ALA B 1 235 ? -34.823 19.267 -6.984 1.00 92.12 235 ALA B O 1
#

Radius of gyration: 21.81 Å; Cα contacts (8 Å, |Δi|>4): 805; chains: 2; bounding box: 57×45×52 Å

B-factor: mean 37.09, std 20.98, range [10.61, 136.61]

Secondary structure (DSSP, 8-state):
---EEEEE-TT-EEE-TT-B--EEEEEEES-EEEEEEBTTS-EEEEEEE-TT-EE---SSSB-SSEEEESSSEEEEEEEHHHHHHHHHH-HHHHHHHHHHHHHHHHHHHHHHHHHHH--HHHHHHHHHHHHHHHH-BTTEEE--S-HHHHHHHHTS-HHHHHHHHHHHHHTTSEEESSTTEEEES-HHHHHTTSPPB-/---EEEEE-TT-EEE-TTSB--EEEEEEES-EEEEEEBTTS-EEEEEEE-TT-EE---SSSB-SSEEEESSSEEEEEEEHHHHHHHHHH-HHHHHHHHHHHHHHHHHHHHHHHHHHH--HHHHHHHHHHHHHHHH-BTTEEE--S-HHHHHHHHTS-HHHHHHHHHHHHHTTSEEESSTTEEEES-HHHHHTTS--B-

InterPro domains:
  IPR000595 Cyclic nucleotide-binding domain [PF00027] (44-121)
  IPR000595 Cyclic nucleotide-binding domain [SM00100] (21-142)
  IPR000595 Cyclic nucleotide-binding domain [cd00038] (39-135)
  IPR012318 Crp-type HTH domain [PF13545] (159-229)
  IPR012318 Crp-type HTH domain [PR00034] (180-196)
  IPR012318 Crp-type HTH domain [PR00034] (196-211)
  IPR012318 Crp-type HTH domain [PS51063] (155-225)
  IPR012318 Crp-type HTH domain [SM00419] (174-223)
  IPR014710 RmlC-like jelly roll fold [G3DSA:2.60.120.10] (38-155)
  IPR018490 Cyclic nucleotide-binding domain superfamily [SSF51206] (40-154)
  IPR036388 Winged helix-like DNA-binding domain superfamily [G3DSA:1.10.10.10] (156-232)
  IPR036390 Winged helix DNA-binding domain superfamily [SSF46785] (157-229)
  IPR050397 Global Transcriptional Regulators in Environmental Response [PTHR24567] (41-230)

Sequence (396 aa):
LVATEFSYRKDEEIYGEDEPAEYVYQVVTGAVRSYKLLSDGRRQIGAFHLPGDVFGLESGPSHRLAAEAIIDTSVRLVKRSSLEKAAGIDVQVARKLWAMTAGELRHAEDHMLLLGRKTAMERVATFLLEMDRRLAVAGMMALPMSRRDIGDYLGLTLETVSRALSQLHTQGILGFSGARQIVLRNRQRLHNLDAAAALVATEFSYRKDEEIYGEDEPAEYVYQVVTGAVRSYKLLSDGRRQIGAFHLPGDVFGLESGPSHRLAAEAIIDTSVRLVKRSSLEKAAGIDVQVARKLWAMTAGELRHAEDHMLLLGRKTAMERVATFLLEMDRRLAVAGMMALPMSRRDIGDYLGLTLETVSRALSQLHTQGILGFSGARQIVLRNRQRLHNLDAAAA

CATH classification: 2.60.120.10 (+1 more: 1.10.10.10)